Protein AF-0000000078575158 (afdb_homodimer)

Sequence (560 aa):
MASDACEPPKKLAKLEERRIIPILGEATTSETLPLTEFYVVHLQDKKKISPFMKKIPLVSEKFDHLKRVDKAGRILVQLADVAISSELMESLKEFQVEEKDLQVVKVAACKPATRRQFNWAKQYWPTCFHPDKELESLLDDSFFTEEQKQNVYRWCERAVEVGSIVVQDNKELTSGSRMDRLLGHPVMTMVQNLAQCQRRDCDYLATGCDVYMRDEPCAMCAMALVHCRAARVFFTRNSRNGVLAQGKWQLHLEPAINHHYRVFHVDIASQEGEIATCGTMASDACEPPKKLAKLEERRIIPILGEATTSETLPLTEFYVVHLQDKKKISPFMKKIPLVSEKFDHLKRVDKAGRILVQLADVAISSELMESLKEFQVEEKDLQVVKVAACKPATRRQFNWAKQYWPTCFHPDKELESLLDDSFFTEEQKQNVYRWCERAVEVGSIVVQDNKELTSGSRMDRLLGHPVMTMVQNLAQCQRRDCDYLATGCDVYMRDEPCAMCAMALVHCRAARVFFTRNSRNGVLAQGKWQLHLEPAINHHYRVFHVDIASQEGEIATCGT

Structure (mmCIF, N/CA/C/O backbone):
data_AF-0000000078575158-model_v1
#
loop_
_entity.id
_entity.type
_entity.pdbx_description
1 polymer 'CMP/dCMP-type deaminase domain-containing protein'
#
loop_
_atom_site.group_PDB
_atom_site.id
_atom_site.type_symbol
_atom_site.label_atom_id
_atom_site.label_alt_id
_atom_site.label_comp_id
_atom_site.label_asym_id
_atom_site.label_entity_id
_atom_site.label_seq_id
_atom_site.pdbx_PDB_ins_code
_atom_site.Cartn_x
_atom_site.Cartn_y
_atom_site.Cartn_z
_atom_site.occupancy
_atom_site.B_iso_or_equiv
_atom_site.auth_seq_id
_atom_site.auth_comp_id
_atom_site.auth_asym_id
_atom_site.auth_atom_id
_atom_site.pdbx_PDB_model_num
ATOM 1 N N . MET A 1 1 ? -12.93 -39.25 58.844 1 25.97 1 MET A N 1
ATOM 2 C CA . MET A 1 1 ? -13.391 -39.594 57.531 1 25.97 1 MET A CA 1
ATOM 3 C C . MET A 1 1 ? -13.43 -38.375 56.625 1 25.97 1 MET A C 1
ATOM 5 O O . MET A 1 1 ? -14.375 -37.562 56.656 1 25.97 1 MET A O 1
ATOM 9 N N . ALA A 1 2 ? -12.219 -37.688 56.375 1 37.88 2 ALA A N 1
ATOM 10 C CA . ALA A 1 2 ? -11.945 -36.438 55.656 1 37.88 2 ALA A CA 1
ATOM 11 C C . ALA A 1 2 ? -12.406 -36.531 54.219 1 37.88 2 ALA A C 1
ATOM 13 O O . ALA A 1 2 ? -12.039 -37.438 53.469 1 37.88 2 ALA A O 1
ATOM 14 N N . SER A 1 3 ? -13.68 -36.062 53.969 1 33.41 3 SER A N 1
ATOM 15 C CA . SER A 1 3 ? -14.352 -36 52.656 1 33.41 3 SER A CA 1
ATOM 16 C C . SER A 1 3 ? -13.422 -35.406 51.625 1 33.41 3 SER A C 1
ATOM 18 O O . SER A 1 3 ? -12.695 -34.438 51.875 1 33.41 3 SER A O 1
ATOM 20 N N . ASP A 1 4 ? -12.93 -36.25 50.719 1 37.78 4 ASP A N 1
ATOM 21 C CA . ASP A 1 4 ? -12.117 -36.062 49.5 1 37.78 4 ASP A CA 1
ATOM 22 C C . ASP A 1 4 ? -12.656 -34.938 48.625 1 37.78 4 ASP A C 1
ATOM 24 O O . ASP A 1 4 ? -13.75 -35.062 48.062 1 37.78 4 ASP A O 1
ATOM 28 N N . ALA A 1 5 ? -12.523 -33.656 49.125 1 39.22 5 ALA A N 1
ATOM 29 C CA . ALA A 1 5 ? -12.852 -32.469 48.344 1 39.22 5 ALA A CA 1
ATOM 30 C C . ALA A 1 5 ? -12.453 -32.625 46.906 1 39.22 5 ALA A C 1
ATOM 32 O O . ALA A 1 5 ? -11.289 -32.906 46.594 1 39.22 5 ALA A O 1
ATOM 33 N N . CYS A 1 6 ? -13.414 -33.25 46.094 1 34.16 6 CYS A N 1
ATOM 34 C CA . CYS A 1 6 ? -13.398 -33.406 44.625 1 34.16 6 CYS A CA 1
ATOM 35 C C . CYS A 1 6 ? -12.766 -32.188 43.969 1 34.16 6 CYS A C 1
ATOM 37 O O . CYS A 1 6 ? -13.078 -31.062 44.312 1 34.16 6 CYS A O 1
ATOM 39 N N . GLU A 1 7 ? -11.453 -32.312 43.531 1 42.06 7 GLU A N 1
ATOM 40 C CA . GLU A 1 7 ? -10.68 -31.391 42.719 1 42.06 7 GLU A CA 1
ATOM 41 C C . GLU A 1 7 ? -11.547 -30.766 41.625 1 42.06 7 GLU A C 1
ATOM 43 O O . GLU A 1 7 ? -12.312 -31.469 40.969 1 42.06 7 GLU A O 1
ATOM 48 N N . PRO A 1 8 ? -11.945 -29.438 41.844 1 43.12 8 PRO A N 1
ATOM 49 C CA . PRO A 1 8 ? -12.766 -28.844 40.781 1 43.12 8 PRO A CA 1
ATOM 50 C C . PRO A 1 8 ? -12.305 -29.234 39.375 1 43.12 8 PRO A C 1
ATOM 52 O O . PRO A 1 8 ? -11.117 -29.5 39.188 1 43.12 8 PRO A O 1
ATOM 55 N N . PRO A 1 9 ? -13.203 -29.984 38.625 1 35.09 9 PRO A N 1
ATOM 56 C CA . PRO A 1 9 ? -12.797 -30.344 37.25 1 35.09 9 PRO A CA 1
ATOM 57 C C . PRO A 1 9 ? -11.992 -29.25 36.562 1 35.09 9 PRO A C 1
ATOM 59 O O . PRO A 1 9 ? -12.172 -28.062 36.875 1 35.09 9 PRO A O 1
ATOM 62 N N . LYS A 1 10 ? -10.805 -29.625 36.219 1 36.16 10 LYS A N 1
ATOM 63 C CA . LYS A 1 10 ? -9.977 -28.812 35.312 1 36.16 10 LYS A CA 1
ATOM 64 C C . LYS A 1 10 ? -10.828 -28.016 34.344 1 36.16 10 LYS A C 1
ATOM 66 O O . LYS A 1 10 ? -11.766 -28.562 33.75 1 36.16 10 LYS A O 1
ATOM 71 N N . LYS A 1 11 ? -10.859 -26.734 34.469 1 34.88 11 LYS A N 1
ATOM 72 C CA . LYS A 1 11 ? -11.445 -25.875 33.438 1 34.88 11 LYS A CA 1
ATOM 73 C C . LYS A 1 11 ? -11.352 -26.516 32.062 1 34.88 11 LYS A C 1
ATOM 75 O O . LYS A 1 11 ? -10.281 -26.984 31.672 1 34.88 11 LYS A O 1
ATOM 80 N N . LEU A 1 12 ? -12.32 -27.328 31.625 1 32.53 12 LEU A N 1
ATOM 81 C CA . LEU A 1 12 ? -12.336 -27.766 30.234 1 32.53 12 LEU A CA 1
ATOM 82 C C . LEU A 1 12 ? -11.594 -26.766 29.344 1 32.53 12 LEU A C 1
ATOM 84 O O . LEU A 1 12 ? -11.836 -25.562 29.422 1 32.53 12 LEU A O 1
ATOM 88 N N . ALA A 1 13 ? -10.445 -27.062 28.891 1 36.91 13 ALA A N 1
ATOM 89 C CA . ALA A 1 13 ? -9.734 -26.297 27.859 1 36.91 13 ALA A CA 1
ATOM 90 C C . ALA A 1 13 ? -10.711 -25.578 26.938 1 36.91 13 ALA A C 1
ATOM 92 O O . ALA A 1 13 ? -11.711 -26.141 26.516 1 36.91 13 ALA A O 1
ATOM 93 N N . LYS A 1 14 ? -10.93 -24.328 27.109 1 39.72 14 LYS A N 1
ATOM 94 C CA . LYS A 1 14 ? -11.617 -23.516 26.109 1 39.72 14 LYS A CA 1
ATOM 95 C C . LYS A 1 14 ? -11.516 -24.156 24.719 1 39.72 14 LYS A C 1
ATOM 97 O O . LYS A 1 14 ? -10.422 -24.359 24.203 1 39.72 14 LYS A O 1
ATOM 102 N N . LEU A 1 15 ? -12.125 -25.25 24.312 1 43.59 15 LEU A N 1
ATOM 103 C CA . LEU A 1 15 ? -12.266 -25.797 22.969 1 43.59 15 LEU A CA 1
ATOM 104 C C . LEU A 1 15 ? -12.055 -24.703 21.922 1 43.59 15 LEU A C 1
ATOM 106 O O . LEU A 1 15 ? -12.891 -23.812 21.766 1 43.59 15 LEU A O 1
ATOM 110 N N . GLU A 1 16 ? -10.953 -24.141 21.641 1 53.06 16 GLU A N 1
ATOM 111 C CA . GLU A 1 16 ? -10.523 -23.031 20.797 1 53.06 16 GLU A CA 1
ATOM 112 C C . GLU A 1 16 ? -11.133 -23.141 19.406 1 53.06 16 GLU A C 1
ATOM 114 O O . GLU A 1 16 ? -10.992 -24.172 18.734 1 53.06 16 GLU A O 1
ATOM 119 N N . GLU A 1 17 ? -12.367 -22.609 19.062 1 69.94 17 GLU A N 1
ATOM 120 C CA . GLU A 1 17 ? -13.273 -22.609 17.922 1 69.94 17 GLU A CA 1
ATOM 121 C C . GLU A 1 17 ? -12.539 -22.203 16.641 1 69.94 17 GLU A C 1
ATOM 123 O O . GLU A 1 17 ? -11.852 -21.188 16.625 1 69.94 17 GLU A O 1
ATOM 128 N N . ARG A 1 18 ? -12.305 -23.25 15.68 1 87.81 18 ARG A N 1
ATOM 129 C CA . ARG A 1 18 ? -11.82 -23.031 14.32 1 87.81 18 ARG A CA 1
ATOM 130 C C . ARG A 1 18 ? -12.688 -22.016 13.578 1 87.81 18 ARG A C 1
ATOM 132 O O . ARG A 1 18 ? -13.914 -22.016 13.734 1 87.81 18 ARG A O 1
ATOM 139 N N . ARG A 1 19 ? -12.008 -21.094 13.023 1 92.31 19 ARG A N 1
ATOM 140 C CA . ARG A 1 19 ? -12.742 -20.062 12.297 1 92.31 19 ARG A CA 1
ATOM 141 C C . ARG A 1 19 ? -12.125 -19.812 10.922 1 92.31 19 ARG A C 1
ATOM 143 O O . ARG A 1 19 ? -10.914 -19.953 10.742 1 92.31 19 ARG A O 1
ATOM 150 N N . ILE A 1 20 ? -12.992 -19.578 9.961 1 96.81 20 ILE A N 1
ATOM 151 C CA . ILE A 1 20 ? -12.602 -19.141 8.625 1 96.81 20 ILE A CA 1
ATOM 152 C C . ILE A 1 20 ? -12.922 -17.656 8.469 1 96.81 20 ILE A C 1
ATOM 154 O O . ILE A 1 20 ? -14.086 -17.266 8.445 1 96.81 20 ILE A O 1
ATOM 158 N N . ILE A 1 21 ? -11.93 -16.844 8.312 1 96.19 21 ILE A N 1
ATOM 159 C CA . ILE A 1 21 ? -12.102 -15.391 8.328 1 96.19 21 ILE A CA 1
ATOM 160 C C . ILE A 1 21 ? -11.812 -14.828 6.934 1 96.19 21 ILE A C 1
ATOM 162 O O . ILE A 1 21 ? -10.672 -14.844 6.473 1 96.19 21 ILE A O 1
ATOM 166 N N . PRO A 1 22 ? -12.812 -14.305 6.27 1 97.25 22 PRO A N 1
ATOM 167 C CA . PRO A 1 22 ? -12.547 -13.656 4.98 1 97.25 22 PRO A CA 1
ATOM 168 C C . PRO A 1 22 ? -11.742 -12.375 5.117 1 97.25 22 PRO A C 1
ATOM 170 O O . PRO A 1 22 ? -11.945 -11.609 6.062 1 97.25 22 PRO A O 1
ATOM 173 N N . ILE A 1 23 ? -10.781 -12.164 4.25 1 97.5 23 ILE A N 1
ATOM 174 C CA . ILE A 1 23 ? -10.016 -10.922 4.203 1 97.5 23 ILE A CA 1
ATOM 175 C C . ILE A 1 23 ? -10.648 -9.961 3.203 1 97.5 23 ILE A C 1
ATOM 177 O O . ILE A 1 23 ? -10.578 -10.18 1.991 1 97.5 23 ILE A O 1
ATOM 181 N N . LEU A 1 24 ? -11.258 -8.953 3.717 1 95.38 24 LEU A N 1
ATOM 182 C CA . LEU A 1 24 ? -11.992 -7.992 2.898 1 95.38 24 LEU A CA 1
ATOM 183 C C . LEU A 1 24 ? -11.391 -6.598 3.029 1 95.38 24 LEU A C 1
ATOM 185 O O . LEU A 1 24 ? -10.664 -6.316 3.984 1 95.38 24 LEU A O 1
ATOM 189 N N . GLY A 1 25 ? -11.625 -5.832 2.082 1 93.44 25 GLY A N 1
ATOM 190 C CA . GLY A 1 25 ? -11.125 -4.465 2.115 1 93.44 25 GLY A CA 1
ATOM 191 C C . GLY A 1 25 ? -11.82 -3.607 3.156 1 93.44 25 GLY A C 1
ATOM 192 O O . GLY A 1 25 ? -12.938 -3.914 3.58 1 93.44 25 GLY A O 1
ATOM 193 N N . GLU A 1 26 ? -11.172 -2.586 3.467 1 90.88 26 GLU A N 1
ATOM 194 C CA . GLU A 1 26 ? -11.703 -1.657 4.461 1 90.88 26 GLU A CA 1
ATOM 195 C C . GLU A 1 26 ? -13.031 -1.062 4.004 1 90.88 26 GLU A C 1
ATOM 197 O O . GLU A 1 26 ? -13.93 -0.835 4.816 1 90.88 26 GLU A O 1
ATOM 202 N N . ALA A 1 27 ? -13.148 -0.809 2.779 1 89.94 27 ALA A N 1
ATOM 203 C CA . ALA A 1 27 ? -14.367 -0.225 2.221 1 89.94 27 ALA A CA 1
ATOM 204 C C . ALA A 1 27 ? -15.578 -1.11 2.498 1 89.94 27 ALA A C 1
ATOM 206 O O . ALA A 1 27 ? -16.703 -0.616 2.625 1 89.94 27 ALA A O 1
ATOM 207 N N . THR A 1 28 ? -15.273 -2.346 2.625 1 91.25 28 THR A N 1
ATOM 208 C CA . THR A 1 28 ? -16.344 -3.305 2.836 1 91.25 28 THR A CA 1
ATOM 209 C C . THR A 1 28 ? -16.547 -3.58 4.324 1 91.25 28 THR A C 1
ATOM 211 O O . THR A 1 28 ? -17.672 -3.777 4.781 1 91.25 28 THR A O 1
ATOM 214 N N . THR A 1 29 ? -15.484 -3.488 5.035 1 92.19 29 THR A N 1
ATOM 215 C CA . THR A 1 29 ? -15.555 -3.885 6.438 1 92.19 29 THR A CA 1
ATOM 216 C C . THR A 1 29 ? -15.961 -2.703 7.316 1 92.19 29 THR A C 1
ATOM 218 O O . THR A 1 29 ? -16.406 -2.889 8.445 1 92.19 29 THR A O 1
ATOM 221 N N . SER A 1 30 ? -15.797 -1.57 6.832 1 93.25 30 SER A N 1
ATOM 222 C CA . SER A 1 30 ? -16.172 -0.392 7.609 1 93.25 30 SER A CA 1
ATOM 223 C C . SER A 1 30 ? -17.672 -0.316 7.816 1 93.25 30 SER A C 1
ATOM 225 O O . SER A 1 30 ? -18.453 -0.682 6.93 1 93.25 30 SER A O 1
ATOM 227 N N . GLU A 1 31 ? -18.031 0.19 8.945 1 93.44 31 GLU A N 1
ATOM 228 C CA . GLU A 1 31 ? -19.453 0.357 9.234 1 93.44 31 GLU A CA 1
ATOM 229 C C . GLU A 1 31 ? -19.938 1.756 8.852 1 93.44 31 GLU A C 1
ATOM 231 O O . GLU A 1 31 ? -21.141 1.998 8.75 1 93.44 31 GLU A O 1
ATOM 236 N N . THR A 1 32 ? -19.016 2.615 8.672 1 95.56 32 THR A N 1
ATOM 237 C CA . THR A 1 32 ? -19.344 4 8.352 1 95.56 32 THR A CA 1
ATOM 238 C C . THR A 1 32 ? -18.844 4.367 6.961 1 95.56 32 THR A C 1
ATOM 240 O O . THR A 1 32 ? -17.984 3.674 6.398 1 95.56 32 THR A O 1
ATOM 243 N N . LEU A 1 33 ? -19.406 5.332 6.418 1 95.69 33 LEU A N 1
ATOM 244 C CA . LEU A 1 33 ? -19.031 5.867 5.113 1 95.69 33 LEU A CA 1
ATOM 245 C C . LEU A 1 33 ? -18.609 7.328 5.227 1 95.69 33 LEU A C 1
ATOM 247 O O . LEU A 1 33 ? -19.031 8.031 6.145 1 95.69 33 LEU A O 1
ATOM 251 N N . PRO A 1 34 ? -17.766 7.762 4.332 1 95.12 34 PRO A N 1
ATOM 252 C CA . PRO A 1 34 ? -17.469 9.195 4.309 1 95.12 34 PRO A CA 1
ATOM 253 C C . PRO A 1 34 ? -18.719 10.047 4.043 1 95.12 34 PRO A C 1
ATOM 255 O O . PRO A 1 34 ? -19.594 9.641 3.275 1 95.12 34 PRO A O 1
ATOM 258 N N . LEU A 1 35 ? -18.688 11.117 4.703 1 96.5 35 LEU A N 1
ATOM 259 C CA . LEU A 1 35 ? -19.812 12.016 4.535 1 96.5 35 LEU A CA 1
ATOM 260 C C . LEU A 1 35 ? -19.453 13.18 3.615 1 96.5 35 LEU A C 1
ATOM 262 O O . LEU A 1 35 ? -18.281 13.539 3.498 1 96.5 35 LEU A O 1
ATOM 266 N N . THR A 1 36 ? -20.438 13.609 2.934 1 94.94 36 THR A N 1
ATOM 267 C CA . THR A 1 36 ? -20.312 14.836 2.148 1 94.94 36 THR A CA 1
ATOM 268 C C . THR A 1 36 ? -21.531 15.742 2.373 1 94.94 36 THR A C 1
ATOM 270 O O . THR A 1 36 ? -22.547 15.297 2.896 1 94.94 36 THR A O 1
ATOM 273 N N . GLU A 1 37 ? -21.344 16.969 2.014 1 96.19 37 GLU A N 1
ATOM 274 C CA . GLU A 1 37 ? -22.422 17.922 2.252 1 96.19 37 GLU A CA 1
ATOM 275 C C . GLU A 1 37 ? -23.188 18.234 0.964 1 96.19 37 GLU A C 1
ATOM 277 O O . GLU A 1 37 ? -22.578 18.406 -0.095 1 96.19 37 GLU A O 1
ATOM 282 N N . PHE A 1 38 ? -24.531 18.297 1.086 1 94.44 38 PHE A N 1
ATOM 283 C CA . PHE A 1 38 ? -25.406 18.609 -0.037 1 94.44 38 PHE A CA 1
ATOM 284 C C . PHE A 1 38 ? -26.359 19.75 0.318 1 94.44 38 PHE A C 1
ATOM 286 O O . PHE A 1 38 ? -26.766 19.875 1.471 1 94.44 38 PHE A O 1
ATOM 293 N N . TYR A 1 39 ? -26.656 20.547 -0.679 1 93.38 39 TYR A N 1
ATOM 294 C CA . TYR A 1 39 ? -27.781 21.469 -0.558 1 93.38 39 TYR A CA 1
ATOM 295 C C . TYR A 1 39 ? -29.109 20.734 -0.7 1 93.38 39 TYR A C 1
ATOM 297 O O . TYR A 1 39 ? -29.25 19.875 -1.559 1 93.38 39 TYR A O 1
ATOM 305 N N . VAL A 1 40 ? -29.984 21.141 0.196 1 93.75 40 VAL A N 1
ATOM 306 C CA . VAL A 1 40 ? -31.312 20.547 0.138 1 93.75 40 VAL A CA 1
ATOM 307 C C . VAL A 1 40 ? -32.375 21.641 0.161 1 93.75 40 VAL A C 1
ATOM 309 O O . VAL A 1 40 ? -32.125 22.75 0.667 1 93.75 40 VAL A O 1
ATOM 312 N N . VAL A 1 41 ? -33.469 21.281 -0.449 1 92.5 41 VAL A N 1
ATOM 313 C CA . VAL A 1 41 ? -34.625 22.203 -0.441 1 92.5 41 VAL A CA 1
ATOM 314 C C . VAL A 1 41 ? -35.844 21.5 0.143 1 92.5 41 VAL A C 1
ATOM 316 O O . VAL A 1 41 ? -36.031 20.297 -0.045 1 92.5 41 VAL A O 1
ATOM 319 N N . HIS A 1 42 ? -36.469 22.281 0.899 1 92.12 42 HIS A N 1
ATOM 320 C CA . HIS A 1 42 ? -37.75 21.812 1.413 1 92.12 42 HIS A CA 1
ATOM 321 C C . HIS A 1 42 ? -38.906 22.391 0.597 1 92.12 42 HIS A C 1
ATOM 323 O O . HIS A 1 42 ? -39.031 23.609 0.477 1 92.12 42 HIS A O 1
ATOM 329 N N . LEU A 1 43 ? -39.625 21.453 0.038 1 87 43 LEU A N 1
ATOM 330 C CA . LEU A 1 43 ? -40.812 21.891 -0.695 1 87 43 LEU A CA 1
ATOM 331 C C . LEU A 1 43 ? -42.062 21.734 0.156 1 87 43 LEU A C 1
ATOM 333 O O . LEU A 1 43 ? -42.406 20.609 0.545 1 87 43 LEU A O 1
ATOM 337 N N . GLN A 1 44 ? -42.719 22.812 0.472 1 81.5 44 GLN A N 1
ATOM 338 C CA . GLN A 1 44 ? -43.906 22.797 1.305 1 81.5 44 GLN A CA 1
ATOM 339 C C . GLN A 1 44 ? -45.031 22.016 0.635 1 81.5 44 GLN A C 1
ATOM 341 O O . GLN A 1 44 ? -45.781 21.312 1.305 1 81.5 44 GLN A O 1
ATOM 346 N N . ASP A 1 45 ? -45.156 22.203 -0.641 1 85 45 ASP A N 1
ATOM 347 C CA . ASP A 1 45 ? -46.188 21.5 -1.403 1 85 45 ASP A CA 1
ATOM 348 C C . ASP A 1 45 ? -45.656 20.156 -1.927 1 85 45 ASP A C 1
ATOM 350 O O . ASP A 1 45 ? -44.844 20.125 -2.869 1 85 45 ASP A O 1
ATOM 354 N N . LYS A 1 46 ? -46.125 19.062 -1.42 1 85.19 46 LYS A N 1
ATOM 355 C CA . LYS A 1 46 ? -45.656 17.719 -1.771 1 85.19 46 LYS A CA 1
ATOM 356 C C . LYS A 1 46 ? -45.969 17.406 -3.236 1 85.19 46 LYS A C 1
ATOM 358 O O . LYS A 1 46 ? -45.25 16.594 -3.852 1 85.19 46 LYS A O 1
ATOM 363 N N . LYS A 1 47 ? -46.906 18.109 -3.781 1 87.88 47 LYS A N 1
ATOM 364 C CA . LYS A 1 47 ? -47.281 17.859 -5.172 1 87.88 47 LYS A CA 1
ATOM 365 C C . LYS A 1 47 ? -46.219 18.375 -6.125 1 87.88 47 LYS A C 1
ATOM 367 O O . LYS A 1 47 ? -46.156 17.984 -7.293 1 87.88 47 LYS A O 1
ATOM 372 N N . LYS A 1 48 ? -45.438 19.219 -5.598 1 88.31 48 LYS A N 1
ATOM 373 C CA . LYS A 1 48 ? -44.406 19.844 -6.453 1 88.31 48 LYS A CA 1
ATOM 374 C C . LYS A 1 48 ? -43.125 19.016 -6.473 1 88.31 48 LYS A C 1
ATOM 376 O O . LYS A 1 48 ? -42.219 19.312 -7.23 1 88.31 48 LYS A O 1
ATOM 381 N N . ILE A 1 49 ? -43.125 18.031 -5.637 1 87.75 49 ILE A N 1
ATOM 382 C CA . ILE A 1 49 ? -41.906 17.25 -5.48 1 87.75 49 ILE A CA 1
ATOM 383 C C . ILE A 1 49 ? -41.594 16.516 -6.785 1 87.75 49 ILE A C 1
ATOM 385 O O . ILE A 1 49 ? -40.438 16.578 -7.273 1 87.75 49 ILE A O 1
ATOM 389 N N . SER A 1 50 ? -42.531 15.828 -7.32 1 87.88 50 SER A N 1
ATOM 390 C CA . SER A 1 50 ? -42.312 15.062 -8.547 1 87.88 50 SER A CA 1
ATOM 391 C C . SER A 1 50 ? -41.844 15.969 -9.688 1 87.88 50 SER A C 1
ATOM 393 O O . SER A 1 50 ? -40.844 15.688 -10.336 1 87.88 50 SER A O 1
ATOM 395 N N . PRO A 1 51 ? -42.625 17.062 -9.992 1 88.62 51 PRO A N 1
ATOM 396 C CA . PRO A 1 51 ? -42.156 17.984 -11.039 1 88.62 51 PRO A CA 1
ATOM 397 C C . PRO A 1 51 ? -40.75 18.531 -10.758 1 88.62 51 PRO A C 1
ATOM 399 O O . PRO A 1 51 ? -40 18.781 -11.688 1 88.62 51 PRO A O 1
ATOM 402 N N . PHE A 1 52 ? -40.469 18.766 -9.516 1 88.56 52 PHE A N 1
ATOM 403 C CA . PHE A 1 52 ? -39.156 19.281 -9.109 1 88.56 52 PHE A CA 1
ATOM 404 C C . PHE A 1 52 ? -38.062 18.297 -9.469 1 88.56 52 PHE A C 1
ATOM 406 O O . PHE A 1 52 ? -37.062 18.688 -10.086 1 88.56 52 PHE A O 1
ATOM 413 N N . MET A 1 53 ? -38.219 17.062 -9.141 1 86.06 53 MET A N 1
ATOM 414 C CA . MET A 1 53 ? -37.188 16.031 -9.383 1 86.06 53 MET A CA 1
ATOM 415 C C . MET A 1 53 ? -36.969 15.82 -10.875 1 86.06 53 MET A C 1
ATOM 417 O O . MET A 1 53 ? -35.875 15.484 -11.297 1 86.06 53 MET A O 1
ATOM 421 N N . LYS A 1 54 ? -37.938 16.078 -11.648 1 85.31 54 LYS A N 1
ATOM 422 C CA . LYS A 1 54 ? -37.844 15.93 -13.094 1 85.31 54 LYS A CA 1
ATOM 423 C C . LYS A 1 54 ? -37.062 17.094 -13.711 1 85.31 54 LYS A C 1
ATOM 425 O O . LYS A 1 54 ? -36.281 16.906 -14.648 1 85.31 54 LYS A O 1
ATOM 430 N N . LYS A 1 55 ? -37.312 18.172 -13.148 1 84.81 55 LYS A N 1
ATOM 431 C CA . LYS A 1 55 ? -36.719 19.391 -13.727 1 84.81 55 LYS A CA 1
ATOM 432 C C . LYS A 1 55 ? -35.312 19.609 -13.25 1 84.81 55 LYS A C 1
ATOM 434 O O . LYS A 1 55 ? -34.469 20.109 -13.992 1 84.81 55 LYS A O 1
ATOM 439 N N . ILE A 1 56 ? -35.094 19.234 -11.977 1 80.38 56 ILE A N 1
ATOM 440 C CA . ILE A 1 56 ? -33.781 19.453 -11.383 1 80.38 56 ILE A CA 1
ATOM 441 C C . ILE A 1 56 ? -33.094 18.125 -11.102 1 80.38 56 ILE A C 1
ATOM 443 O O . ILE A 1 56 ? -33.281 17.547 -10.023 1 80.38 56 ILE A O 1
ATOM 447 N N . PRO A 1 57 ? -32.5 17.594 -12.117 1 69.19 57 PRO A N 1
ATOM 448 C CA . PRO A 1 57 ? -31.875 16.281 -11.922 1 69.19 57 PRO A CA 1
ATOM 449 C C . PRO A 1 57 ? -30.719 16.328 -10.922 1 69.19 57 PRO A C 1
ATOM 451 O O . PRO A 1 57 ? -30.062 17.359 -10.766 1 69.19 57 PRO A O 1
ATOM 454 N N . LEU A 1 58 ? -30.812 15.336 -10.055 1 62.84 58 LEU A N 1
ATOM 455 C CA . LEU A 1 58 ? -29.641 15.219 -9.18 1 62.84 58 LEU A CA 1
ATOM 456 C C . LEU A 1 58 ? -28.359 15.195 -9.992 1 62.84 58 LEU A C 1
ATOM 458 O O . LEU A 1 58 ? -28.344 14.734 -11.133 1 62.84 58 LEU A O 1
ATOM 462 N N . VAL A 1 59 ? -27.234 15.859 -9.461 1 62.12 59 VAL A N 1
ATOM 463 C CA . VAL A 1 59 ? -26 16.281 -10.102 1 62.12 59 VAL A CA 1
ATOM 464 C C . VAL A 1 59 ? -25.328 15.086 -10.773 1 62.12 59 VAL A C 1
ATOM 466 O O . VAL A 1 59 ? -24.875 15.18 -11.922 1 62.12 59 VAL A O 1
ATOM 469 N N . SER A 1 60 ? -24.984 13.977 -10.234 1 70.12 60 SER A N 1
ATOM 470 C CA . SER A 1 60 ? -24.125 12.961 -10.844 1 70.12 60 SER A CA 1
ATOM 471 C C . SER A 1 60 ? -24.641 11.555 -10.562 1 70.12 60 SER A C 1
ATOM 473 O O . SER A 1 60 ? -25.312 11.328 -9.555 1 70.12 60 SER A O 1
ATOM 475 N N . GLU A 1 61 ? -24.609 10.758 -11.562 1 79.25 61 GLU A N 1
ATOM 476 C CA . GLU A 1 61 ? -24.953 9.344 -11.43 1 79.25 61 GLU A CA 1
ATOM 477 C C . GLU A 1 61 ? -24.281 8.719 -10.219 1 79.25 61 GLU A C 1
ATOM 479 O O . GLU A 1 61 ? -24.797 7.746 -9.656 1 79.25 61 GLU A O 1
ATOM 484 N N . LYS A 1 62 ? -23.266 9.383 -9.766 1 84.56 62 LYS A N 1
ATOM 485 C CA . LYS A 1 62 ? -22.5 8.891 -8.625 1 84.56 62 LYS A CA 1
ATOM 486 C C . LYS A 1 62 ? -23.328 8.977 -7.34 1 84.56 62 LYS A C 1
ATOM 488 O O . LYS A 1 62 ? -23.062 8.258 -6.375 1 84.56 62 LYS A O 1
ATOM 493 N N . PHE A 1 63 ? -24.453 9.766 -7.43 1 88.44 63 PHE A N 1
ATOM 494 C CA . PHE A 1 63 ? -25.219 9.984 -6.211 1 88.44 63 PHE A CA 1
ATOM 495 C C . PHE A 1 63 ? -26.656 9.484 -6.387 1 88.44 63 PHE A C 1
ATOM 497 O O . PHE A 1 63 ? -27.562 9.953 -5.707 1 88.44 63 PHE A O 1
ATOM 504 N N . ASP A 1 64 ? -26.812 8.586 -7.262 1 87.5 64 ASP A N 1
ATOM 505 C CA . ASP A 1 64 ? -28.141 8.055 -7.566 1 87.5 64 ASP A CA 1
ATOM 506 C C . ASP A 1 64 ? -28.766 7.41 -6.332 1 87.5 64 ASP A C 1
ATOM 508 O O . ASP A 1 64 ? -30 7.422 -6.172 1 87.5 64 ASP A O 1
ATOM 512 N N . HIS A 1 65 ? -27.938 6.914 -5.523 1 89.44 65 HIS A N 1
ATOM 513 C CA . HIS A 1 65 ? -28.422 6.246 -4.324 1 89.44 65 HIS A CA 1
ATOM 514 C C . HIS A 1 65 ? -29.078 7.234 -3.369 1 89.44 65 HIS A C 1
ATOM 516 O O . HIS A 1 65 ? -29.797 6.832 -2.447 1 89.44 65 HIS A O 1
ATOM 522 N N . LEU A 1 66 ? -28.984 8.461 -3.592 1 90.81 66 LEU A N 1
ATOM 523 C CA . LEU A 1 66 ? -29.484 9.492 -2.695 1 90.81 66 LEU A CA 1
ATOM 524 C C . LEU A 1 66 ? -30.719 10.188 -3.289 1 90.81 66 LEU A C 1
ATOM 526 O O . LEU A 1 66 ? -31.266 11.109 -2.689 1 90.81 66 LEU A O 1
ATOM 530 N N . LYS A 1 67 ? -31.016 9.82 -4.469 1 86.69 67 LYS A N 1
ATOM 531 C CA . LYS A 1 67 ? -32.156 10.453 -5.148 1 86.69 67 LYS A CA 1
ATOM 532 C C . LYS A 1 67 ? -33.469 10.109 -4.465 1 86.69 67 LYS A C 1
ATOM 534 O O . LYS A 1 67 ? -34.312 9.414 -5.039 1 86.69 67 LYS A O 1
ATOM 539 N N . ARG A 1 68 ? -33.625 10.547 -3.316 1 85.56 68 ARG A N 1
ATOM 540 C CA . ARG A 1 68 ? -34.812 10.281 -2.496 1 85.56 68 ARG A CA 1
ATOM 541 C C . ARG A 1 68 ? -35.25 11.539 -1.764 1 85.56 68 ARG A C 1
ATOM 543 O O . ARG A 1 68 ? -34.594 12.57 -1.807 1 85.56 68 ARG A O 1
ATOM 550 N N . VAL A 1 69 ? -36.469 11.531 -1.29 1 88.25 69 VAL A N 1
ATOM 551 C CA . VAL A 1 69 ? -37.062 12.586 -0.476 1 88.25 69 VAL A CA 1
ATOM 552 C C . VAL A 1 69 ? -37.094 12.156 0.987 1 88.25 69 VAL A C 1
ATOM 554 O O . VAL A 1 69 ? -37.469 11.023 1.294 1 88.25 69 VAL A O 1
ATOM 557 N N . ASP A 1 70 ? -36.625 12.969 1.789 1 88.88 70 ASP A N 1
ATOM 558 C CA . ASP A 1 70 ? -36.594 12.555 3.189 1 88.88 70 ASP A CA 1
ATOM 559 C C . ASP A 1 70 ? -37.969 12.711 3.838 1 88.88 70 ASP A C 1
ATOM 561 O O . ASP A 1 70 ? -38.938 13.102 3.176 1 88.88 70 ASP A O 1
ATOM 565 N N . LYS A 1 71 ? -38.094 12.312 5.125 1 84.56 71 LYS A N 1
ATOM 566 C CA . LYS A 1 71 ? -39.344 12.273 5.844 1 84.56 71 LYS A CA 1
ATOM 567 C C . LYS A 1 71 ? -39.969 13.664 5.938 1 84.56 71 LYS A C 1
ATOM 569 O O . LYS A 1 71 ? -41.219 13.797 5.984 1 84.56 71 LYS A O 1
ATOM 574 N N . ALA A 1 72 ? -39.188 14.727 5.84 1 85.12 72 ALA A N 1
ATOM 575 C CA . ALA A 1 72 ? -39.656 16.094 5.957 1 85.12 72 ALA A CA 1
ATOM 576 C C . ALA A 1 72 ? -40.031 16.672 4.586 1 85.12 72 ALA A C 1
ATOM 578 O O . ALA A 1 72 ? -40.5 17.812 4.484 1 85.12 72 ALA A O 1
ATOM 579 N N . GLY A 1 73 ? -39.812 15.906 3.527 1 86.31 73 GLY A N 1
ATOM 580 C CA . GLY A 1 73 ? -40.062 16.375 2.18 1 86.31 73 GLY A CA 1
ATOM 581 C C . GLY A 1 73 ? -38.906 17.156 1.572 1 86.31 73 GLY A C 1
ATOM 582 O O . GLY A 1 73 ? -39.125 17.984 0.682 1 86.31 73 GLY A O 1
ATOM 583 N N . ARG A 1 74 ? -37.781 16.875 2.102 1 91.56 74 ARG A N 1
ATOM 584 C CA . ARG A 1 74 ? -36.625 17.578 1.577 1 91.56 74 ARG A CA 1
ATOM 585 C C . ARG A 1 74 ? -36 16.797 0.409 1 91.56 74 ARG A C 1
ATOM 587 O O . ARG A 1 74 ? -36.062 15.57 0.374 1 91.56 74 ARG A O 1
ATOM 594 N N . ILE A 1 75 ? -35.438 17.609 -0.512 1 91.69 75 ILE A N 1
ATOM 595 C CA . ILE A 1 75 ? -34.875 17.031 -1.714 1 91.69 75 ILE A CA 1
ATOM 596 C C . ILE A 1 75 ? -33.438 17.531 -1.897 1 91.69 75 ILE A C 1
ATOM 598 O O . ILE A 1 75 ? -33.156 18.734 -1.722 1 91.69 75 ILE A O 1
ATOM 602 N N . LEU A 1 76 ? -32.594 16.578 -2.271 1 91.62 76 LEU A N 1
ATOM 603 C CA . LEU A 1 76 ? -31.234 16.969 -2.533 1 91.62 76 LEU A CA 1
ATOM 604 C C . LEU A 1 76 ? -31.109 17.734 -3.852 1 91.62 76 LEU A C 1
ATOM 606 O O . LEU A 1 76 ? -31.766 17.375 -4.836 1 91.62 76 LEU A O 1
ATOM 610 N N . VAL A 1 77 ? -30.297 18.688 -3.834 1 89.81 77 VAL A N 1
ATOM 611 C CA . VAL A 1 77 ? -30.141 19.5 -5.035 1 89.81 77 VAL A CA 1
ATOM 612 C C . VAL A 1 77 ? -28.766 19.281 -5.641 1 89.81 77 VAL A C 1
ATOM 614 O O . VAL A 1 77 ? -28.641 18.797 -6.766 1 89.81 77 VAL A O 1
ATOM 617 N N . GLN A 1 78 ? -27.703 19.656 -4.895 1 89.19 78 GLN A N 1
ATOM 618 C CA . GLN A 1 78 ? -26.328 19.5 -5.371 1 89.19 78 GLN A CA 1
ATOM 619 C C . GLN A 1 78 ? -25.344 19.5 -4.215 1 89.19 78 GLN A C 1
ATOM 621 O O . GLN A 1 78 ? -25.703 19.812 -3.076 1 89.19 78 GLN A O 1
ATOM 626 N N . LEU A 1 79 ? -24.062 19.156 -4.586 1 91.75 79 LEU A N 1
ATOM 627 C CA . LEU A 1 79 ? -22.984 19.188 -3.609 1 91.75 79 LEU A CA 1
ATOM 628 C C . LEU A 1 79 ? -22.766 20.609 -3.092 1 91.75 79 LEU A C 1
ATOM 630 O O . LEU A 1 79 ? -22.797 21.562 -3.863 1 91.75 79 LEU A O 1
ATOM 634 N N . ALA A 1 80 ? -22.516 20.75 -1.829 1 93 80 ALA A N 1
ATOM 635 C CA . ALA A 1 80 ? -22.453 22.047 -1.173 1 93 80 ALA A CA 1
ATOM 636 C C . ALA A 1 80 ? -21.109 22.734 -1.451 1 93 80 ALA A C 1
ATOM 638 O O . ALA A 1 80 ? -20.953 23.938 -1.229 1 93 80 ALA A O 1
ATOM 639 N N . ASP A 1 81 ? -20.125 21.953 -1.827 1 89.56 81 ASP A N 1
ATOM 640 C CA . ASP A 1 81 ? -18.812 22.531 -2.066 1 89.56 81 ASP A CA 1
ATOM 641 C C . ASP A 1 81 ? -18.75 23.219 -3.424 1 89.56 81 ASP A C 1
ATOM 643 O O . ASP A 1 81 ? -17.75 23.844 -3.771 1 89.56 81 ASP A O 1
ATOM 647 N N . VAL A 1 82 ? -19.766 23.188 -4.211 1 85.62 82 VAL A N 1
ATOM 648 C CA . VAL A 1 82 ? -19.859 23.828 -5.52 1 85.62 82 VAL A CA 1
ATOM 649 C C . VAL A 1 82 ? -20.891 24.953 -5.473 1 85.62 82 VAL A C 1
ATOM 651 O O . VAL A 1 82 ? -21.969 24.781 -4.898 1 85.62 82 VAL A O 1
ATOM 654 N N . ALA A 1 83 ? -20.531 26.047 -6.023 1 87.12 83 ALA A N 1
ATOM 655 C CA . ALA A 1 83 ? -21.469 27.156 -6.09 1 87.12 83 ALA A CA 1
ATOM 656 C C . ALA A 1 83 ? -22.672 26.812 -6.965 1 87.12 83 ALA A C 1
ATOM 658 O O . ALA A 1 83 ? -22.531 26.141 -7.984 1 87.12 83 ALA A O 1
ATOM 659 N N . ILE A 1 84 ? -23.844 27.297 -6.598 1 87.12 84 ILE A N 1
ATOM 660 C CA . ILE A 1 84 ? -25.062 27.078 -7.363 1 87.12 84 ILE A CA 1
ATOM 661 C C . ILE A 1 84 ? -25.031 27.906 -8.641 1 87.12 84 ILE A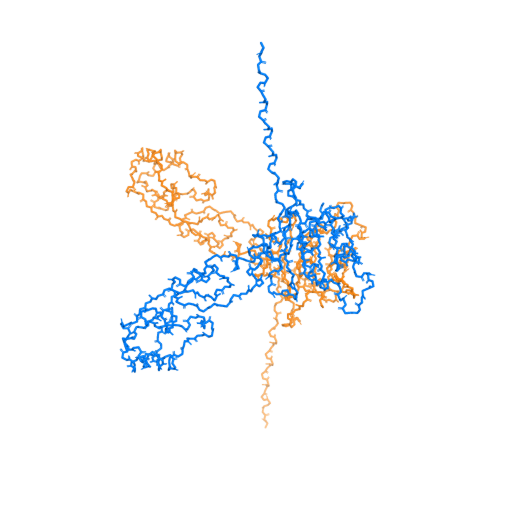 C 1
ATOM 663 O O . ILE A 1 84 ? -24.859 29.125 -8.594 1 87.12 84 ILE A O 1
ATOM 667 N N . SER A 1 85 ? -25.172 27.188 -9.695 1 87.69 85 SER A N 1
ATOM 668 C CA . SER A 1 85 ? -25.156 27.875 -10.984 1 87.69 85 SER A CA 1
ATOM 669 C C . SER A 1 85 ? -26.375 28.766 -11.148 1 87.69 85 SER A C 1
ATOM 671 O O . SER A 1 85 ? -27.406 28.547 -10.492 1 87.69 85 SER A O 1
ATOM 673 N N . SER A 1 86 ? -26.203 29.766 -12.023 1 90.5 86 SER A N 1
ATOM 674 C CA . SER A 1 86 ? -27.312 30.656 -12.328 1 90.5 86 SER A CA 1
ATOM 675 C C . SER A 1 86 ? -28.469 29.891 -12.953 1 90.5 86 SER A C 1
ATOM 677 O O . SER A 1 86 ? -29.641 30.188 -12.688 1 90.5 86 SER A O 1
ATOM 679 N N . GLU A 1 87 ? -28.109 28.969 -13.734 1 89.69 87 GLU A N 1
ATOM 680 C CA . GLU A 1 87 ? -29.125 28.156 -14.391 1 89.69 87 GLU A CA 1
ATOM 681 C C . GLU A 1 87 ? -29.922 27.344 -13.375 1 89.69 87 GLU A C 1
ATOM 683 O O . GLU A 1 87 ? -31.156 27.266 -13.469 1 89.69 87 GLU A O 1
ATOM 688 N N . LEU A 1 88 ? -29.219 26.797 -12.438 1 89.62 88 LEU A N 1
ATOM 689 C CA . LEU A 1 88 ? -29.891 26.016 -11.414 1 89.62 88 LEU A CA 1
ATOM 690 C C . LEU A 1 88 ? -30.75 26.891 -10.516 1 89.62 88 LEU A C 1
ATOM 692 O O . LEU A 1 88 ? -31.875 26.547 -10.164 1 89.62 88 LEU A O 1
ATOM 696 N N . MET A 1 89 ? -30.281 28.031 -10.258 1 90.88 89 MET A N 1
ATOM 697 C CA . MET A 1 89 ? -31.016 28.953 -9.398 1 90.88 89 MET A CA 1
ATOM 698 C C . MET A 1 89 ? -32.312 29.406 -10.078 1 90.88 89 MET A C 1
ATOM 700 O O . MET A 1 89 ? -33.344 29.578 -9.414 1 90.88 89 MET A O 1
ATOM 704 N N . GLU A 1 90 ? -32.156 29.609 -11.344 1 92.19 90 GLU A N 1
ATOM 705 C CA . GLU A 1 90 ? -33.375 29.984 -12.086 1 92.19 90 GLU A CA 1
ATOM 706 C C . GLU A 1 90 ? -34.406 28.891 -12.047 1 92.19 90 GLU A C 1
ATOM 708 O O . GLU A 1 90 ? -35.594 29.156 -11.898 1 92.19 90 GLU A O 1
ATOM 713 N N . SER A 1 91 ? -33.938 27.703 -12.148 1 91.75 91 SER A N 1
ATOM 714 C CA . SER A 1 91 ? -34.844 26.562 -12.07 1 91.75 91 SER A CA 1
ATOM 715 C C . SER A 1 91 ? -35.469 26.453 -10.688 1 91.75 91 SER A C 1
ATOM 717 O O . SER A 1 91 ? -36.656 26.141 -10.555 1 91.75 91 SER A O 1
ATOM 719 N N . LEU A 1 92 ? -34.75 26.75 -9.672 1 91.38 92 LEU A N 1
ATOM 720 C CA . LEU A 1 92 ? -35.219 26.688 -8.297 1 91.38 92 LEU A CA 1
ATOM 721 C C . LEU A 1 92 ? -36.281 27.766 -8.039 1 91.38 92 LEU A C 1
ATOM 723 O O . LEU A 1 92 ? -37.25 27.516 -7.332 1 91.38 92 LEU A O 1
ATOM 727 N N . LYS A 1 93 ? -36.031 28.906 -8.672 1 91.25 93 LYS A N 1
ATOM 728 C CA . LYS A 1 93 ? -36.969 30.016 -8.508 1 91.25 93 LYS A CA 1
ATOM 729 C C . LYS A 1 93 ? -38.375 29.656 -9.055 1 91.25 93 LYS A C 1
ATOM 731 O O . LYS A 1 93 ? -39.375 30.141 -8.555 1 91.25 93 LYS A O 1
ATOM 736 N N . GLU A 1 94 ? -38.312 28.828 -10.062 1 91.25 94 GLU A N 1
ATOM 737 C CA . GLU A 1 94 ? -39.594 28.359 -10.617 1 91.25 94 GLU A CA 1
ATOM 738 C C . GLU A 1 94 ? -40.406 27.609 -9.578 1 91.25 94 GLU A C 1
ATOM 740 O O . GLU A 1 94 ? -41.625 27.547 -9.672 1 91.25 94 GLU A O 1
ATOM 745 N N . PHE A 1 95 ? -39.75 27.094 -8.664 1 91.31 95 PHE A N 1
ATOM 746 C CA . PHE A 1 95 ? -40.438 26.375 -7.594 1 91.31 95 PHE A CA 1
ATOM 747 C C . PHE A 1 95 ? -40.469 27.203 -6.316 1 91.31 95 PHE A C 1
ATOM 749 O O . PHE A 1 95 ? -40.656 26.656 -5.227 1 91.31 95 PHE A O 1
ATOM 756 N N . GLN A 1 96 ? -40.188 28.469 -6.41 1 89.69 96 GLN A N 1
ATOM 757 C CA . GLN A 1 96 ? -40.281 29.453 -5.332 1 89.69 96 GLN A CA 1
ATOM 758 C C . GLN A 1 96 ? -39.219 29.188 -4.273 1 89.69 96 GLN A C 1
ATOM 760 O O . GLN A 1 96 ? -39.469 29.312 -3.074 1 89.69 96 GLN A O 1
ATOM 765 N N . VAL A 1 97 ? -38.156 28.656 -4.711 1 90.75 97 VAL A N 1
ATOM 766 C CA . VAL A 1 97 ? -37.031 28.422 -3.812 1 90.75 97 VAL A CA 1
ATOM 767 C C . VAL A 1 97 ? -35.969 29.484 -4.02 1 90.75 97 VAL A C 1
ATOM 769 O O . VAL A 1 97 ? -35.531 29.719 -5.148 1 90.75 97 VAL A O 1
ATOM 772 N N . GLU A 1 98 ? -35.594 30.109 -2.949 1 90.25 98 GLU A N 1
ATOM 773 C CA . GLU A 1 98 ? -34.531 31.094 -2.982 1 90.25 98 GLU A CA 1
ATOM 774 C C . GLU A 1 98 ? -33.25 30.562 -2.346 1 90.25 98 GLU A C 1
ATOM 776 O O . GLU A 1 98 ? -33.25 29.484 -1.743 1 90.25 98 GLU A O 1
ATOM 781 N N . GLU A 1 99 ? -32.188 31.188 -2.541 1 88.75 99 GLU A N 1
ATOM 782 C CA . GLU A 1 99 ? -30.906 30.734 -2.021 1 88.75 99 GLU A CA 1
ATOM 783 C C . GLU A 1 99 ? -30.938 30.609 -0.501 1 88.75 99 GLU A C 1
ATOM 785 O O . GLU A 1 99 ? -30.312 29.703 0.063 1 88.75 99 GLU A O 1
ATOM 790 N N . LYS A 1 100 ? -31.688 31.469 0.137 1 90.31 100 LYS A N 1
ATOM 791 C CA . LYS A 1 100 ? -31.797 31.469 1.594 1 90.31 100 LYS A CA 1
ATOM 792 C C . LYS A 1 100 ? -32.562 30.25 2.092 1 90.31 100 LYS A C 1
ATOM 794 O O . LYS A 1 100 ? -32.469 29.906 3.273 1 90.31 100 LYS A O 1
ATOM 799 N N . ASP A 1 101 ? -33.375 29.656 1.191 1 91.25 101 ASP A N 1
ATOM 800 C CA . ASP A 1 101 ? -34.156 28.5 1.564 1 91.25 101 ASP A CA 1
ATOM 801 C C . ASP A 1 101 ? -33.344 27.219 1.53 1 91.25 101 ASP A C 1
ATOM 803 O O . ASP A 1 101 ? -33.781 26.156 1.987 1 91.25 101 ASP A O 1
ATOM 807 N N . LEU A 1 102 ? -32.156 27.328 0.981 1 92.75 102 LEU A N 1
ATOM 808 C CA . LEU A 1 102 ? -31.297 26.156 0.859 1 92.75 102 LEU A CA 1
ATOM 809 C C . LEU A 1 102 ? -30.672 25.797 2.203 1 92.75 102 LEU A C 1
ATOM 811 O O . LEU A 1 102 ? -30.234 26.672 2.943 1 92.75 102 LEU A O 1
ATOM 815 N N . GLN A 1 103 ? -30.75 24.578 2.561 1 94.06 103 GLN A N 1
ATOM 816 C CA . GLN A 1 103 ? -30.125 24.031 3.758 1 94.06 103 GLN A CA 1
ATOM 817 C C . GLN A 1 103 ? -29.016 23.047 3.396 1 94.06 103 GLN A C 1
ATOM 819 O O . GLN A 1 103 ? -28.953 22.562 2.264 1 94.06 103 GLN A O 1
ATOM 824 N N . VAL A 1 104 ? -28.078 22.906 4.316 1 95.31 104 VAL A N 1
ATOM 825 C CA . VAL A 1 104 ? -27 21.953 4.082 1 95.31 104 VAL A CA 1
ATOM 826 C C . VAL A 1 104 ? -27.172 20.734 4.98 1 95.31 104 VAL A C 1
ATOM 828 O O . VAL A 1 104 ? -27.438 20.875 6.18 1 95.31 104 VAL A O 1
ATOM 831 N N . VAL A 1 105 ? -27.062 19.625 4.359 1 94.81 105 VAL A N 1
ATOM 832 C CA . VAL A 1 105 ? -27.156 18.391 5.133 1 94.81 105 VAL A CA 1
ATOM 833 C C . VAL A 1 105 ? -25.984 17.484 4.805 1 94.81 105 VAL A C 1
ATOM 835 O O . VAL A 1 105 ? -25.344 17.625 3.756 1 94.81 105 VAL A O 1
ATOM 838 N N . LYS A 1 106 ? -25.672 16.594 5.73 1 96.56 106 LYS A N 1
ATOM 839 C CA . LYS A 1 106 ? -24.641 15.57 5.512 1 96.56 106 LYS A CA 1
ATOM 840 C C . LYS A 1 106 ? -25.266 14.281 4.98 1 96.56 106 LYS A C 1
ATOM 842 O O . LYS A 1 106 ? -26.297 13.836 5.469 1 96.56 106 LYS A O 1
ATOM 847 N N . VAL A 1 107 ? -24.641 13.766 3.953 1 95.44 107 VAL A N 1
ATOM 848 C CA . VAL A 1 107 ? -25.109 12.508 3.369 1 95.44 107 VAL A CA 1
ATOM 849 C C . VAL A 1 107 ? -23.906 11.594 3.1 1 95.44 107 VAL A C 1
ATOM 851 O O . VAL A 1 107 ? -22.766 12.047 3.086 1 95.44 107 VAL A O 1
ATOM 854 N N . ALA A 1 108 ? -24.188 10.344 2.916 1 94.88 108 ALA A N 1
ATOM 855 C CA . ALA A 1 108 ? -23.125 9.398 2.572 1 94.88 108 ALA A CA 1
ATOM 856 C C . ALA A 1 108 ? -22.578 9.688 1.179 1 94.88 108 ALA A C 1
ATOM 858 O O . ALA A 1 108 ? -23.328 9.789 0.212 1 94.88 108 ALA A O 1
ATOM 859 N N . ALA A 1 109 ? -21.312 9.75 1.059 1 94.12 109 ALA A N 1
ATOM 860 C CA . ALA A 1 109 ? -20.656 10.125 -0.191 1 94.12 109 ALA A CA 1
ATOM 861 C C . ALA A 1 109 ? -20.656 8.961 -1.177 1 94.12 109 ALA A C 1
ATOM 863 O O . ALA A 1 109 ? -20.438 9.148 -2.375 1 94.12 109 ALA A O 1
ATOM 864 N N . CYS A 1 110 ? -20.797 7.77 -0.648 1 93.81 110 CYS A N 1
ATOM 865 C CA . CYS A 1 110 ? -20.797 6.59 -1.506 1 93.81 110 CYS A CA 1
ATOM 866 C C . CYS A 1 110 ? -21.969 5.676 -1.175 1 93.81 110 CYS A C 1
ATOM 868 O O . CYS A 1 110 ? -22.5 5.711 -0.061 1 93.81 110 CYS A O 1
ATOM 870 N N . LYS A 1 111 ? -22.344 4.922 -2.207 1 93.69 111 LYS A N 1
ATOM 871 C CA . LYS A 1 111 ? -23.406 3.936 -2.018 1 93.69 111 LYS A CA 1
ATOM 872 C C . LYS A 1 111 ? -22.984 2.865 -1.012 1 93.69 111 LYS A C 1
ATOM 874 O O . LYS A 1 111 ? -21.875 2.324 -1.097 1 93.69 111 LYS A O 1
ATOM 879 N N . PRO A 1 112 ? -23.812 2.58 -0.099 1 95.19 112 PRO A N 1
ATOM 880 C CA . PRO A 1 112 ? -23.484 1.522 0.865 1 95.19 112 PRO A CA 1
ATOM 881 C C . PRO A 1 112 ? -23.312 0.157 0.206 1 95.19 112 PRO A C 1
ATOM 883 O O . PRO A 1 112 ? -24.109 -0.224 -0.658 1 95.19 112 PRO A O 1
ATOM 886 N N . ALA A 1 113 ? -22.297 -0.545 0.663 1 94.44 113 ALA A N 1
ATOM 887 C CA . ALA A 1 113 ? -22.016 -1.867 0.108 1 94.44 113 ALA A CA 1
ATOM 888 C C . ALA A 1 113 ? -22.594 -2.969 0.992 1 94.44 113 ALA A C 1
ATOM 890 O O . ALA A 1 113 ? -22.859 -4.074 0.52 1 94.44 113 ALA A O 1
ATOM 891 N N . THR A 1 114 ? -22.844 -2.615 2.203 1 96.06 114 THR A N 1
ATOM 892 C CA . THR A 1 114 ? -23.297 -3.613 3.162 1 96.06 114 THR A CA 1
ATOM 893 C C . THR A 1 114 ? -24.5 -3.094 3.943 1 96.06 114 THR A C 1
ATOM 895 O O . THR A 1 114 ? -24.781 -1.892 3.943 1 96.06 114 THR A O 1
ATOM 898 N N . ARG A 1 115 ? -25.203 -4.023 4.562 1 96.06 115 ARG A N 1
ATOM 899 C CA . ARG A 1 115 ? -26.359 -3.664 5.375 1 96.06 115 ARG A CA 1
ATOM 900 C C . ARG A 1 115 ? -25.969 -2.756 6.531 1 96.06 115 ARG A C 1
ATOM 902 O O . ARG A 1 115 ? -26.688 -1.815 6.867 1 96.06 115 ARG A O 1
ATOM 909 N N . ARG A 1 116 ? -24.891 -3.041 7.113 1 95.75 116 ARG A N 1
ATOM 910 C CA . ARG A 1 116 ? -24.406 -2.213 8.211 1 95.75 116 ARG A CA 1
ATOM 911 C C . ARG A 1 116 ? -24.172 -0.778 7.75 1 95.75 116 ARG A C 1
ATOM 913 O O . ARG A 1 116 ? -24.562 0.17 8.43 1 95.75 116 ARG A O 1
ATOM 920 N N . GLN A 1 117 ? -23.578 -0.639 6.621 1 96.5 117 GLN A N 1
ATOM 921 C CA . GLN A 1 117 ? -23.344 0.681 6.043 1 96.5 117 GLN A CA 1
ATOM 922 C C . GLN A 1 117 ? -24.656 1.382 5.719 1 96.5 117 GLN A C 1
ATOM 924 O O . GLN A 1 117 ? -24.797 2.59 5.93 1 96.5 117 GLN A O 1
ATOM 929 N N . PHE A 1 118 ? -25.578 0.583 5.234 1 97.12 118 PHE A N 1
ATOM 930 C CA . PHE A 1 118 ? -26.891 1.122 4.906 1 97.12 118 PHE A CA 1
ATOM 931 C C . PHE A 1 118 ? -27.578 1.66 6.156 1 97.12 118 PHE A C 1
ATOM 933 O O . PHE A 1 118 ? -28.094 2.781 6.152 1 97.12 118 PHE A O 1
ATOM 940 N N . ASN A 1 119 ? -27.516 0.837 7.172 1 97 119 ASN A N 1
ATOM 941 C CA . ASN A 1 119 ? -28.125 1.24 8.43 1 97 119 ASN A CA 1
ATOM 942 C C . ASN A 1 119 ? -27.5 2.518 8.977 1 97 119 ASN A C 1
ATOM 944 O O . ASN A 1 119 ? -28.188 3.355 9.562 1 97 119 ASN A O 1
ATOM 948 N N . TRP A 1 120 ? -26.297 2.676 8.766 1 97.06 120 TRP A N 1
ATOM 949 C CA . TRP A 1 120 ? -25.578 3.877 9.18 1 97.06 120 TRP A CA 1
ATOM 950 C C . TRP A 1 120 ? -25.953 5.066 8.297 1 97.06 120 TRP A C 1
ATOM 952 O O . TRP A 1 120 ? -26.297 6.137 8.805 1 97.06 120 TRP A O 1
ATOM 962 N N . ALA A 1 121 ? -25.938 4.879 7.062 1 96.44 121 ALA A N 1
ATOM 963 C CA . ALA A 1 121 ? -26.141 5.945 6.09 1 96.44 121 ALA A CA 1
ATOM 964 C C . ALA A 1 121 ? -27.562 6.5 6.168 1 96.44 121 ALA A C 1
ATOM 966 O O . ALA A 1 121 ? -27.781 7.707 6.027 1 96.44 121 ALA A O 1
ATOM 967 N N . LYS A 1 122 ? -28.5 5.648 6.418 1 95.5 122 LYS A N 1
ATOM 968 C CA . LYS A 1 122 ? -29.906 6.043 6.391 1 95.5 122 LYS A CA 1
ATOM 969 C C . LYS A 1 122 ? -30.219 7.008 7.531 1 95.5 122 LYS A C 1
ATOM 971 O O . LYS A 1 122 ? -31.25 7.672 7.52 1 95.5 122 LYS A O 1
ATOM 976 N N . GLN A 1 123 ? -29.391 7.016 8.484 1 95.38 123 GLN A N 1
ATOM 977 C CA . GLN A 1 123 ? -29.562 7.949 9.586 1 95.38 123 GLN A CA 1
ATOM 978 C C . GLN A 1 123 ? -29.328 9.391 9.141 1 95.38 123 GLN A C 1
ATOM 980 O O . GLN A 1 123 ? -29.844 10.328 9.758 1 95.38 123 GLN A O 1
ATOM 985 N N . TYR A 1 124 ? -28.625 9.555 8.109 1 95.62 124 TYR A N 1
ATOM 986 C CA . TYR A 1 124 ? -28.297 10.891 7.613 1 9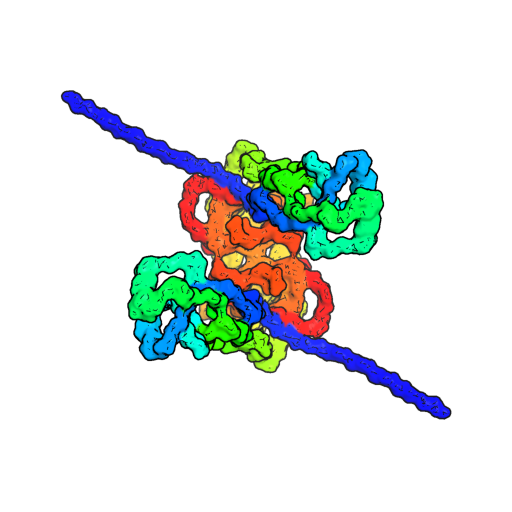5.62 124 TYR A CA 1
ATOM 987 C C . TYR A 1 124 ? -29.25 11.305 6.5 1 95.62 124 TYR A C 1
ATOM 989 O O . TYR A 1 124 ? -29.688 12.453 6.453 1 95.62 124 TYR A O 1
ATOM 997 N N . TRP A 1 125 ? -29.547 10.375 5.621 1 95.06 125 TRP A N 1
ATOM 998 C CA . TRP A 1 125 ? -30.438 10.609 4.484 1 95.06 125 TRP A CA 1
ATOM 999 C C . TRP A 1 125 ? -31 9.289 3.953 1 95.06 125 TRP A C 1
ATOM 1001 O O . TRP A 1 125 ? -30.297 8.281 3.914 1 95.06 125 TRP A O 1
ATOM 1011 N N . PRO A 1 126 ? -32.25 9.375 3.568 1 93.81 126 PRO A N 1
ATOM 1012 C CA . PRO A 1 126 ? -32.75 8.164 2.93 1 93.81 126 PRO A CA 1
ATOM 1013 C C . PRO A 1 126 ? -31.875 7.688 1.77 1 93.81 126 PRO A C 1
ATOM 1015 O O . PRO A 1 126 ? -31.578 8.469 0.865 1 93.81 126 PRO A O 1
ATOM 1018 N N . THR A 1 127 ? -31.453 6.438 1.797 1 93.25 127 THR A N 1
ATOM 1019 C CA . THR A 1 127 ? -30.469 5.91 0.854 1 93.25 127 THR A CA 1
ATOM 1020 C C . THR A 1 127 ? -30.953 4.59 0.258 1 93.25 127 THR A C 1
ATOM 1022 O O . THR A 1 127 ? -31.438 3.717 0.979 1 93.25 127 THR A O 1
ATOM 1025 N N . CYS A 1 128 ? -30.859 4.516 -1.038 1 91.5 128 CYS A N 1
ATOM 1026 C CA . CYS A 1 128 ? -31.172 3.256 -1.697 1 91.5 128 CYS A CA 1
ATOM 1027 C C . CYS A 1 128 ? -30.094 2.219 -1.446 1 91.5 128 CYS A C 1
ATOM 1029 O O . CYS A 1 128 ? -28.906 2.535 -1.5 1 91.5 128 CYS A O 1
ATOM 1031 N N . PHE A 1 129 ? -30.578 0.969 -1.237 1 93.81 129 PHE A N 1
ATOM 1032 C CA . PHE A 1 129 ? -29.625 -0.092 -0.925 1 93.81 129 PHE A CA 1
ATOM 1033 C C . PHE A 1 129 ? -30.125 -1.435 -1.448 1 93.81 129 PHE A C 1
ATOM 1035 O O . PHE A 1 129 ? -31.281 -1.807 -1.222 1 93.81 129 PHE A O 1
ATOM 1042 N N . HIS A 1 130 ? -29.234 -2.02 -2.242 1 93.62 130 HIS A N 1
ATOM 1043 C CA . HIS A 1 130 ? -29.453 -3.395 -2.678 1 93.62 130 HIS A CA 1
ATOM 1044 C C . HIS A 1 130 ? -28.375 -4.324 -2.115 1 93.62 130 HIS A C 1
ATOM 1046 O O . HIS A 1 130 ? -27.219 -4.258 -2.525 1 93.62 130 HIS A O 1
ATOM 1052 N N . PRO A 1 131 ? -28.781 -5.168 -1.282 1 92.38 131 PRO A N 1
ATOM 1053 C CA . PRO A 1 131 ? -27.781 -6.02 -0.62 1 92.38 131 PRO A CA 1
ATOM 1054 C C . PRO A 1 131 ? -27.094 -6.984 -1.584 1 92.38 131 PRO A C 1
ATOM 1056 O O . PRO A 1 131 ? -27.734 -7.52 -2.49 1 92.38 131 PRO A O 1
ATOM 1059 N N . ASP A 1 132 ? -25.828 -7.059 -1.49 1 94.44 132 ASP A N 1
ATOM 1060 C CA . ASP A 1 132 ? -25.062 -8.125 -2.121 1 94.44 132 ASP A CA 1
ATOM 1061 C C . ASP A 1 132 ? -25.031 -9.375 -1.249 1 94.44 132 ASP A C 1
ATOM 1063 O O . ASP A 1 132 ? -24.281 -9.453 -0.279 1 94.44 132 ASP A O 1
ATOM 1067 N N . LYS A 1 133 ? -25.766 -10.328 -1.622 1 94.81 133 LYS A N 1
ATOM 1068 C CA . LYS A 1 133 ? -25.969 -11.508 -0.789 1 94.81 133 LYS A CA 1
ATOM 1069 C C . LYS A 1 133 ? -24.656 -12.211 -0.499 1 94.81 133 LYS A C 1
ATOM 1071 O O . LYS A 1 133 ? -24.422 -12.688 0.617 1 94.81 133 LYS A O 1
ATOM 1076 N N . GLU A 1 134 ? -23.891 -12.344 -1.457 1 95 134 GLU A N 1
ATOM 1077 C CA . GLU A 1 134 ? -22.594 -13 -1.269 1 95 134 GLU A CA 1
ATOM 1078 C C . GLU A 1 134 ? -21.719 -12.227 -0.287 1 95 134 GLU A C 1
ATOM 1080 O O . GLU A 1 134 ? -21.125 -12.82 0.62 1 95 134 GLU A O 1
ATOM 1085 N N . LEU A 1 135 ? -21.672 -10.984 -0.506 1 94.62 135 LEU A N 1
ATOM 1086 C CA . LEU A 1 135 ? -20.875 -10.141 0.38 1 94.62 135 LEU A CA 1
ATOM 1087 C C . LEU A 1 135 ? -21.375 -10.234 1.815 1 94.62 135 LEU A C 1
ATOM 1089 O O . LEU A 1 135 ? -20.594 -10.352 2.752 1 94.62 135 LEU A O 1
ATOM 1093 N N . GLU A 1 136 ? -22.656 -10.203 1.973 1 95.44 136 GLU A N 1
ATOM 1094 C CA . GLU A 1 136 ? -23.25 -10.312 3.301 1 95.44 136 GLU A CA 1
ATOM 1095 C C . GLU A 1 136 ? -22.906 -11.648 3.951 1 95.44 136 GLU A C 1
ATOM 1097 O O . GLU A 1 136 ? -22.625 -11.711 5.152 1 95.44 136 GLU A O 1
ATOM 1102 N N . SER A 1 137 ? -22.922 -12.648 3.162 1 95.81 137 SER A N 1
ATOM 1103 C CA . SER A 1 137 ? -22.625 -13.969 3.705 1 95.81 137 SER A CA 1
ATOM 1104 C C . SER A 1 137 ? -21.156 -14.062 4.137 1 95.81 137 SER A C 1
ATOM 1106 O O . SER A 1 137 ? -20.828 -14.773 5.09 1 95.81 137 SER A O 1
ATOM 1108 N N . LEU A 1 138 ? -20.281 -13.422 3.441 1 95.25 138 LEU A N 1
ATOM 1109 C CA . LEU A 1 138 ? -18.875 -13.383 3.828 1 95.25 138 LEU A CA 1
ATOM 1110 C C . LEU A 1 138 ? -18.703 -12.688 5.176 1 95.25 138 LEU A C 1
ATOM 1112 O O . LEU A 1 138 ? -17.859 -13.094 5.984 1 95.25 138 LEU A O 1
ATOM 1116 N N . LEU A 1 139 ? -19.516 -11.703 5.402 1 92.81 139 LEU A N 1
ATOM 1117 C CA . LEU A 1 139 ? -19.406 -10.891 6.605 1 92.81 139 LEU A CA 1
ATOM 1118 C C . LEU A 1 139 ? -20.031 -11.594 7.805 1 92.81 139 LEU A C 1
ATOM 1120 O O . LEU A 1 139 ? -19.578 -11.414 8.938 1 92.81 139 LEU A O 1
ATOM 1124 N N . ASP A 1 140 ? -21.031 -12.398 7.648 1 91.38 140 ASP A N 1
ATOM 1125 C CA . ASP A 1 140 ? -21.734 -12.992 8.781 1 91.38 140 ASP A CA 1
ATOM 1126 C C . ASP A 1 140 ? -21.344 -14.461 8.969 1 91.38 140 ASP A C 1
ATOM 1128 O O . ASP A 1 140 ? -22.031 -15.211 9.664 1 91.38 140 ASP A O 1
ATOM 1132 N N . ASP A 1 141 ? -20.344 -14.977 8.352 1 89.56 141 ASP A N 1
ATOM 1133 C CA . ASP A 1 141 ? -19.75 -16.312 8.516 1 89.56 141 ASP A CA 1
ATOM 1134 C C . ASP A 1 141 ? -20.703 -17.391 8 1 89.56 141 ASP A C 1
ATOM 1136 O O . ASP A 1 141 ? -20.734 -18.5 8.539 1 89.56 141 ASP A O 1
ATOM 1140 N N . SER A 1 142 ? -21.562 -17.031 7.102 1 93 142 SER A N 1
ATOM 1141 C CA . SER A 1 142 ? -22.484 -18 6.527 1 93 142 SER A CA 1
ATOM 1142 C C . SER A 1 142 ? -22.094 -18.344 5.094 1 93 142 SER A C 1
ATOM 1144 O O . SER A 1 142 ? -22.844 -19.031 4.391 1 93 142 SER A O 1
ATOM 1146 N N . PHE A 1 143 ? -21.016 -17.922 4.68 1 95.25 143 PHE A N 1
ATOM 1147 C CA . PHE A 1 143 ? -20.547 -18.141 3.314 1 95.25 143 PHE A CA 1
ATOM 1148 C C . PHE A 1 143 ? -20.281 -19.609 3.062 1 95.25 143 PHE A C 1
ATOM 1150 O O . PHE A 1 143 ? -20.578 -20.125 1.979 1 95.25 143 PHE A O 1
ATOM 1157 N N . PHE A 1 144 ? -19.75 -20.312 4.082 1 96.94 144 PHE A N 1
ATOM 1158 C CA . PHE A 1 144 ? -19.469 -21.734 3.98 1 96.94 144 PHE A CA 1
ATOM 1159 C C . PHE A 1 144 ? -20.5 -22.547 4.754 1 96.94 144 PHE A C 1
ATOM 1161 O O . PHE A 1 144 ? -20.859 -22.188 5.871 1 96.94 144 PHE A O 1
ATOM 1168 N N . THR A 1 145 ? -20.938 -23.625 4.16 1 95.94 145 THR A N 1
ATOM 1169 C CA . THR A 1 145 ? -21.719 -24.594 4.91 1 95.94 145 THR A CA 1
ATOM 1170 C C . THR A 1 145 ? -20.828 -25.344 5.914 1 95.94 145 THR A C 1
ATOM 1172 O O . THR A 1 145 ? -19.609 -25.266 5.836 1 95.94 145 THR A O 1
ATOM 1175 N N . GLU A 1 146 ? -21.5 -26.016 6.82 1 95.25 146 GLU A N 1
ATOM 1176 C CA . GLU A 1 146 ? -20.734 -26.766 7.812 1 95.25 146 GLU A CA 1
ATOM 1177 C C . GLU A 1 146 ? -19.859 -27.812 7.148 1 95.25 146 GLU A C 1
ATOM 1179 O O . GLU A 1 146 ? -18.719 -28.031 7.547 1 95.25 146 GLU A O 1
ATOM 1184 N N . GLU A 1 147 ? -20.391 -28.406 6.164 1 95.62 147 GLU A N 1
ATOM 1185 C CA . GLU A 1 147 ? -19.625 -29.406 5.422 1 95.62 147 GLU A CA 1
ATOM 1186 C C . GLU A 1 147 ? -18.422 -28.766 4.727 1 95.62 147 GLU A C 1
ATOM 1188 O O . GLU A 1 147 ? -17.328 -29.312 4.754 1 95.62 147 GLU A O 1
ATOM 1193 N N . GLN A 1 148 ? -18.656 -27.641 4.156 1 96.06 148 GLN A N 1
ATOM 1194 C CA . GLN A 1 148 ? -17.578 -26.922 3.48 1 96.06 148 GLN A CA 1
ATOM 1195 C C . GLN A 1 148 ? -16.5 -26.5 4.469 1 96.06 148 GLN A C 1
ATOM 1197 O O . GLN A 1 148 ? -15.305 -26.562 4.16 1 96.06 148 GLN A O 1
ATOM 1202 N N . LYS A 1 149 ? -16.891 -26.094 5.609 1 96.5 149 LYS A N 1
ATOM 1203 C CA . LYS A 1 149 ? -15.938 -25.688 6.645 1 96.5 149 LYS A CA 1
ATOM 1204 C C . LYS A 1 149 ? -15.039 -26.859 7.039 1 96.5 149 LYS A C 1
ATOM 1206 O O . LYS A 1 149 ? -13.82 -26.688 7.156 1 96.5 149 LYS A O 1
ATOM 1211 N N . GLN A 1 150 ? -15.664 -27.969 7.215 1 96 150 GLN A N 1
ATOM 1212 C CA . GLN A 1 150 ? -14.891 -29.141 7.582 1 96 150 GLN A CA 1
ATOM 1213 C C . GLN A 1 150 ? -13.867 -29.484 6.5 1 96 150 GLN A C 1
ATOM 1215 O O . GLN A 1 150 ? -12.734 -29.844 6.805 1 96 150 GLN A O 1
ATOM 1220 N N . ASN A 1 151 ? -14.312 -29.344 5.277 1 97 151 ASN A N 1
ATOM 1221 C CA . ASN A 1 151 ? -13.391 -29.594 4.168 1 97 151 ASN A CA 1
ATOM 1222 C C . ASN A 1 151 ? -12.234 -28.594 4.172 1 97 151 ASN A C 1
ATOM 1224 O O . ASN A 1 151 ? -11.078 -28.984 3.963 1 97 151 ASN A O 1
ATOM 1228 N N . VAL A 1 152 ? -12.547 -27.344 4.414 1 97.88 152 VAL A N 1
ATOM 1229 C CA . VAL A 1 152 ? -11.523 -26.312 4.469 1 97.88 152 VAL A CA 1
ATOM 1230 C C . VAL A 1 152 ? -10.516 -26.641 5.566 1 97.88 152 VAL A C 1
ATOM 1232 O O . VAL A 1 152 ? -9.297 -26.562 5.348 1 97.88 152 VAL A O 1
ATOM 1235 N N . TYR A 1 153 ? -11.023 -27.078 6.703 1 97 153 TYR A N 1
ATOM 1236 C CA . TYR A 1 153 ? -10.133 -27.406 7.816 1 97 153 TYR A CA 1
ATOM 1237 C C . TYR A 1 153 ? -9.234 -28.578 7.473 1 97 153 TYR A C 1
ATOM 1239 O O . TYR A 1 153 ? -8.031 -28.562 7.758 1 97 153 TYR A O 1
ATOM 1247 N N . ARG A 1 154 ? -9.797 -29.516 6.844 1 97 154 ARG A N 1
ATOM 1248 C CA . ARG A 1 154 ? -9.031 -30.688 6.465 1 97 154 ARG A CA 1
ATOM 1249 C C . ARG A 1 154 ? -7.922 -30.328 5.484 1 97 154 ARG A C 1
ATOM 1251 O O . ARG A 1 154 ? -6.777 -30.766 5.648 1 97 154 ARG A O 1
ATOM 1258 N N . TRP A 1 155 ? -8.258 -29.609 4.469 1 98.12 155 TRP A N 1
ATOM 1259 C CA . TRP A 1 155 ? -7.277 -29.234 3.459 1 98.12 155 TRP A CA 1
ATOM 1260 C C . TRP A 1 155 ? -6.215 -28.312 4.051 1 98.12 155 TRP A C 1
ATOM 1262 O O . TRP A 1 155 ? -5.047 -28.359 3.65 1 98.12 155 TRP A O 1
ATOM 1272 N N . CYS A 1 156 ? -6.625 -27.484 5.012 1 97.56 156 CYS A N 1
ATOM 1273 C CA . CYS A 1 156 ? -5.652 -26.625 5.68 1 97.56 156 CYS A CA 1
ATOM 1274 C C . CYS A 1 156 ? -4.66 -27.453 6.492 1 97.56 156 CYS A C 1
ATOM 1276 O O . CYS A 1 156 ? -3.467 -27.156 6.512 1 97.56 156 CYS A O 1
ATOM 1278 N N . GLU A 1 157 ? -5.16 -28.453 7.117 1 96.56 157 GLU A N 1
ATOM 1279 C CA . GLU A 1 157 ? -4.27 -29.328 7.859 1 96.56 157 GLU A CA 1
ATOM 1280 C C . GLU A 1 157 ? -3.266 -30.016 6.93 1 96.56 157 GLU A C 1
ATOM 1282 O O . GLU A 1 157 ? -2.082 -30.125 7.258 1 96.56 157 GLU A O 1
ATOM 1287 N N . ARG A 1 158 ? -3.744 -30.438 5.801 1 97.44 158 ARG A N 1
ATOM 1288 C CA . ARG A 1 158 ? -2.867 -31.031 4.789 1 97.44 158 ARG A CA 1
ATOM 1289 C C . ARG A 1 158 ? -1.827 -30.016 4.32 1 97.44 158 ARG A C 1
ATOM 1291 O O . ARG A 1 158 ? -0.648 -30.344 4.18 1 97.44 158 ARG A O 1
ATOM 1298 N N . ALA A 1 159 ? -2.213 -28.812 4.129 1 97.25 159 ALA A N 1
ATOM 1299 C CA . ALA A 1 159 ? -1.318 -27.75 3.674 1 97.25 159 ALA A CA 1
ATOM 1300 C C . ALA A 1 159 ? -0.253 -27.438 4.723 1 97.25 159 ALA A C 1
ATOM 1302 O O . ALA A 1 159 ? 0.888 -27.125 4.383 1 97.25 159 ALA A O 1
ATOM 1303 N N . VAL A 1 160 ? -0.656 -27.469 5.969 1 95.38 160 VAL A N 1
ATOM 1304 C CA . VAL A 1 160 ? 0.291 -27.234 7.051 1 95.38 160 VAL A CA 1
ATOM 1305 C C . VAL A 1 160 ? 1.42 -28.266 6.988 1 95.38 160 VAL A C 1
ATOM 1307 O O . VAL A 1 160 ? 2.582 -27.922 7.234 1 95.38 160 VAL A O 1
ATOM 1310 N N . GLU A 1 161 ? 1.135 -29.438 6.574 1 95.81 161 GLU A N 1
ATOM 1311 C CA . GLU A 1 161 ? 2.115 -30.516 6.5 1 95.81 161 GLU A CA 1
ATOM 1312 C C . GLU A 1 161 ? 3.033 -30.344 5.293 1 95.81 161 GLU A C 1
ATOM 1314 O O . GLU A 1 161 ? 4.242 -30.562 5.391 1 95.81 161 GLU A O 1
ATOM 1319 N N . VAL A 1 162 ? 2.512 -29.906 4.195 1 96.88 162 VAL A N 1
ATOM 1320 C CA . VAL A 1 162 ? 3.262 -29.984 2.947 1 96.88 162 VAL A CA 1
ATOM 1321 C C . VAL A 1 162 ? 3.756 -28.594 2.553 1 96.88 162 VAL A C 1
ATOM 1323 O O . VAL A 1 162 ? 4.75 -28.453 1.833 1 96.88 162 VAL A O 1
ATOM 1326 N N . GLY A 1 163 ? 3.041 -27.531 2.889 1 96.69 163 GLY A N 1
ATOM 1327 C CA . GLY A 1 163 ? 3.377 -26.156 2.531 1 96.69 163 GLY A CA 1
ATOM 1328 C C . GLY A 1 163 ? 2.264 -25.453 1.782 1 96.69 163 GLY A C 1
ATOM 1329 O O . GLY A 1 163 ? 1.738 -24.438 2.252 1 96.69 163 GLY A O 1
ATOM 1330 N N . SER A 1 164 ? 1.916 -26 0.635 1 98 164 SER A N 1
ATOM 1331 C CA . SER A 1 164 ? 0.832 -25.453 -0.174 1 98 164 SER A CA 1
ATOM 1332 C C . SER A 1 164 ? 0.216 -26.516 -1.069 1 98 164 SER A C 1
ATOM 1334 O O . SER A 1 164 ? 0.923 -27.391 -1.582 1 98 164 SER A O 1
ATOM 1336 N N . ILE A 1 165 ? -1.14 -26.422 -1.295 1 98.19 165 ILE A N 1
ATOM 1337 C CA . ILE A 1 165 ? -1.809 -27.422 -2.123 1 98.19 165 ILE A CA 1
ATOM 1338 C C . ILE A 1 165 ? -2.877 -26.75 -2.98 1 98.19 165 ILE A C 1
ATOM 1340 O O . ILE A 1 165 ? -3.451 -25.734 -2.582 1 98.19 165 ILE A O 1
ATOM 1344 N N . VAL A 1 166 ? -3.072 -27.297 -4.156 1 97.38 166 VAL A N 1
ATOM 1345 C CA . VAL A 1 166 ? -4.184 -26.922 -5.023 1 97.38 166 VAL A CA 1
ATOM 1346 C C . VAL A 1 166 ? -5.258 -28.016 -4.992 1 97.38 166 VAL A C 1
ATOM 1348 O O . VAL A 1 166 ? -4.953 -29.203 -5.156 1 97.38 166 VAL A O 1
ATOM 1351 N N . VAL A 1 167 ? -6.484 -27.578 -4.738 1 97 167 VAL A N 1
ATOM 1352 C CA . VAL A 1 167 ? -7.586 -28.516 -4.629 1 97 167 VAL A CA 1
ATOM 1353 C C . VAL A 1 167 ? -8.68 -28.156 -5.629 1 97 167 VAL A C 1
ATOM 1355 O O . VAL A 1 167 ? -9.055 -26.984 -5.754 1 97 167 VAL A O 1
ATOM 1358 N N . GLN A 1 168 ? -9.133 -29.094 -6.355 1 93 168 GLN A N 1
ATOM 1359 C CA . GLN A 1 168 ? -10.273 -28.969 -7.254 1 93 168 GLN A CA 1
ATOM 1360 C C . GLN A 1 168 ? -11.266 -30.109 -7.051 1 93 168 GLN A C 1
ATOM 1362 O O . GLN A 1 168 ? -10.883 -31.281 -7.027 1 93 168 GLN A O 1
ATOM 1367 N N . ASP A 1 169 ? -12.523 -29.781 -6.859 1 90.62 169 ASP A N 1
ATOM 1368 C CA . ASP A 1 169 ? -13.57 -30.781 -6.68 1 90.62 169 ASP A CA 1
ATOM 1369 C C . ASP A 1 169 ? -13.203 -31.766 -5.57 1 90.62 169 ASP A C 1
ATOM 1371 O O . ASP A 1 169 ? -13.289 -33 -5.754 1 90.62 169 ASP A O 1
ATOM 1375 N N . ASN A 1 170 ? -12.656 -31.234 -4.555 1 93.62 170 ASN A N 1
ATOM 1376 C CA . ASN A 1 170 ? -12.32 -31.969 -3.34 1 93.62 170 ASN A CA 1
ATOM 1377 C C . ASN A 1 170 ? -11.219 -33 -3.594 1 93.62 170 ASN A C 1
ATOM 1379 O O . ASN A 1 170 ? -11.156 -34.031 -2.918 1 93.62 170 ASN A O 1
ATOM 1383 N N . LYS A 1 171 ? -10.422 -32.719 -4.594 1 94.19 171 LYS A N 1
ATOM 1384 C CA . LYS A 1 171 ? -9.25 -33.531 -4.891 1 94.19 171 LYS A CA 1
ATOM 1385 C C . LYS A 1 171 ? -7.984 -32.688 -4.961 1 94.19 171 LYS A C 1
ATOM 1387 O O . LYS A 1 171 ? -7.996 -31.594 -5.543 1 94.19 171 LYS A O 1
ATOM 1392 N N . GLU A 1 172 ? -6.965 -33.219 -4.375 1 95.44 172 GLU A N 1
ATOM 1393 C CA . GLU A 1 172 ? -5.672 -32.531 -4.465 1 95.44 172 GLU A CA 1
ATOM 1394 C C . GLU A 1 172 ? -5.062 -32.688 -5.855 1 95.44 172 GLU A C 1
ATOM 1396 O O . GLU A 1 172 ? -4.816 -33.812 -6.309 1 95.44 172 GLU A O 1
ATOM 1401 N N . LEU A 1 173 ? -4.848 -31.672 -6.516 1 93.81 173 LEU A N 1
ATOM 1402 C CA . LEU A 1 173 ? -4.258 -31.703 -7.848 1 93.81 173 LEU A CA 1
ATOM 1403 C C . LEU A 1 173 ? -2.734 -31.75 -7.766 1 93.81 173 LEU A C 1
ATOM 1405 O O . LEU A 1 173 ? -2.096 -32.531 -8.477 1 93.81 173 LEU A O 1
ATOM 1409 N N . THR A 1 174 ? -2.189 -30.906 -6.988 1 95.19 174 THR A N 1
ATOM 1410 C CA . THR A 1 174 ? -0.746 -30.828 -6.805 1 95.19 174 THR A CA 1
ATOM 1411 C C . THR A 1 174 ? -0.406 -30.125 -5.496 1 95.19 174 THR A C 1
ATOM 1413 O O . THR A 1 174 ? -1.288 -29.562 -4.836 1 95.19 174 THR A O 1
ATOM 1416 N N . SER A 1 175 ? 0.824 -30.219 -5.113 1 97 175 SER A N 1
ATOM 1417 C CA . SER A 1 175 ? 1.329 -29.594 -3.9 1 97 175 SER A CA 1
ATOM 1418 C C . SER A 1 175 ? 2.721 -29 -4.121 1 97 175 SER A C 1
ATOM 1420 O O . SER A 1 175 ? 3.342 -29.234 -5.156 1 97 175 SER A O 1
ATOM 1422 N N . GLY A 1 176 ? 3.109 -28.156 -3.23 1 97.25 176 GLY A N 1
ATOM 1423 C CA . GLY A 1 176 ? 4.449 -27.578 -3.223 1 97.25 176 GLY A CA 1
ATOM 1424 C C . GLY A 1 176 ? 5.016 -27.422 -1.825 1 97.25 176 GLY A C 1
ATOM 1425 O O . GLY A 1 176 ? 4.305 -27 -0.906 1 97.25 176 GLY A O 1
ATOM 1426 N N . SER A 1 177 ? 6.293 -27.781 -1.679 1 96.69 177 SER A N 1
ATOM 1427 C CA . SER A 1 177 ? 7.039 -27.578 -0.443 1 96.69 177 SER A CA 1
ATOM 1428 C C . SER A 1 177 ? 8.25 -26.672 -0.673 1 96.69 177 SER A C 1
ATOM 1430 O O . SER A 1 177 ? 8.602 -26.375 -1.816 1 96.69 177 SER A O 1
ATOM 1432 N N . ARG A 1 178 ? 8.711 -26.219 0.413 1 95.69 178 ARG A N 1
ATOM 1433 C CA . ARG A 1 178 ? 9.922 -25.406 0.316 1 95.69 178 ARG A CA 1
ATOM 1434 C C . ARG A 1 178 ? 11.062 -26.203 -0.303 1 95.69 178 ARG A C 1
ATOM 1436 O O . ARG A 1 178 ? 11.266 -27.375 0.035 1 95.69 178 ARG A O 1
ATOM 1443 N N . MET A 1 179 ? 11.75 -25.578 -1.211 1 93.75 179 MET A N 1
ATOM 1444 C CA . MET A 1 179 ? 12.945 -26.172 -1.812 1 93.75 179 MET A CA 1
ATOM 1445 C C . MET A 1 179 ? 14.195 -25.422 -1.392 1 93.75 179 MET A C 1
ATOM 1447 O O . MET A 1 179 ? 14.141 -24.219 -1.11 1 93.75 179 MET A O 1
ATOM 1451 N N . ASP A 1 180 ? 15.242 -26.141 -1.361 1 89.44 180 ASP A N 1
ATOM 1452 C CA . ASP A 1 180 ? 16.531 -25.516 -1.01 1 89.44 180 ASP A CA 1
ATOM 1453 C C . ASP A 1 180 ? 17.156 -24.828 -2.217 1 89.44 180 ASP A C 1
ATOM 1455 O O . ASP A 1 180 ? 18.203 -25.234 -2.699 1 89.44 180 ASP A O 1
ATOM 1459 N N . ARG A 1 181 ? 16.516 -23.938 -2.693 1 87.38 181 ARG A N 1
ATOM 1460 C CA . ARG A 1 181 ? 17 -23.109 -3.793 1 87.38 181 ARG A CA 1
ATOM 1461 C C . ARG A 1 181 ? 16.422 -21.703 -3.709 1 87.38 181 ARG A C 1
ATOM 1463 O O . ARG A 1 181 ? 15.43 -21.469 -3.012 1 87.38 181 ARG A O 1
ATOM 1470 N N . LEU A 1 182 ? 17.031 -20.859 -4.402 1 89.31 182 LEU A N 1
ATOM 1471 C CA . LEU A 1 182 ? 16.562 -19.484 -4.461 1 89.31 182 LEU A CA 1
ATOM 1472 C C . LEU A 1 182 ? 15.133 -19.422 -4.992 1 89.31 182 LEU A C 1
ATOM 1474 O O . LEU A 1 182 ? 14.805 -20.094 -5.969 1 89.31 182 LEU A O 1
ATOM 1478 N N . LEU A 1 183 ? 14.281 -18.75 -4.301 1 92.62 183 LEU A N 1
ATOM 1479 C CA . LEU A 1 183 ? 12.883 -18.516 -4.637 1 92.62 183 LEU A CA 1
ATOM 1480 C C . LEU A 1 183 ? 12.062 -19.797 -4.477 1 92.62 183 LEU A C 1
ATOM 1482 O O . LEU A 1 183 ? 10.961 -19.906 -5.016 1 92.62 183 LEU A O 1
ATOM 1486 N N . GLY A 1 184 ? 12.648 -20.781 -3.766 1 94.56 184 GLY A N 1
ATOM 1487 C CA . GLY A 1 184 ? 11.984 -22.062 -3.6 1 94.56 184 GLY A CA 1
ATOM 1488 C C . GLY A 1 184 ? 10.891 -22.031 -2.549 1 94.56 184 GLY A C 1
ATOM 1489 O O . GLY A 1 184 ? 10.867 -22.875 -1.65 1 94.56 184 GLY A O 1
ATOM 1490 N N . HIS A 1 185 ? 10.008 -21.156 -2.691 1 96.62 185 HIS A N 1
ATOM 1491 C CA . HIS A 1 185 ? 8.867 -21.078 -1.785 1 96.62 185 HIS A CA 1
ATOM 1492 C C . HIS A 1 185 ? 7.816 -22.125 -2.127 1 96.62 185 HIS A C 1
ATOM 1494 O O . HIS A 1 185 ? 7.66 -22.5 -3.293 1 96.62 185 HIS A O 1
ATOM 1500 N N . PRO A 1 186 ? 7.086 -22.562 -1.164 1 97.44 186 PRO A N 1
ATOM 1501 C CA . PRO A 1 186 ? 6.09 -23.609 -1.407 1 97.44 186 PRO A CA 1
ATOM 1502 C C . PRO A 1 186 ? 5.102 -23.234 -2.508 1 97.44 186 PRO A C 1
ATOM 1504 O O . PRO A 1 186 ? 4.777 -24.078 -3.361 1 97.44 186 PRO A O 1
ATOM 1507 N N . VAL A 1 187 ? 4.637 -22.016 -2.541 1 97.69 187 VAL A N 1
ATOM 1508 C CA . VAL A 1 187 ? 3.658 -21.578 -3.529 1 97.69 187 VAL A CA 1
ATOM 1509 C C . VAL A 1 187 ? 4.281 -21.609 -4.922 1 97.69 187 VAL A C 1
ATOM 1511 O O . VAL A 1 187 ? 3.641 -22.031 -5.887 1 97.69 187 VAL A O 1
ATOM 1514 N N . MET A 1 188 ? 5.504 -21.156 -5.008 1 96.75 188 MET A N 1
ATOM 1515 C CA . MET A 1 188 ? 6.188 -21.156 -6.301 1 96.75 188 MET A CA 1
ATOM 1516 C C . MET A 1 188 ? 6.344 -22.578 -6.832 1 96.75 188 MET A C 1
ATOM 1518 O O . MET A 1 188 ? 6.078 -22.844 -8.008 1 96.75 188 MET A O 1
ATOM 1522 N N . THR A 1 189 ? 6.754 -23.453 -5.945 1 96 189 THR A N 1
ATOM 1523 C CA . THR A 1 189 ? 6.906 -24.859 -6.309 1 96 189 THR A CA 1
ATOM 1524 C C . THR A 1 189 ? 5.566 -25.469 -6.723 1 96 189 THR A C 1
ATOM 1526 O O . THR A 1 189 ? 5.488 -26.188 -7.715 1 96 189 THR A O 1
ATOM 1529 N N . MET A 1 190 ? 4.547 -25.156 -5.996 1 96.62 190 MET A N 1
ATOM 1530 C CA . MET A 1 190 ? 3.205 -25.641 -6.285 1 96.62 190 MET A CA 1
ATOM 1531 C C . MET A 1 190 ? 2.744 -25.203 -7.668 1 96.62 190 MET A C 1
ATOM 1533 O O . MET A 1 190 ? 2.221 -26 -8.445 1 96.62 190 MET A O 1
ATOM 1537 N N . VAL A 1 191 ? 2.967 -23.953 -7.984 1 95.25 191 VAL A N 1
ATOM 1538 C CA . VAL A 1 191 ? 2.535 -23.391 -9.258 1 95.25 191 VAL A CA 1
ATOM 1539 C C . VAL A 1 191 ? 3.305 -24.047 -10.406 1 95.25 191 VAL A C 1
ATOM 1541 O O . VAL A 1 191 ? 2.732 -24.344 -11.453 1 95.25 191 VAL A O 1
ATOM 1544 N N . GLN A 1 192 ? 4.586 -24.25 -10.172 1 91.81 192 GLN A N 1
ATOM 1545 C CA . GLN A 1 192 ? 5.387 -24.938 -11.18 1 91.81 192 GLN A CA 1
ATOM 1546 C C . GLN A 1 192 ? 4.867 -26.344 -11.43 1 91.81 192 GLN A C 1
ATOM 1548 O O . GLN A 1 192 ? 4.77 -26.781 -12.578 1 91.81 192 GLN A O 1
ATOM 1553 N N . ASN A 1 193 ? 4.562 -27.031 -10.375 1 93.38 193 ASN A N 1
ATOM 1554 C CA . ASN A 1 193 ? 4.016 -28.375 -10.484 1 93.38 193 ASN A CA 1
ATOM 1555 C C . ASN A 1 193 ? 2.662 -28.375 -11.188 1 93.38 193 ASN A C 1
ATOM 1557 O O . ASN A 1 193 ? 2.365 -29.281 -11.961 1 93.38 193 ASN A O 1
ATOM 1561 N N . LEU A 1 194 ? 1.873 -27.375 -10.883 1 92.06 194 LEU A N 1
ATOM 1562 C CA . LEU A 1 194 ? 0.555 -27.234 -11.492 1 92.06 194 LEU A CA 1
ATOM 1563 C C . LEU A 1 194 ? 0.667 -27.109 -13.008 1 92.06 194 LEU A C 1
ATOM 1565 O O . LEU A 1 194 ? -0.145 -27.672 -13.742 1 92.06 194 LEU A O 1
ATOM 1569 N N . ALA A 1 195 ? 1.659 -26.328 -13.461 1 86.56 195 ALA A N 1
ATOM 1570 C CA . ALA A 1 195 ? 1.865 -26.109 -14.891 1 86.56 195 ALA A CA 1
ATOM 1571 C C . ALA A 1 195 ? 2.166 -27.422 -15.609 1 86.56 195 ALA A C 1
ATOM 1573 O O . ALA A 1 195 ? 1.944 -27.547 -16.812 1 86.56 195 ALA A O 1
ATOM 1574 N N . GLN A 1 196 ? 2.615 -28.406 -14.875 1 85.06 196 GLN A N 1
ATOM 1575 C CA . GLN A 1 196 ? 2.984 -29.688 -15.461 1 85.06 196 GLN A CA 1
ATOM 1576 C C . GLN A 1 196 ? 1.806 -30.656 -15.453 1 85.06 196 GLN A C 1
ATOM 1578 O O . GLN A 1 196 ? 1.87 -31.734 -16.062 1 85.06 196 GLN A O 1
ATOM 1583 N N . CYS A 1 197 ? 0.856 -30.266 -14.75 1 81.44 197 CYS A N 1
ATOM 1584 C CA . CYS A 1 197 ? -0.316 -31.125 -14.648 1 81.44 197 CYS A CA 1
ATOM 1585 C C . CYS A 1 197 ? -1.132 -31.078 -15.938 1 81.44 197 CYS A C 1
ATOM 1587 O O . CYS A 1 197 ? -1.22 -30.047 -16.594 1 81.44 197 CYS A O 1
ATOM 1589 N N . GLN A 1 198 ? -1.508 -32.281 -16.484 1 66.94 198 GLN A N 1
ATOM 1590 C CA . GLN A 1 198 ? -2.365 -32.375 -17.656 1 66.94 198 GLN A CA 1
ATOM 1591 C C . GLN A 1 198 ? -3.789 -31.938 -17.344 1 66.94 198 GLN A C 1
ATOM 1593 O O . GLN A 1 198 ? -4.469 -32.562 -16.516 1 66.94 198 GLN A O 1
ATOM 1598 N N . ARG A 1 199 ? -3.98 -30.734 -17.422 1 64 199 ARG A N 1
ATOM 1599 C CA . ARG A 1 199 ? -5.34 -30.297 -17.141 1 64 199 ARG A CA 1
ATOM 1600 C C . ARG A 1 199 ? -6.16 -30.188 -18.422 1 64 199 ARG A C 1
ATOM 1602 O O . ARG A 1 199 ? -5.605 -30.141 -19.516 1 64 199 ARG A O 1
ATOM 1609 N N . ARG A 1 200 ? -7.438 -30.469 -18.203 1 57.62 200 ARG A N 1
ATOM 1610 C CA . ARG A 1 200 ? -8.328 -30.344 -19.344 1 57.62 200 ARG A CA 1
ATOM 1611 C C . ARG A 1 200 ? -8.297 -28.922 -19.9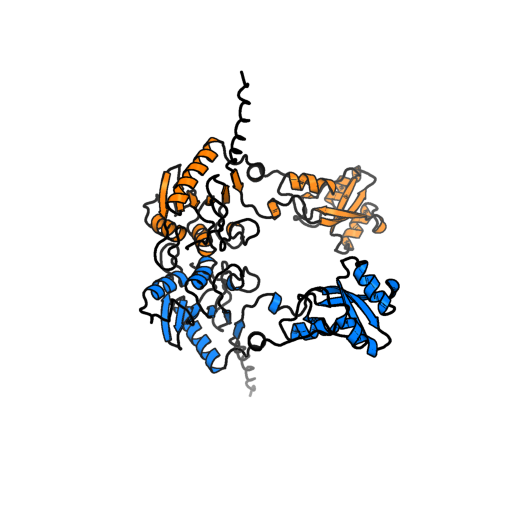06 1 57.62 200 ARG A C 1
ATOM 1613 O O . ARG A 1 200 ? -7.965 -27.969 -19.188 1 57.62 200 ARG A O 1
ATOM 1620 N N . ASP A 1 201 ? -8.352 -28.719 -21.266 1 52.03 201 ASP A N 1
ATOM 1621 C CA . ASP A 1 201 ? -8.25 -27.484 -22.031 1 52.03 201 ASP A CA 1
ATOM 1622 C C . ASP A 1 201 ? -8.938 -26.328 -21.297 1 52.03 201 ASP A C 1
ATOM 1624 O O . ASP A 1 201 ? -8.43 -25.203 -21.281 1 52.03 201 ASP A O 1
ATOM 1628 N N . CYS A 1 202 ? -10.195 -26.609 -20.734 1 50.34 202 CYS A N 1
ATOM 1629 C CA . CYS A 1 202 ? -11 -25.531 -20.172 1 50.34 202 CYS A CA 1
ATOM 1630 C C . CYS A 1 202 ? -10.461 -25.109 -18.797 1 50.34 202 CYS A C 1
ATOM 1632 O O . CYS A 1 202 ? -10.859 -24.078 -18.266 1 50.34 202 CYS A O 1
ATOM 1634 N N . ASP A 1 203 ? -9.516 -25.938 -18.297 1 61 203 ASP A N 1
ATOM 1635 C CA . ASP A 1 203 ? -9.039 -25.703 -16.938 1 61 203 ASP A CA 1
ATOM 1636 C C . ASP A 1 203 ? -7.672 -25.031 -16.953 1 61 203 ASP A C 1
ATOM 1638 O O . ASP A 1 203 ? -6.648 -25.688 -16.734 1 61 203 ASP A O 1
ATOM 1642 N N . TYR A 1 204 ? -7.715 -23.844 -17.328 1 69 204 TYR A N 1
ATOM 1643 C CA . TYR A 1 204 ? -6.504 -23.047 -17.422 1 69 204 TYR A CA 1
ATOM 1644 C C . TYR A 1 204 ? -5.918 -22.766 -16.047 1 69 204 TYR A C 1
ATOM 1646 O O . TYR A 1 204 ? -6.602 -22.234 -15.172 1 69 204 TYR A O 1
ATOM 1654 N N . LEU A 1 205 ? -4.809 -23.406 -15.812 1 82.88 205 LEU A N 1
ATOM 1655 C CA . LEU A 1 205 ? -4.012 -23.203 -14.609 1 82.88 205 LEU A CA 1
ATOM 1656 C C . LEU A 1 205 ? -4.836 -23.5 -13.359 1 82.88 205 LEU A C 1
ATOM 1658 O O . LEU A 1 205 ? -5.316 -24.625 -13.18 1 82.88 205 LEU A O 1
ATOM 1662 N N . ALA A 1 206 ? -5.09 -22.625 -12.477 1 87.62 206 ALA A N 1
ATOM 1663 C CA . ALA A 1 206 ? -5.816 -22.859 -11.234 1 87.62 206 ALA A CA 1
ATOM 1664 C C . ALA A 1 206 ? -7.184 -22.188 -11.266 1 87.62 206 ALA A C 1
ATOM 1666 O O . ALA A 1 206 ? -7.73 -21.812 -10.219 1 87.62 206 ALA A O 1
ATOM 1667 N N . THR A 1 207 ? -7.703 -21.984 -12.461 1 88.25 207 THR A N 1
ATOM 1668 C CA . THR A 1 207 ? -9.023 -21.391 -12.562 1 88.25 207 THR A CA 1
ATOM 1669 C C . THR A 1 207 ? -10.078 -22.266 -11.891 1 88.25 207 THR A C 1
ATOM 1671 O O . THR A 1 207 ? -10.125 -23.469 -12.133 1 88.25 207 THR A O 1
ATOM 1674 N N . GLY A 1 208 ? -10.773 -21.672 -10.93 1 89.44 208 GLY A N 1
ATOM 1675 C CA . GLY A 1 208 ? -11.82 -22.391 -10.227 1 89.44 208 GLY A CA 1
ATOM 1676 C C . GLY A 1 208 ? -11.281 -23.266 -9.102 1 89.44 208 GLY A C 1
ATOM 1677 O O . GLY A 1 208 ? -12.047 -23.969 -8.445 1 89.44 208 GLY A O 1
ATOM 1678 N N . CYS A 1 209 ? -9.977 -23.219 -8.867 1 94.56 209 CYS A N 1
ATOM 1679 C CA . CYS A 1 209 ? -9.367 -24.062 -7.844 1 94.56 209 CYS A CA 1
ATOM 1680 C C . CYS A 1 209 ? -9.188 -23.297 -6.543 1 94.56 209 CYS A C 1
ATOM 1682 O O . CYS A 1 209 ? -9.086 -22.062 -6.551 1 94.56 209 CYS A O 1
ATOM 1684 N N . ASP A 1 210 ? -9.164 -24.094 -5.477 1 98.12 210 ASP A N 1
ATOM 1685 C CA . ASP A 1 210 ? -8.797 -23.562 -4.164 1 98.12 210 ASP A CA 1
ATOM 1686 C C . ASP A 1 210 ? -7.324 -23.844 -3.859 1 98.12 210 ASP A C 1
ATOM 1688 O O . ASP A 1 210 ? -6.816 -24.922 -4.16 1 98.12 210 ASP A O 1
ATOM 1692 N N . VAL A 1 211 ? -6.723 -22.859 -3.279 1 98.69 211 VAL A N 1
ATOM 1693 C CA . VAL A 1 211 ? -5.34 -23.031 -2.846 1 98.69 211 VAL A CA 1
ATOM 1694 C C . VAL A 1 211 ? -5.258 -22.922 -1.324 1 98.69 211 VAL A C 1
ATOM 1696 O O . VAL A 1 211 ? -5.809 -22 -0.73 1 98.69 211 VAL A O 1
ATOM 1699 N N . TYR A 1 212 ? -4.66 -23.875 -0.737 1 98.75 212 TYR A N 1
ATOM 1700 C CA . TYR A 1 212 ? -4.445 -23.875 0.706 1 98.75 212 TYR A CA 1
ATOM 1701 C C . TYR A 1 212 ? -2.965 -23.766 1.037 1 98.75 212 TYR A C 1
ATOM 1703 O O . TYR A 1 212 ? -2.133 -24.453 0.446 1 98.75 212 TYR A O 1
ATOM 1711 N N . MET A 1 213 ? -2.654 -22.906 1.966 1 97.88 213 MET A N 1
ATOM 1712 C CA . MET A 1 213 ? -1.257 -22.656 2.309 1 97.88 213 MET A CA 1
ATOM 1713 C C . MET A 1 213 ? -1.057 -22.672 3.82 1 97.88 213 MET A C 1
ATOM 1715 O O . MET A 1 213 ? -1.923 -22.219 4.57 1 97.88 213 MET A O 1
ATOM 1719 N N . ARG A 1 214 ? 0.11 -23.109 4.199 1 96.31 214 ARG A N 1
ATOM 1720 C CA . ARG A 1 214 ? 0.49 -23.047 5.605 1 96.31 214 ARG A CA 1
ATOM 1721 C C . ARG A 1 214 ? 0.702 -21.609 6.055 1 96.31 214 ARG A C 1
ATOM 1723 O O . ARG A 1 214 ? 0.129 -21.172 7.059 1 96.31 214 ARG A O 1
ATOM 1730 N N . ASP A 1 215 ? 1.519 -20.875 5.273 1 95.88 215 ASP A N 1
ATOM 1731 C CA . ASP A 1 215 ? 1.935 -19.531 5.641 1 95.88 215 ASP A CA 1
ATOM 1732 C C . ASP A 1 215 ? 1.28 -18.484 4.738 1 95.88 215 ASP A C 1
ATOM 1734 O O . ASP A 1 215 ? 1.064 -18.734 3.551 1 95.88 215 ASP A O 1
ATOM 1738 N N . GLU A 1 216 ? 0.996 -17.297 5.262 1 97.38 216 GLU A N 1
ATOM 1739 C CA . GLU A 1 216 ? 0.598 -16.156 4.449 1 97.38 216 GLU A CA 1
ATOM 1740 C C . GLU A 1 216 ? 1.626 -15.867 3.357 1 97.38 216 GLU A C 1
ATOM 1742 O O . GLU A 1 216 ? 2.824 -15.781 3.633 1 97.38 216 GLU A O 1
ATOM 1747 N N . PRO A 1 217 ? 1.22 -15.766 2.148 1 97.62 217 PRO A N 1
ATOM 1748 C CA . PRO A 1 217 ? 2.182 -15.602 1.057 1 97.62 217 PRO A CA 1
ATOM 1749 C C . PRO A 1 217 ? 2.818 -14.211 1.038 1 97.62 217 PRO A C 1
ATOM 1751 O O . PRO A 1 217 ? 2.16 -13.227 1.37 1 97.62 217 PRO A O 1
ATOM 1754 N N . CYS A 1 218 ? 4.062 -14.133 0.647 1 97.06 218 CYS A N 1
ATOM 1755 C CA . CYS A 1 218 ? 4.73 -12.867 0.366 1 97.06 218 CYS A CA 1
ATOM 1756 C C . CYS A 1 218 ? 4.227 -12.266 -0.939 1 97.06 218 CYS A C 1
ATOM 1758 O O . CYS A 1 218 ? 3.377 -12.844 -1.612 1 97.06 218 CYS A O 1
ATOM 1760 N N . ALA A 1 219 ? 4.73 -11.156 -1.28 1 97.5 219 ALA A N 1
ATOM 1761 C CA . ALA A 1 219 ? 4.297 -10.492 -2.502 1 97.5 219 ALA A CA 1
ATOM 1762 C C . ALA A 1 219 ? 4.559 -11.359 -3.729 1 97.5 219 ALA A C 1
ATOM 1764 O O . ALA A 1 219 ? 3.742 -11.406 -4.648 1 97.5 219 ALA A O 1
ATOM 1765 N N . MET A 1 220 ? 5.664 -12.039 -3.768 1 97.62 220 MET A N 1
ATOM 1766 C CA . MET A 1 220 ? 6.027 -12.906 -4.879 1 97.62 220 MET A CA 1
ATOM 1767 C C . MET A 1 220 ? 5.012 -14.031 -5.051 1 97.62 220 MET A C 1
ATOM 1769 O O . MET A 1 220 ? 4.48 -14.234 -6.145 1 97.62 220 MET A O 1
ATOM 1773 N N . CYS A 1 221 ? 4.762 -14.688 -3.977 1 98.12 221 CYS A N 1
ATOM 1774 C CA . CYS A 1 221 ? 3.836 -15.812 -4.004 1 98.12 221 CYS A CA 1
ATOM 1775 C C . CYS A 1 221 ? 2.412 -15.344 -4.277 1 98.12 221 CYS A C 1
ATOM 1777 O O . CYS A 1 221 ? 1.669 -15.992 -5.016 1 98.12 221 CYS A O 1
ATOM 1779 N N . ALA A 1 222 ? 2.078 -14.25 -3.672 1 98.12 222 ALA A N 1
ATOM 1780 C CA . ALA A 1 222 ? 0.735 -13.711 -3.863 1 98.12 222 ALA A CA 1
ATOM 1781 C C . ALA A 1 222 ? 0.486 -13.359 -5.328 1 98.12 222 ALA A C 1
ATOM 1783 O O . ALA A 1 222 ? -0.604 -13.602 -5.855 1 98.12 222 ALA A O 1
ATOM 1784 N N . MET A 1 223 ? 1.454 -12.773 -5.945 1 97.5 223 MET A N 1
ATOM 1785 C CA . MET A 1 223 ? 1.32 -12.43 -7.359 1 97.5 223 MET A CA 1
ATOM 1786 C C . MET A 1 223 ? 1.321 -13.68 -8.227 1 97.5 223 MET A C 1
ATOM 1788 O O . MET A 1 223 ? 0.627 -13.742 -9.242 1 97.5 223 MET A O 1
ATOM 1792 N N . ALA A 1 224 ? 2.096 -14.656 -7.832 1 96.88 224 ALA A N 1
ATOM 1793 C CA . ALA A 1 224 ? 2.08 -15.93 -8.547 1 96.88 224 ALA A CA 1
ATOM 1794 C C . ALA A 1 224 ? 0.674 -16.516 -8.586 1 96.88 224 ALA A C 1
ATOM 1796 O O . ALA A 1 224 ? 0.271 -17.109 -9.594 1 96.88 224 ALA A O 1
ATOM 1797 N N . LEU A 1 225 ? -0.025 -16.375 -7.539 1 97.12 225 LEU A N 1
ATOM 1798 C CA . LEU A 1 225 ? -1.394 -16.859 -7.449 1 97.12 225 LEU A CA 1
ATOM 1799 C C . LEU A 1 225 ? -2.307 -16.125 -8.414 1 97.12 225 LEU A C 1
ATOM 1801 O O . LEU A 1 225 ? -3.281 -16.688 -8.914 1 97.12 225 LEU A O 1
ATOM 1805 N N . VAL A 1 226 ? -2.066 -14.812 -8.656 1 96 226 VAL A N 1
ATOM 1806 C CA . VAL A 1 226 ? -2.793 -14.055 -9.664 1 96 226 VAL A CA 1
ATOM 1807 C C . VAL A 1 226 ? -2.539 -14.648 -11.047 1 96 226 VAL A C 1
ATOM 1809 O O . VAL A 1 226 ? -3.48 -14.914 -11.805 1 96 226 VAL A O 1
ATOM 1812 N N . HIS A 1 227 ? -1.264 -14.938 -11.281 1 93.25 227 HIS A N 1
ATOM 1813 C CA . HIS A 1 227 ? -0.868 -15.406 -12.602 1 93.25 227 HIS A CA 1
ATOM 1814 C C . HIS A 1 227 ? -1.43 -16.797 -12.883 1 93.25 227 HIS A C 1
ATOM 1816 O O . HIS A 1 227 ? -1.752 -17.125 -14.031 1 93.25 227 HIS A O 1
ATOM 1822 N N . CYS A 1 228 ? -1.561 -17.625 -11.883 1 93.25 228 CYS A N 1
ATOM 1823 C CA . CYS A 1 228 ? -2.111 -18.953 -12.117 1 93.25 228 CYS A CA 1
ATOM 1824 C C . CYS A 1 228 ? -3.629 -18.953 -11.977 1 93.25 228 CYS A C 1
ATOM 1826 O O . CYS A 1 228 ? -4.27 -20 -12.078 1 93.25 228 CYS A O 1
ATOM 1828 N N . ARG A 1 229 ? -4.215 -17.797 -11.641 1 94.06 229 ARG A N 1
ATOM 1829 C CA . ARG A 1 229 ? -5.652 -17.547 -11.641 1 94.06 229 ARG A CA 1
ATOM 1830 C C . ARG A 1 229 ? -6.359 -18.375 -10.586 1 94.06 229 ARG A C 1
ATOM 1832 O O . ARG A 1 229 ? -7.391 -18.984 -10.852 1 94.06 229 ARG A O 1
ATOM 1839 N N . ALA A 1 230 ? -5.781 -18.438 -9.391 1 96.25 230 ALA A N 1
ATOM 1840 C CA . ALA A 1 230 ? -6.434 -19.094 -8.25 1 96.25 230 ALA A CA 1
ATOM 1841 C C . ALA A 1 230 ? -7.793 -18.469 -7.969 1 96.25 230 ALA A C 1
ATOM 1843 O O . ALA A 1 230 ? -7.965 -17.25 -8.102 1 96.25 230 ALA A O 1
ATOM 1844 N N . ALA A 1 231 ? -8.758 -19.281 -7.574 1 96.81 231 ALA A N 1
ATOM 1845 C CA . ALA A 1 231 ? -10.094 -18.766 -7.262 1 96.81 231 ALA A CA 1
ATOM 1846 C C . ALA A 1 231 ? -10.18 -18.328 -5.801 1 96.81 231 ALA A C 1
ATOM 1848 O O . ALA A 1 231 ? -10.516 -17.188 -5.504 1 96.81 231 ALA A O 1
ATOM 1849 N N . ARG A 1 232 ? -9.914 -19.266 -4.895 1 98.25 232 ARG A N 1
ATOM 1850 C CA . ARG A 1 232 ? -9.898 -18.984 -3.463 1 98.25 232 ARG A CA 1
ATOM 1851 C C . ARG A 1 232 ? -8.57 -19.391 -2.838 1 98.25 232 ARG A C 1
ATOM 1853 O O . ARG A 1 232 ? -7.992 -20.422 -3.205 1 98.25 232 ARG A O 1
ATOM 1860 N N . VAL A 1 233 ? -8.148 -18.562 -1.905 1 98.75 233 VAL A N 1
ATOM 1861 C CA . VAL A 1 233 ? -6.875 -18.781 -1.23 1 98.75 233 VAL A CA 1
ATOM 1862 C C . VAL A 1 233 ? -7.09 -18.828 0.281 1 98.75 233 VAL A C 1
ATOM 1864 O O . VAL A 1 233 ? -7.734 -17.938 0.846 1 98.75 233 VAL A O 1
ATOM 1867 N N . PHE A 1 234 ? -6.59 -19.906 0.89 1 98.69 234 PHE A N 1
ATOM 1868 C CA . PHE A 1 234 ? -6.676 -20.094 2.332 1 98.69 234 PHE A CA 1
ATOM 1869 C C . PHE A 1 234 ? -5.285 -20.188 2.947 1 98.69 234 PHE A C 1
ATOM 1871 O O . PHE A 1 234 ? -4.41 -20.875 2.418 1 98.69 234 PHE A O 1
ATOM 1878 N N . PHE A 1 235 ? -5.016 -19.516 4.004 1 97.62 235 PHE A N 1
ATOM 1879 C CA . PHE A 1 235 ? -3.762 -19.688 4.73 1 97.62 235 PHE A CA 1
ATOM 1880 C C . PHE A 1 235 ? -4.016 -19.781 6.23 1 97.62 235 PHE A C 1
ATOM 1882 O O . PHE A 1 235 ? -5.023 -19.281 6.73 1 97.62 235 PHE A O 1
ATOM 1889 N N . THR A 1 236 ? -3.115 -20.375 6.938 1 95.75 236 THR A N 1
ATOM 1890 C CA . THR A 1 236 ? -3.346 -20.688 8.344 1 95.75 236 THR A CA 1
ATOM 1891 C C . THR A 1 236 ? -2.484 -19.797 9.234 1 95.75 236 THR A C 1
ATOM 1893 O O . THR A 1 236 ? -2.934 -19.344 10.289 1 95.75 236 THR A O 1
ATOM 1896 N N . ARG A 1 237 ? -1.266 -19.469 8.797 1 94.25 237 ARG A N 1
ATOM 1897 C CA . ARG A 1 237 ? -0.337 -18.719 9.641 1 94.25 237 ARG A CA 1
ATOM 1898 C C . ARG A 1 237 ? 0.03 -17.391 9 1 94.25 237 ARG A C 1
ATOM 1900 O O . ARG A 1 237 ? 0.384 -17.328 7.82 1 94.25 237 ARG A O 1
ATOM 1907 N N . ASN A 1 238 ? 0.002 -16.375 9.812 1 94 238 ASN A N 1
ATOM 1908 C CA . ASN A 1 238 ? 0.497 -15.078 9.344 1 94 238 ASN A CA 1
ATOM 1909 C C . ASN A 1 238 ? 2.016 -15.086 9.195 1 94 238 ASN A C 1
ATOM 1911 O O . ASN A 1 238 ? 2.717 -15.742 9.969 1 94 238 ASN A O 1
ATOM 1915 N N . SER A 1 239 ? 2.439 -14.406 8.219 1 93.69 239 SER A N 1
ATOM 1916 C CA . SER A 1 239 ? 3.877 -14.273 8.008 1 93.69 239 SER A CA 1
ATOM 1917 C C . SER A 1 239 ? 4.32 -12.82 8.133 1 93.69 239 SER A C 1
ATOM 1919 O O . SER A 1 239 ? 3.553 -11.898 7.844 1 93.69 239 SER A O 1
ATOM 1921 N N . ARG A 1 240 ? 5.555 -12.602 8.477 1 90.75 240 ARG A N 1
ATOM 1922 C CA . ARG A 1 240 ? 6.121 -11.266 8.609 1 90.75 240 ARG A CA 1
ATOM 1923 C C . ARG A 1 240 ? 6.125 -10.547 7.262 1 90.75 240 ARG A C 1
ATOM 1925 O O . ARG A 1 240 ? 5.863 -9.344 7.195 1 90.75 240 ARG A O 1
ATOM 1932 N N . ASN A 1 241 ? 6.375 -11.297 6.25 1 91.62 241 ASN A N 1
ATOM 1933 C CA . ASN A 1 241 ? 6.477 -10.695 4.922 1 91.62 241 ASN A CA 1
ATOM 1934 C C . ASN A 1 241 ? 5.211 -10.938 4.102 1 91.62 241 ASN A C 1
ATOM 1936 O O . ASN A 1 241 ? 5.227 -10.797 2.879 1 91.62 241 ASN A O 1
ATOM 1940 N N . GLY A 1 242 ? 4.148 -11.289 4.762 1 95.44 242 GLY A N 1
ATOM 1941 C CA . GLY A 1 242 ? 2.887 -11.531 4.074 1 95.44 242 GLY A CA 1
ATOM 1942 C C . GLY A 1 242 ? 2.227 -10.258 3.576 1 95.44 242 GLY A C 1
ATOM 1943 O O . GLY A 1 242 ? 2.49 -9.172 4.094 1 95.44 242 GLY A O 1
ATOM 1944 N N . VAL A 1 243 ? 1.302 -10.445 2.557 1 96.81 243 VAL A N 1
ATOM 1945 C CA . VAL A 1 243 ? 0.743 -9.219 1.993 1 96.81 243 VAL A CA 1
ATOM 1946 C C . VAL A 1 243 ? -0.775 -9.352 1.886 1 96.81 243 VAL A C 1
ATOM 1948 O O . VAL A 1 243 ? -1.435 -8.492 1.286 1 96.81 243 VAL A O 1
ATOM 1951 N N . LEU A 1 244 ? -1.354 -10.359 2.445 1 97.06 244 LEU A N 1
ATOM 1952 C CA . LEU A 1 244 ? -2.775 -10.578 2.193 1 97.06 244 LEU A CA 1
ATOM 1953 C C . LEU A 1 244 ? -3.605 -10.219 3.418 1 97.06 244 LEU A C 1
ATOM 1955 O O . LEU A 1 244 ? -4.777 -9.852 3.293 1 97.06 244 LEU A O 1
ATOM 1959 N N . ALA A 1 245 ? -3.035 -10.32 4.566 1 94.81 245 ALA A N 1
ATOM 1960 C CA . ALA A 1 245 ? -3.779 -10.148 5.812 1 94.81 245 ALA A CA 1
ATOM 1961 C C . ALA A 1 245 ? -4.309 -8.727 5.941 1 94.81 245 ALA A C 1
ATOM 1963 O O . ALA A 1 245 ? -3.832 -7.812 5.258 1 94.81 245 ALA A O 1
ATOM 1964 N N . GLN A 1 246 ? -5.234 -8.57 6.816 1 91.56 246 GLN A N 1
ATOM 1965 C CA . GLN A 1 246 ? -5.801 -7.258 7.105 1 91.56 246 GLN A CA 1
ATOM 1966 C C . GLN A 1 246 ? -4.727 -6.297 7.602 1 91.56 246 GLN A C 1
ATOM 1968 O O . GLN A 1 246 ? -3.887 -6.664 8.422 1 91.56 246 GLN A O 1
ATOM 1973 N N . GLY A 1 247 ? -4.836 -5.102 7.059 1 89.81 247 GLY A N 1
ATOM 1974 C CA . GLY A 1 247 ? -3.871 -4.098 7.48 1 89.81 247 GLY A CA 1
ATOM 1975 C C . GLY A 1 247 ? -2.592 -4.121 6.664 1 89.81 247 GLY A C 1
ATOM 1976 O O . GLY A 1 247 ? -1.731 -3.254 6.824 1 89.81 247 GLY A O 1
ATOM 1977 N N . LYS A 1 248 ? -2.447 -5.09 5.879 1 93.38 248 LYS A N 1
ATOM 1978 C CA . LYS A 1 248 ? -1.296 -5.18 4.984 1 93.38 248 LYS A CA 1
ATOM 1979 C C . LYS A 1 248 ? -1.65 -4.695 3.58 1 93.38 248 LYS A C 1
ATOM 1981 O O . LYS A 1 248 ? -2.627 -3.967 3.398 1 93.38 248 LYS A O 1
ATOM 1986 N N . TRP A 1 249 ? -0.811 -5 2.621 1 92.94 249 TRP A N 1
ATOM 1987 C CA . TRP A 1 249 ? -1.012 -4.465 1.276 1 92.94 249 TRP A CA 1
ATOM 1988 C C . TRP A 1 249 ? -2.305 -5 0.668 1 92.94 249 TRP A C 1
ATOM 1990 O O . TRP A 1 249 ? -3.018 -4.27 -0.025 1 92.94 249 TRP A O 1
ATOM 2000 N N . GLN A 1 250 ? -2.594 -6.23 0.896 1 96.25 250 GLN A N 1
ATOM 2001 C CA . GLN A 1 250 ? -3.766 -6.914 0.357 1 96.25 250 GLN A CA 1
ATOM 2002 C C . GLN A 1 250 ? -3.787 -6.848 -1.167 1 96.25 250 GLN A C 1
ATOM 2004 O O . GLN A 1 250 ? -4.746 -6.352 -1.76 1 96.25 250 GLN A O 1
ATOM 2009 N N . LEU A 1 251 ? -2.832 -7.438 -1.721 1 96.62 251 LEU A N 1
ATOM 2010 C CA . LEU A 1 251 ? -2.582 -7.445 -3.158 1 96.62 251 LEU A CA 1
ATOM 2011 C C . LEU A 1 251 ? -3.814 -7.914 -3.922 1 96.62 251 LEU A C 1
ATOM 2013 O O . LEU A 1 251 ? -4.117 -7.398 -5 1 96.62 251 LEU A O 1
ATOM 2017 N N . HIS A 1 252 ? -4.582 -8.82 -3.352 1 96.75 252 HIS A N 1
ATOM 2018 C CA . HIS A 1 252 ? -5.715 -9.445 -4.023 1 96.75 252 HIS A CA 1
ATOM 2019 C C . HIS A 1 252 ? -6.852 -8.453 -4.238 1 96.75 252 HIS A C 1
ATOM 2021 O O . HIS A 1 252 ? -7.781 -8.727 -5 1 96.75 252 HIS A O 1
ATOM 2027 N N . LEU A 1 253 ? -6.75 -7.305 -3.633 1 95.5 253 LEU A N 1
ATOM 2028 C CA . LEU A 1 253 ? -7.789 -6.289 -3.76 1 95.5 253 LEU A CA 1
ATOM 2029 C C . LEU A 1 253 ? -7.355 -5.188 -4.723 1 95.5 253 LEU A C 1
ATOM 2031 O O . LEU A 1 253 ? -8.133 -4.273 -5.016 1 95.5 253 LEU A O 1
ATOM 2035 N N . GLU A 1 254 ? -6.113 -5.266 -5.234 1 93.38 254 GLU A N 1
ATOM 2036 C CA . GLU A 1 254 ? -5.594 -4.246 -6.141 1 93.38 254 GLU A CA 1
ATOM 2037 C C . GLU A 1 254 ? -6.348 -4.246 -7.469 1 93.38 254 GLU A C 1
ATOM 2039 O O . GLU A 1 254 ? -6.398 -5.27 -8.156 1 93.38 254 GLU A O 1
ATOM 2044 N N . PRO A 1 255 ? -6.84 -3.104 -7.863 1 90.25 255 PRO A N 1
ATOM 2045 C CA . PRO A 1 255 ? -7.625 -3.059 -9.102 1 90.25 255 PRO A CA 1
ATOM 2046 C C . PRO A 1 255 ? -6.773 -3.264 -10.352 1 90.25 255 PRO A C 1
ATOM 2048 O O . PRO A 1 255 ? -7.277 -3.721 -11.375 1 90.25 255 PRO A O 1
ATOM 2051 N N . ALA A 1 256 ? -5.523 -3.008 -10.289 1 87.62 256 ALA A N 1
ATOM 2052 C CA . ALA A 1 256 ? -4.652 -2.992 -11.461 1 87.62 256 ALA A CA 1
ATOM 2053 C C . ALA A 1 256 ? -4.273 -4.41 -11.883 1 87.62 256 ALA A C 1
ATOM 2055 O O . ALA A 1 256 ? -3.738 -4.617 -12.977 1 87.62 256 ALA A O 1
ATOM 2056 N N . ILE A 1 257 ? -4.57 -5.375 -10.953 1 91.44 257 ILE A N 1
ATOM 2057 C CA . ILE A 1 257 ? -4.203 -6.738 -11.32 1 91.44 257 ILE A CA 1
ATOM 2058 C C . ILE A 1 257 ? -5.293 -7.344 -12.211 1 91.44 257 ILE A C 1
ATOM 2060 O O . ILE A 1 257 ? -6.438 -6.887 -12.195 1 91.44 257 ILE A O 1
ATOM 2064 N N . ASN A 1 258 ? -4.906 -8.336 -12.992 1 88.44 258 ASN A N 1
ATOM 2065 C CA . ASN A 1 258 ? -5.781 -8.844 -14.047 1 88.44 258 ASN A CA 1
ATOM 2066 C C . ASN A 1 258 ? -6.68 -9.969 -13.523 1 88.44 258 ASN A C 1
ATOM 2068 O O . ASN A 1 258 ? -7.629 -10.367 -14.203 1 88.44 258 ASN A O 1
ATOM 2072 N N . HIS A 1 259 ? -6.414 -10.477 -12.469 1 93.44 259 HIS A N 1
ATOM 2073 C CA . HIS A 1 259 ? -7.188 -11.547 -11.852 1 93.44 259 HIS A CA 1
ATOM 2074 C C . HIS A 1 259 ? -7.285 -11.352 -10.344 1 93.44 259 HIS A C 1
ATOM 2076 O O . HIS A 1 259 ? -6.297 -11.016 -9.688 1 93.44 259 HIS A O 1
ATOM 2082 N N . HIS A 1 260 ? -8.484 -11.586 -9.828 1 95.75 260 HIS A N 1
ATOM 2083 C CA . HIS A 1 260 ? -8.703 -11.453 -8.391 1 95.75 260 HIS A CA 1
ATOM 2084 C C . HIS A 1 260 ? -9.148 -12.773 -7.773 1 95.75 260 HIS A C 1
ATOM 2086 O O . HIS A 1 260 ? -9.914 -13.523 -8.391 1 95.75 260 HIS A O 1
ATOM 2092 N N . TYR A 1 261 ? -8.617 -13.047 -6.656 1 97.5 261 TYR A N 1
ATOM 2093 C CA . TYR A 1 261 ? -9.023 -14.227 -5.895 1 97.5 261 TYR A CA 1
ATOM 2094 C C . TYR A 1 261 ? -9.508 -13.836 -4.504 1 97.5 261 TYR A C 1
ATOM 2096 O O . TYR A 1 261 ? -9.156 -12.766 -3.994 1 97.5 261 TYR A O 1
ATOM 2104 N N . ARG A 1 262 ? -10.359 -14.695 -3.854 1 97.5 262 ARG A N 1
ATOM 2105 C CA . ARG A 1 262 ? -10.805 -14.484 -2.48 1 97.5 262 ARG A CA 1
ATOM 2106 C C . ARG A 1 262 ? -9.805 -15.047 -1.483 1 97.5 262 ARG A C 1
ATOM 2108 O O . ARG A 1 262 ? -9.227 -16.109 -1.708 1 97.5 262 ARG A O 1
ATOM 2115 N N . VAL A 1 263 ? -9.641 -14.344 -0.419 1 98.69 263 VAL A N 1
ATOM 2116 C CA . VAL A 1 263 ? -8.648 -14.758 0.563 1 98.69 263 VAL A CA 1
ATOM 2117 C C . VAL A 1 263 ? -9.328 -15.039 1.901 1 98.69 263 VAL A C 1
ATOM 2119 O O . VAL A 1 263 ? -10.188 -14.273 2.34 1 98.69 263 VAL A O 1
ATOM 2122 N N . PHE A 1 264 ? -8.898 -16.125 2.557 1 98.44 264 PHE A N 1
ATOM 2123 C CA . PHE A 1 264 ? -9.414 -16.5 3.869 1 98.44 264 PHE A CA 1
ATOM 2124 C C . PHE A 1 264 ? -8.273 -16.859 4.816 1 98.44 264 PHE A C 1
ATOM 2126 O O . PHE A 1 264 ? -7.383 -17.625 4.453 1 98.44 264 PHE A O 1
ATOM 2133 N N . HIS A 1 265 ? -8.297 -16.312 5.977 1 97.19 265 HIS A N 1
ATOM 2134 C CA . HIS A 1 265 ? -7.438 -16.781 7.066 1 97.19 265 HIS A CA 1
ATOM 2135 C C . HIS A 1 265 ? -8.133 -17.859 7.895 1 97.19 265 HIS A C 1
ATOM 2137 O O . HIS A 1 265 ? -9.25 -17.656 8.367 1 97.19 265 HIS A O 1
ATOM 2143 N N . VAL A 1 266 ? -7.477 -18.938 8.031 1 97.06 266 VAL A N 1
ATOM 2144 C CA . VAL A 1 266 ? -8.086 -20.062 8.734 1 97.06 266 VAL A CA 1
ATOM 2145 C C . VAL A 1 266 ? -7.359 -20.297 10.062 1 97.06 266 VAL A C 1
ATOM 2147 O O . VAL A 1 266 ? -6.172 -20.625 10.07 1 97.06 266 VAL A O 1
ATOM 2150 N N . ASP A 1 267 ? -8.008 -20.094 11.156 1 91.06 267 ASP A N 1
ATOM 2151 C CA . ASP A 1 267 ? -7.477 -20.359 12.492 1 91.06 267 ASP A CA 1
ATOM 2152 C C . ASP A 1 267 ? -7.723 -21.797 12.898 1 91.06 267 ASP A C 1
ATOM 2154 O O . ASP A 1 267 ? -8.852 -22.188 13.219 1 91.06 267 ASP A O 1
ATOM 2158 N N . ILE A 1 268 ? -6.555 -22.5 12.805 1 84.19 268 ILE A N 1
ATOM 2159 C CA . ILE A 1 268 ? -6.676 -23.891 13.227 1 84.19 268 ILE A CA 1
ATOM 2160 C C . ILE A 1 268 ? -6.027 -24.078 14.602 1 84.19 268 ILE A C 1
ATOM 2162 O O . ILE A 1 268 ? -5.078 -23.375 14.945 1 84.19 268 ILE A O 1
ATOM 2166 N N . ALA A 1 269 ? -6.715 -24.438 15.797 1 64.44 269 ALA A N 1
ATOM 2167 C CA . ALA A 1 269 ? -6.391 -24.547 17.219 1 64.44 269 ALA A CA 1
ATOM 2168 C C . ALA A 1 269 ? -4.91 -24.859 17.422 1 64.44 269 ALA A C 1
ATOM 2170 O O . ALA A 1 269 ? -4.316 -24.469 18.422 1 64.44 269 ALA A O 1
ATOM 2171 N N . SER A 1 270 ? -4.211 -25.531 16.641 1 57.56 270 SER A N 1
ATOM 2172 C CA . SER A 1 270 ? -2.902 -26.078 17.016 1 57.56 270 SER A CA 1
ATOM 2173 C C . SER A 1 270 ? -1.794 -25.062 16.734 1 57.56 270 SER A C 1
ATOM 2175 O O . SER A 1 270 ? -0.644 -25.266 17.125 1 57.56 270 SER A O 1
ATOM 2177 N N . GLN A 1 271 ? -2.027 -24 16.031 1 57.22 271 GLN A N 1
ATOM 2178 C CA . GLN A 1 271 ? -0.821 -23.344 15.562 1 57.22 271 GLN A CA 1
ATOM 2179 C C . GLN A 1 271 ? -0.478 -22.141 16.438 1 57.22 271 GLN A C 1
ATOM 2181 O O . GLN A 1 271 ? -1.311 -21.25 16.641 1 57.22 271 GLN A O 1
ATOM 2186 N N . GLU A 1 272 ? 0.313 -22.422 17.375 1 51.72 272 GLU A N 1
ATOM 2187 C CA . GLU A 1 272 ? 0.892 -21.422 18.266 1 51.72 272 GLU A CA 1
ATOM 2188 C C . GLU A 1 272 ? 1.383 -20.203 17.484 1 51.72 272 GLU A C 1
ATOM 2190 O O . GLU A 1 272 ? 1.636 -20.297 16.281 1 51.72 272 GLU A O 1
ATOM 2195 N N . GLY A 1 273 ? 1.522 -18.969 18.156 1 54.22 273 GLY A N 1
ATOM 2196 C CA . GLY A 1 273 ? 1.771 -17.531 18.109 1 54.22 273 GLY A CA 1
ATOM 2197 C C . GLY A 1 273 ? 2.945 -17.172 17.219 1 54.22 273 GLY A C 1
ATOM 2198 O O . GLY A 1 273 ? 3.395 -16.016 17.219 1 54.22 273 GLY A O 1
ATOM 2199 N N . GLU A 1 274 ? 3.625 -18.203 16.562 1 59.34 274 GLU A N 1
ATOM 2200 C CA . GLU A 1 274 ? 4.875 -17.656 16.047 1 59.34 274 GLU A CA 1
ATOM 2201 C C . GLU A 1 274 ? 4.676 -17.078 14.648 1 59.34 274 GLU A C 1
ATOM 2203 O O . GLU A 1 274 ? 4.012 -17.688 13.805 1 59.34 274 GLU A O 1
ATOM 2208 N N . ILE A 1 275 ? 4.887 -15.828 14.414 1 66.81 275 ILE A N 1
ATOM 2209 C CA . ILE A 1 275 ? 4.891 -15.148 13.125 1 66.81 275 ILE A CA 1
ATOM 2210 C C . ILE A 1 275 ? 5.957 -15.758 12.227 1 66.81 275 ILE A C 1
ATOM 2212 O O . ILE A 1 275 ? 7.133 -15.812 12.586 1 66.81 275 ILE A O 1
ATOM 2216 N N . ALA A 1 276 ? 5.48 -16.453 11.109 1 78.19 276 ALA A N 1
ATOM 2217 C CA . ALA A 1 276 ? 6.344 -17.141 10.148 1 78.19 276 ALA A CA 1
ATOM 2218 C C . ALA A 1 276 ? 6.852 -16.172 9.086 1 78.19 276 ALA A C 1
ATOM 2220 O O . ALA A 1 276 ? 6.531 -14.992 9.109 1 78.19 276 ALA A O 1
ATOM 2221 N N . THR A 1 277 ? 7.965 -16.531 8.453 1 78.81 277 THR A N 1
ATOM 2222 C CA . THR A 1 277 ? 8.383 -15.852 7.234 1 78.81 277 THR A CA 1
ATOM 2223 C C . THR A 1 277 ? 8.156 -16.75 6.016 1 78.81 277 THR A C 1
ATOM 2225 O O . THR A 1 277 ? 8.57 -17.906 6.004 1 78.81 277 THR A O 1
ATOM 2228 N N . CYS A 1 278 ? 7.398 -16.203 5.113 1 78 278 CYS A N 1
ATOM 2229 C CA . CYS A 1 278 ? 7.172 -16.969 3.898 1 78 278 CYS A CA 1
ATOM 2230 C C . CYS A 1 278 ? 8.492 -17.297 3.209 1 78 278 CYS A C 1
ATOM 2232 O O . CYS A 1 278 ? 9.258 -16.391 2.863 1 78 278 CYS A O 1
ATOM 2234 N N . GLY A 1 279 ? 8.734 -18.531 2.844 1 60.22 279 GLY A N 1
ATOM 2235 C CA . GLY A 1 279 ? 9.922 -18.969 2.135 1 60.22 279 GLY A CA 1
ATOM 2236 C C . GLY A 1 279 ? 11.07 -19.344 3.061 1 60.22 279 GLY A C 1
ATOM 2237 O O . GLY A 1 279 ? 12.094 -19.859 2.613 1 60.22 279 GLY A O 1
ATOM 2238 N N . THR A 1 280 ? 11.078 -18.875 4.336 1 56.19 280 THR A N 1
ATOM 2239 C CA . THR A 1 280 ? 12.055 -19.438 5.258 1 56.19 280 THR A CA 1
ATOM 2240 C C . THR A 1 280 ? 11.484 -20.641 6 1 56.19 280 THR A C 1
ATOM 2242 O O . THR A 1 280 ? 10.273 -20.734 6.195 1 56.19 280 THR A O 1
ATOM 2245 N N . MET B 1 1 ? 14.727 37.469 -60.656 1 26.67 1 MET B N 1
ATOM 2246 C CA . MET B 1 1 ? 15.641 36.688 -59.812 1 26.67 1 MET B CA 1
ATOM 2247 C C . MET B 1 1 ? 15.031 36.469 -58.438 1 26.67 1 MET B C 1
ATOM 2249 O O . MET B 1 1 ? 15.031 37.375 -57.594 1 26.67 1 MET B O 1
ATOM 2253 N N . ALA B 1 2 ? 13.914 35.625 -58.312 1 38.66 2 ALA B N 1
ATOM 2254 C CA . ALA B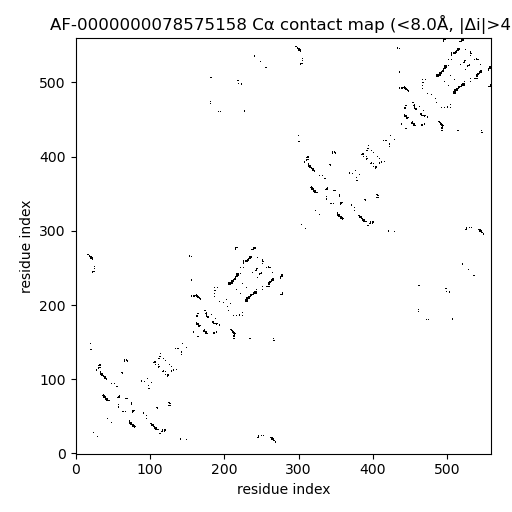 1 2 ? 13.047 35.281 -57.188 1 38.66 2 ALA B CA 1
ATOM 2255 C C . ALA B 1 2 ? 13.828 34.594 -56.062 1 38.66 2 ALA B C 1
ATOM 2257 O O . ALA B 1 2 ? 14.477 33.594 -56.281 1 38.66 2 ALA B O 1
ATOM 2258 N N . SER B 1 3 ? 14.383 35.438 -55.094 1 34.12 3 SER B N 1
ATOM 2259 C CA . SER B 1 3 ? 15.164 35.031 -53.938 1 34.12 3 SER B CA 1
ATOM 2260 C C . SER B 1 3 ? 14.492 33.906 -53.188 1 34.12 3 SER B C 1
ATOM 2262 O O . SER B 1 3 ? 13.281 33.906 -52.969 1 34.12 3 SER B O 1
ATOM 2264 N N . ASP B 1 4 ? 15.023 32.688 -53.312 1 37.94 4 ASP B N 1
ATOM 2265 C CA . ASP B 1 4 ? 14.742 31.391 -52.688 1 37.94 4 ASP B CA 1
ATOM 2266 C C . ASP B 1 4 ? 14.609 31.547 -51.156 1 37.94 4 ASP B C 1
ATOM 2268 O O . ASP B 1 4 ? 15.57 31.906 -50.5 1 37.94 4 ASP B O 1
ATOM 2272 N N . ALA B 1 5 ? 13.461 32.031 -50.656 1 38.34 5 ALA B N 1
ATOM 2273 C CA . ALA B 1 5 ? 13.086 32.125 -49.25 1 38.34 5 ALA B CA 1
ATOM 2274 C C . ALA B 1 5 ? 13.492 30.844 -48.5 1 38.34 5 ALA B C 1
ATOM 2276 O O . ALA B 1 5 ? 13.086 29.75 -48.875 1 38.34 5 ALA B O 1
ATOM 2277 N N . CYS B 1 6 ? 14.789 30.812 -47.969 1 34.47 6 CYS B N 1
ATOM 2278 C CA . CYS B 1 6 ? 15.406 29.828 -47.094 1 34.47 6 CYS B CA 1
ATOM 2279 C C . CYS B 1 6 ? 14.398 29.281 -46.094 1 34.47 6 CYS B C 1
ATOM 2281 O O . CYS B 1 6 ? 13.695 30.047 -45.406 1 34.47 6 CYS B O 1
ATOM 2283 N N . GLU B 1 7 ? 13.766 28.078 -46.375 1 42.16 7 GLU B N 1
ATOM 2284 C CA . GLU B 1 7 ? 12.906 27.297 -45.469 1 42.16 7 GLU B CA 1
ATOM 2285 C C . GLU B 1 7 ? 13.453 27.297 -44.031 1 42.16 7 GLU B C 1
ATOM 2287 O O . GLU B 1 7 ? 14.656 27.141 -43.844 1 42.16 7 GLU B O 1
ATOM 2292 N N . PRO B 1 8 ? 12.781 28.062 -43.094 1 42.91 8 PRO B N 1
ATOM 2293 C CA . PRO B 1 8 ? 13.297 28.062 -41.719 1 42.91 8 PRO B CA 1
ATOM 2294 C C . PRO B 1 8 ? 13.75 26.672 -41.281 1 42.91 8 PRO B C 1
ATOM 2296 O O . PRO B 1 8 ? 13.227 25.656 -41.75 1 42.91 8 PRO B O 1
ATOM 2299 N N . PRO B 1 9 ? 15.102 26.516 -40.938 1 35.62 9 PRO B N 1
ATOM 2300 C CA . PRO B 1 9 ? 15.578 25.234 -40.438 1 35.62 9 PRO B CA 1
ATOM 2301 C C . PRO B 1 9 ? 14.562 24.531 -39.531 1 35.62 9 PRO B C 1
ATOM 2303 O O . PRO B 1 9 ? 13.758 25.203 -38.875 1 35.62 9 PRO B O 1
ATOM 2306 N N . LYS B 1 10 ? 14.133 23.375 -39.969 1 36.25 10 LYS B N 1
ATOM 2307 C CA . LYS B 1 10 ? 13.352 22.484 -39.125 1 36.25 10 LYS B CA 1
ATOM 2308 C C . LYS B 1 10 ? 13.766 22.609 -37.656 1 36.25 10 LYS B C 1
ATOM 2310 O O . LYS B 1 10 ? 14.961 22.609 -37.344 1 36.25 10 LYS B O 1
ATOM 2315 N N . LYS B 1 11 ? 12.898 23.125 -36.844 1 34.62 11 LYS B N 1
ATOM 2316 C CA . LYS B 1 11 ? 13.07 23.078 -35.406 1 34.62 11 LYS B CA 1
ATOM 2317 C C . LYS B 1 11 ? 13.891 21.859 -34.969 1 34.62 11 LYS B C 1
ATOM 2319 O O . LYS B 1 11 ? 13.602 20.75 -35.375 1 34.62 11 LYS B O 1
ATOM 2324 N N . LEU B 1 12 ? 15.203 21.922 -34.812 1 32.84 12 LEU B N 1
ATOM 2325 C CA . LEU B 1 12 ? 15.992 20.859 -34.188 1 32.84 12 LEU B CA 1
ATOM 2326 C C . LEU B 1 12 ? 15.141 20.062 -33.219 1 32.84 12 LEU B C 1
ATOM 2328 O O . LEU B 1 12 ? 14.453 20.625 -32.375 1 32.84 12 LEU B O 1
ATOM 2332 N N . ALA B 1 13 ? 14.75 18.875 -33.5 1 36.88 13 ALA B N 1
ATOM 2333 C CA . ALA B 1 13 ? 14.109 17.938 -32.562 1 36.88 13 ALA B CA 1
ATOM 2334 C C . ALA B 1 13 ? 14.57 18.172 -31.141 1 36.88 13 ALA B C 1
ATOM 2336 O O . ALA B 1 13 ? 15.758 18.359 -30.891 1 36.88 13 ALA B O 1
ATOM 2337 N N . LYS B 1 14 ? 13.828 18.781 -30.328 1 39.03 14 LYS B N 1
ATOM 2338 C CA . LYS B 1 14 ? 14.062 18.828 -28.891 1 39.03 14 LYS B CA 1
ATOM 2339 C C . LYS B 1 14 ? 14.891 17.641 -28.422 1 39.03 14 LYS B C 1
ATOM 2341 O O . LYS B 1 14 ? 14.484 16.484 -28.609 1 39.03 14 LYS B O 1
ATOM 2346 N N . LEU B 1 15 ? 16.188 17.453 -28.609 1 43.91 15 LEU B N 1
ATOM 2347 C CA . LEU B 1 15 ? 17.094 16.469 -28.016 1 43.91 15 LEU B CA 1
ATOM 2348 C C . LEU B 1 15 ? 16.531 15.945 -26.688 1 43.91 15 LEU B C 1
ATOM 2350 O O . LEU B 1 15 ? 16.516 16.672 -25.688 1 43.91 15 LEU B O 1
ATOM 2354 N N . GLU B 1 16 ? 15.5 15.203 -26.562 1 52.81 16 GLU B N 1
ATOM 2355 C CA . GLU B 1 16 ? 14.758 14.656 -25.422 1 52.81 16 GLU B CA 1
ATOM 2356 C C . GLU B 1 16 ? 15.695 14.094 -24.359 1 52.81 16 GLU B C 1
ATOM 2358 O O . GLU B 1 16 ? 16.547 13.25 -24.672 1 52.81 16 GLU B O 1
ATOM 2363 N N . GLU B 1 17 ? 16.219 14.867 -23.328 1 69.62 17 GLU B N 1
ATOM 2364 C CA . GLU B 1 17 ? 17.203 14.695 -22.25 1 69.62 17 GLU B CA 1
ATOM 2365 C C . GLU B 1 17 ? 16.906 13.453 -21.422 1 69.62 17 GLU B C 1
ATOM 2367 O O . GLU B 1 17 ? 15.766 13.25 -20.984 1 69.62 17 GLU B O 1
ATOM 2372 N N . ARG B 1 18 ? 17.797 12.336 -21.594 1 87.69 18 ARG B N 1
ATOM 2373 C CA . ARG B 1 18 ? 17.828 11.141 -20.75 1 87.69 18 ARG B CA 1
ATOM 2374 C C . ARG B 1 18 ? 17.953 11.516 -19.281 1 87.69 18 ARG B C 1
ATOM 2376 O O . ARG B 1 18 ? 18.688 12.445 -18.938 1 87.69 18 ARG B O 1
ATOM 2383 N N . ARG B 1 19 ? 17.094 10.938 -18.562 1 92.12 19 ARG B N 1
ATOM 2384 C CA . ARG B 1 19 ? 17.109 11.234 -17.125 1 92.12 19 ARG B CA 1
ATOM 2385 C C . ARG B 1 19 ? 17.047 9.945 -16.297 1 92.12 19 ARG B C 1
ATOM 2387 O O . ARG B 1 19 ? 16.438 8.969 -16.719 1 92.12 19 ARG B O 1
ATOM 2394 N N . ILE B 1 20 ? 17.797 9.953 -15.211 1 96.75 20 ILE B N 1
ATOM 2395 C CA . ILE B 1 20 ? 17.719 8.914 -14.195 1 96.75 20 ILE B CA 1
ATOM 2396 C C . ILE B 1 20 ? 16.969 9.438 -12.969 1 96.75 20 ILE B C 1
ATOM 2398 O O . ILE B 1 20 ? 17.453 10.336 -12.273 1 96.75 20 ILE B O 1
ATOM 2402 N N . ILE B 1 21 ? 15.828 8.906 -12.672 1 96.12 21 ILE B N 1
ATOM 2403 C CA . ILE B 1 21 ? 14.953 9.438 -11.641 1 96.12 21 ILE B CA 1
ATOM 2404 C C . ILE B 1 21 ? 14.883 8.461 -10.469 1 96.12 21 ILE B C 1
ATOM 2406 O O . ILE B 1 21 ? 14.328 7.367 -10.594 1 96.12 21 ILE B O 1
ATOM 2410 N N . PRO B 1 22 ? 15.414 8.836 -9.336 1 97.25 22 PRO B N 1
ATOM 2411 C CA . PRO B 1 22 ? 15.273 7.965 -8.164 1 97.25 22 PRO B CA 1
ATOM 2412 C C . PRO B 1 22 ? 13.836 7.871 -7.672 1 97.25 22 PRO B C 1
ATOM 2414 O O . PRO B 1 22 ? 13.109 8.867 -7.684 1 97.25 22 PRO B O 1
ATOM 2417 N N . ILE B 1 23 ? 13.391 6.691 -7.309 1 97.5 23 ILE B N 1
ATOM 2418 C CA . ILE B 1 23 ? 12.07 6.492 -6.711 1 97.5 23 ILE B CA 1
ATOM 2419 C C . ILE B 1 23 ? 12.188 6.523 -5.191 1 97.5 23 ILE B C 1
ATOM 2421 O O . ILE B 1 23 ? 12.719 5.59 -4.582 1 97.5 23 ILE B O 1
ATOM 2425 N N . LEU B 1 24 ? 11.703 7.566 -4.621 1 95.31 24 LEU B N 1
ATOM 2426 C CA . LEU B 1 24 ? 11.812 7.785 -3.182 1 95.31 24 LEU B CA 1
ATOM 2427 C C . LEU B 1 24 ? 10.438 7.859 -2.535 1 95.31 24 LEU B C 1
ATOM 2429 O O . LEU B 1 24 ? 9.438 8.078 -3.221 1 95.31 24 LEU B O 1
ATOM 2433 N N . GLY B 1 25 ? 10.406 7.598 -1.316 1 93.31 25 GLY B N 1
ATOM 2434 C CA . GLY B 1 25 ? 9.148 7.676 -0.589 1 93.31 25 GLY B CA 1
ATOM 2435 C C . GLY B 1 25 ? 8.633 9.094 -0.434 1 93.31 25 GLY B C 1
ATOM 2436 O O . GLY B 1 25 ? 9.398 10.055 -0.531 1 93.31 25 GLY B O 1
ATOM 2437 N N . GLU B 1 26 ? 7.422 9.148 -0.172 1 90.81 26 GLU B N 1
ATOM 2438 C CA . GLU B 1 26 ? 6.773 10.445 0.014 1 90.81 26 GLU B CA 1
ATOM 2439 C C . GLU B 1 26 ? 7.391 11.203 1.185 1 90.81 26 GLU B C 1
ATOM 2441 O O . GLU B 1 26 ? 7.52 12.43 1.137 1 90.81 26 GLU B O 1
ATOM 2446 N N . ALA B 1 27 ? 7.738 10.523 2.176 1 89.75 27 ALA B N 1
ATOM 2447 C CA . ALA B 1 27 ? 8.328 11.133 3.363 1 89.75 27 ALA B CA 1
ATOM 2448 C C . ALA B 1 27 ? 9.602 11.891 3.014 1 89.75 27 ALA B C 1
ATOM 2450 O O . ALA B 1 27 ? 9.945 12.883 3.666 1 89.75 27 ALA B O 1
ATOM 2451 N N . THR B 1 28 ? 10.188 11.43 1.98 1 91.19 28 THR B N 1
ATOM 2452 C CA . THR B 1 28 ? 11.453 12.031 1.579 1 91.19 28 THR B CA 1
ATOM 2453 C C . THR B 1 28 ? 11.234 13.094 0.503 1 91.19 28 THR B C 1
ATOM 2455 O O . THR B 1 28 ? 11.93 14.109 0.469 1 91.19 28 THR B O 1
ATOM 2458 N N . THR B 1 29 ? 10.234 12.875 -0.253 1 92.06 29 THR B N 1
ATOM 2459 C CA . THR B 1 29 ? 10.047 13.758 -1.398 1 92.06 29 THR B CA 1
ATOM 2460 C C . THR B 1 29 ? 9.188 14.961 -1.02 1 92.06 29 THR B C 1
ATOM 2462 O O . THR B 1 29 ? 9.188 15.977 -1.718 1 92.06 29 THR B O 1
ATOM 2465 N N . SER B 1 30 ? 8.492 14.844 -0.002 1 93.06 30 SER B N 1
ATOM 2466 C CA . SER B 1 30 ? 7.645 15.953 0.427 1 93.06 30 SER B CA 1
ATOM 2467 C C . SER B 1 30 ? 8.484 17.141 0.889 1 93.06 30 SER B C 1
ATOM 2469 O O . SER B 1 30 ? 9.539 16.969 1.496 1 93.06 30 SER B O 1
ATOM 2471 N N . GLU B 1 31 ? 7.953 18.281 0.634 1 93.19 31 GLU B N 1
ATOM 2472 C CA . GLU B 1 31 ? 8.641 19.5 1.078 1 93.19 31 GLU B CA 1
ATOM 2473 C C . GLU B 1 31 ? 8.125 19.953 2.441 1 93.19 31 GLU B C 1
ATOM 2475 O O . GLU B 1 31 ? 8.773 20.75 3.115 1 93.19 31 GLU B O 1
ATOM 2480 N N . THR B 1 32 ? 7.031 19.453 2.805 1 95.38 32 THR B N 1
ATOM 2481 C CA . THR B 1 32 ? 6.414 19.844 4.062 1 95.38 32 THR B CA 1
ATOM 2482 C C . THR B 1 32 ? 6.348 18.672 5.027 1 95.38 32 THR B C 1
ATOM 2484 O O . THR B 1 32 ? 6.477 17.516 4.613 1 95.38 32 THR B O 1
ATOM 2487 N N . LEU B 1 33 ? 6.254 18.953 6.227 1 95.62 33 LEU B N 1
ATOM 2488 C CA . LEU B 1 33 ? 6.117 17.969 7.293 1 95.62 33 LEU B CA 1
ATOM 2489 C C . LEU B 1 33 ? 4.82 18.172 8.062 1 95.62 33 LEU B C 1
ATOM 2491 O O . LEU B 1 33 ? 4.285 19.281 8.102 1 95.62 33 LEU B O 1
ATOM 2495 N N . PRO B 1 34 ? 4.305 17.125 8.633 1 95.06 34 PRO B N 1
ATOM 2496 C CA . PRO B 1 34 ? 3.154 17.312 9.516 1 95.06 34 PRO B CA 1
ATOM 2497 C C . PRO B 1 34 ? 3.471 18.219 10.703 1 95.06 34 PRO B C 1
ATOM 2499 O O . PRO B 1 34 ? 4.586 18.188 11.234 1 95.06 34 PRO B O 1
ATOM 2502 N N . LEU B 1 35 ? 2.492 18.953 11 1 96.44 35 LEU B N 1
ATOM 2503 C CA . LEU B 1 35 ? 2.664 19.859 12.125 1 96.44 35 LEU B CA 1
ATOM 2504 C C . LEU B 1 35 ? 1.976 19.328 13.375 1 96.44 35 LEU B C 1
ATOM 2506 O O . LEU B 1 35 ? 1.021 18.547 13.281 1 96.44 35 LEU B O 1
ATOM 2510 N N . THR B 1 36 ? 2.555 19.656 14.453 1 94.88 36 THR B N 1
ATOM 2511 C CA . THR B 1 36 ? 1.935 19.391 15.75 1 94.88 36 THR B CA 1
ATOM 2512 C C . THR B 1 36 ? 2.016 20.625 16.641 1 94.88 36 THR B C 1
ATOM 2514 O O . THR B 1 36 ? 2.789 21.547 16.375 1 94.88 36 THR B O 1
ATOM 2517 N N . GLU B 1 37 ? 1.212 20.609 17.641 1 96.12 37 GLU B N 1
ATOM 2518 C CA . GLU B 1 37 ? 1.161 21.766 18.516 1 96.12 37 GLU B CA 1
ATOM 2519 C C . GLU B 1 37 ? 1.9 21.5 19.828 1 96.12 37 GLU B C 1
ATOM 2521 O O . GLU B 1 37 ? 1.777 20.422 20.406 1 96.12 37 GLU B O 1
ATOM 2526 N N . PHE B 1 38 ? 2.664 22.516 20.281 1 94.25 38 PHE B N 1
ATOM 2527 C CA . PHE B 1 38 ? 3.418 22.438 21.531 1 94.25 38 PHE B CA 1
ATOM 2528 C C . PHE B 1 38 ? 3.133 23.641 22.406 1 94.25 38 PHE B C 1
ATOM 2530 O O . PHE B 1 38 ? 2.9 24.75 21.906 1 94.25 38 PHE B O 1
ATOM 2537 N N . TYR B 1 39 ? 3.152 23.406 23.703 1 93.25 39 TYR B N 1
ATOM 2538 C CA . TYR B 1 39 ? 3.201 24.516 24.656 1 93.25 39 TYR B CA 1
ATOM 2539 C C . TYR B 1 39 ? 4.602 25.109 24.719 1 93.25 39 TYR B C 1
ATOM 2541 O O . TYR B 1 39 ? 5.594 24.375 24.734 1 93.25 39 TYR B O 1
ATOM 2549 N N . VAL B 1 40 ? 4.578 26.422 24.734 1 93.62 40 VAL B N 1
ATOM 2550 C CA . VAL B 1 40 ? 5.855 27.125 24.844 1 93.62 40 VAL B CA 1
ATOM 2551 C C . VAL B 1 40 ? 5.777 28.172 25.953 1 93.62 40 VAL B C 1
ATOM 2553 O O . VAL B 1 40 ? 4.691 28.656 26.281 1 93.62 40 VAL B O 1
ATOM 2556 N N . VAL B 1 41 ? 6.945 28.406 26.5 1 92.38 41 VAL B N 1
ATOM 2557 C CA . VAL B 1 41 ? 7.047 29.438 27.516 1 92.38 41 VAL B CA 1
ATOM 2558 C C . VAL B 1 41 ? 8.102 30.469 27.109 1 92.38 41 VAL B C 1
ATOM 2560 O O . VAL B 1 41 ? 9.102 30.125 26.469 1 92.38 41 VAL B O 1
ATOM 2563 N N . HIS B 1 42 ? 7.699 31.609 27.375 1 91.88 42 HIS B N 1
ATOM 2564 C CA . HIS B 1 42 ? 8.656 32.688 27.188 1 91.88 42 HIS B CA 1
ATOM 2565 C C . HIS B 1 42 ? 9.297 33.094 28.516 1 91.88 42 HIS B C 1
ATOM 2567 O O . HIS B 1 42 ? 8.602 33.469 29.453 1 91.88 42 HIS B O 1
ATOM 2573 N N . LEU B 1 43 ? 10.609 32.938 28.5 1 86.69 43 LEU B N 1
ATOM 2574 C CA . LEU B 1 43 ? 11.328 33.375 29.688 1 86.69 43 LEU B CA 1
ATOM 2575 C C . LEU B 1 43 ? 11.93 34.75 29.5 1 86.69 43 LEU B C 1
ATOM 2577 O O . LEU B 1 43 ? 12.773 34.969 28.625 1 86.69 43 LEU B O 1
ATOM 2581 N N . GLN B 1 44 ? 11.5 35.719 30.281 1 81.06 44 GLN B N 1
ATOM 2582 C CA . GLN B 1 44 ? 11.977 37.094 30.172 1 81.06 44 GLN B CA 1
ATOM 2583 C C . GLN B 1 44 ? 13.469 37.188 30.469 1 81.06 44 GLN B C 1
ATOM 2585 O O . GLN B 1 44 ? 14.195 37.969 29.844 1 81.06 44 GLN B O 1
ATOM 2590 N N . ASP B 1 45 ? 13.891 36.438 31.438 1 84.75 45 ASP B N 1
ATOM 2591 C CA . ASP B 1 45 ? 15.297 36.406 31.812 1 84.75 45 ASP B CA 1
ATOM 2592 C C . ASP B 1 45 ? 16.047 35.312 31.062 1 84.75 45 ASP B C 1
ATOM 2594 O O . ASP B 1 45 ? 15.898 34.125 31.344 1 84.75 45 ASP B O 1
ATOM 2598 N N . LYS B 1 46 ? 16.906 35.688 30.141 1 84.81 46 LYS B N 1
ATOM 2599 C CA . LYS B 1 46 ? 17.656 34.75 29.297 1 84.81 46 LYS B CA 1
ATOM 2600 C C . LYS B 1 46 ? 18.578 33.875 30.125 1 84.81 46 LYS B C 1
ATOM 2602 O O . LYS B 1 46 ? 18.906 32.75 29.719 1 84.81 46 LYS B O 1
ATOM 2607 N N . LYS B 1 47 ? 18.922 34.344 31.297 1 87.5 47 LYS B N 1
ATOM 2608 C CA . LYS B 1 47 ? 19.828 33.594 32.156 1 87.5 47 LYS B CA 1
ATOM 2609 C C . LYS B 1 47 ? 19.125 32.375 32.719 1 87.5 47 LYS B C 1
ATOM 2611 O O . LYS B 1 47 ? 19.781 31.438 33.188 1 87.5 47 LYS B O 1
ATOM 2616 N N . LYS B 1 48 ? 17.859 32.406 32.688 1 87.75 48 LYS B N 1
ATOM 2617 C CA . LYS B 1 48 ? 17.109 31.328 33.281 1 87.75 48 LYS B CA 1
ATOM 2618 C C . LYS B 1 48 ? 16.844 30.219 32.281 1 87.75 48 LYS B C 1
ATOM 2620 O O . LYS B 1 48 ? 16.312 29.156 32.656 1 87.75 48 LYS B O 1
ATOM 2625 N N . ILE B 1 49 ? 17.203 30.5 31.078 1 87.12 49 ILE B N 1
ATOM 2626 C CA . ILE B 1 49 ? 16.891 29.547 30 1 87.12 49 ILE B CA 1
ATOM 2627 C C . ILE B 1 49 ? 17.641 28.25 30.234 1 87.12 49 ILE B C 1
ATOM 2629 O O . ILE B 1 49 ? 17.047 27.156 30.172 1 87.12 49 ILE B O 1
ATOM 2633 N N . SER B 1 50 ? 18.891 28.328 30.438 1 87.25 50 SER B N 1
ATOM 2634 C CA . SER B 1 50 ? 19.719 27.141 30.641 1 87.25 50 SER B CA 1
ATOM 2635 C C . SER B 1 50 ? 19.219 26.312 31.812 1 87.25 50 SER B C 1
ATOM 2637 O O . SER B 1 50 ? 19 25.109 31.688 1 87.25 50 SER B O 1
ATOM 2639 N N . PRO B 1 51 ? 19.078 26.938 33.031 1 88.12 51 PRO B N 1
ATOM 2640 C CA . PRO B 1 51 ? 18.531 26.172 34.156 1 88.12 51 PRO B CA 1
ATOM 2641 C C . PRO B 1 51 ? 17.156 25.578 33.844 1 88.12 51 PRO B C 1
ATOM 2643 O O . PRO B 1 51 ? 16.844 24.484 34.344 1 88.12 51 PRO B O 1
ATOM 2646 N N . PHE B 1 52 ? 16.375 26.281 33.094 1 88.19 52 PHE B N 1
ATOM 2647 C CA . PHE B 1 52 ? 15.039 25.812 32.719 1 88.19 52 PHE B CA 1
ATOM 2648 C C . PHE B 1 52 ? 15.117 24.547 31.906 1 88.19 52 PHE B C 1
ATOM 2650 O O . PHE B 1 52 ? 14.438 23.562 32.188 1 88.19 52 PHE B O 1
ATOM 2657 N N . MET B 1 53 ? 15.945 24.516 30.906 1 85.69 53 MET B N 1
ATOM 2658 C CA . MET B 1 53 ? 16.094 23.375 29.984 1 85.69 53 MET B CA 1
ATOM 2659 C C . MET B 1 53 ? 16.609 22.156 30.734 1 85.69 53 MET B C 1
ATOM 2661 O O . MET B 1 53 ? 16.266 21.031 30.375 1 85.69 53 MET B O 1
ATOM 2665 N N . LYS B 1 54 ? 17.344 22.359 31.75 1 84.81 54 LYS B N 1
ATOM 2666 C CA . LYS B 1 54 ? 17.891 21.266 32.531 1 84.81 54 LYS B CA 1
ATOM 2667 C C . LYS B 1 54 ? 16.812 20.656 33.438 1 84.81 54 LYS B C 1
ATOM 2669 O O . LYS B 1 54 ? 16.781 19.453 33.625 1 84.81 54 LYS B O 1
ATOM 2674 N N . LYS B 1 55 ? 16.031 21.5 33.906 1 84.44 55 LYS B N 1
ATOM 2675 C CA . LYS B 1 55 ? 15.062 21.062 34.906 1 84.44 55 LYS B CA 1
ATOM 2676 C C . LYS B 1 55 ? 13.82 20.484 34.219 1 84.44 55 LYS B C 1
ATOM 2678 O O . LYS B 1 55 ? 13.203 19.547 34.75 1 84.44 55 LYS B O 1
ATOM 2683 N N . ILE B 1 56 ? 13.477 21.078 33.062 1 79.81 56 ILE B N 1
ATOM 2684 C CA . ILE B 1 56 ? 12.266 20.672 32.375 1 79.81 56 ILE B CA 1
ATOM 2685 C C . ILE B 1 56 ? 12.633 20.031 31.047 1 79.81 56 ILE B C 1
ATOM 2687 O O . ILE B 1 56 ? 12.727 20.719 30.016 1 79.81 56 ILE B O 1
ATOM 2691 N N . PRO B 1 57 ? 12.961 18.75 31.125 1 68.38 57 PRO B N 1
ATOM 2692 C CA . PRO B 1 57 ? 13.383 18.109 29.875 1 68.38 57 PRO B CA 1
ATOM 2693 C C . PRO B 1 57 ? 12.25 17.984 28.859 1 68.38 57 PRO B C 1
ATOM 2695 O O . PRO B 1 57 ? 11.078 17.922 29.25 1 68.38 57 PRO B O 1
ATOM 2698 N N . LEU B 1 58 ? 12.672 18.328 27.656 1 62.66 58 LEU B N 1
ATOM 2699 C CA . LEU B 1 58 ? 11.688 18.094 26.594 1 62.66 58 LEU B CA 1
ATOM 2700 C C . LEU B 1 58 ? 11.188 16.656 26.641 1 62.66 58 LEU B C 1
ATOM 2702 O O . LEU B 1 58 ? 11.93 15.742 27 1 62.66 58 LEU B O 1
ATOM 2706 N N . VAL B 1 59 ? 9.82 16.438 26.438 1 61.94 59 VAL B N 1
ATOM 2707 C CA . VAL B 1 59 ? 9.016 15.258 26.75 1 61.94 59 VAL B CA 1
ATOM 2708 C C . VAL B 1 59 ? 9.602 14.031 26.062 1 61.94 59 VAL B C 1
ATOM 2710 O O . VAL B 1 59 ? 9.68 12.953 26.641 1 61.94 59 VAL B O 1
ATOM 2713 N N . SER B 1 60 ? 9.984 13.969 24.812 1 70 60 SER B N 1
ATOM 2714 C CA . SER B 1 60 ? 10.328 12.695 24.188 1 70 60 SER B CA 1
ATOM 2715 C C . SER B 1 60 ? 11.508 12.844 23.234 1 70 60 SER B C 1
ATOM 2717 O O . SER B 1 60 ? 11.742 13.922 22.688 1 70 60 SER B O 1
ATOM 2719 N N . GLU B 1 61 ? 12.367 11.883 23.312 1 78.88 61 GLU B N 1
ATOM 2720 C CA . GLU B 1 61 ? 13.5 11.805 22.406 1 78.88 61 GLU B CA 1
ATOM 2721 C C . GLU B 1 61 ? 13.062 11.992 20.953 1 78.88 61 GLU B C 1
ATOM 2723 O O . GLU B 1 61 ? 13.844 12.445 20.109 1 78.88 61 GLU B O 1
ATOM 2728 N N . LYS B 1 62 ? 11.781 11.789 20.75 1 84.25 62 LYS B N 1
ATOM 2729 C CA . LYS B 1 62 ? 11.219 11.914 19.406 1 84.25 62 LYS B CA 1
ATOM 2730 C C . LYS B 1 62 ? 11.227 13.367 18.938 1 84.25 62 LYS B C 1
ATOM 2732 O O . LYS B 1 62 ? 11.188 13.641 17.734 1 84.25 62 LYS B O 1
ATOM 2737 N N . PHE B 1 63 ? 11.453 14.281 19.938 1 88.19 63 PHE B N 1
ATOM 2738 C CA . PHE B 1 63 ? 11.375 15.695 19.578 1 88.19 63 PHE B CA 1
ATOM 2739 C C . PHE B 1 63 ? 12.695 16.406 19.859 1 88.19 63 PHE B C 1
ATOM 2741 O O . PHE B 1 63 ? 12.719 17.625 20.062 1 88.19 63 PHE B O 1
ATOM 2748 N N . ASP B 1 64 ? 13.727 15.664 19.875 1 87.19 64 ASP B N 1
ATOM 2749 C CA . ASP B 1 64 ? 15.039 16.219 20.188 1 87.19 64 ASP B CA 1
ATOM 2750 C C . ASP B 1 64 ? 15.445 17.281 19.172 1 87.19 64 ASP B C 1
ATOM 2752 O O . ASP B 1 64 ? 16.172 18.219 19.516 1 87.19 64 ASP B O 1
ATOM 2756 N N . HIS B 1 65 ? 14.938 17.125 18.031 1 88.81 65 HIS B N 1
ATOM 2757 C CA . HIS B 1 65 ? 15.273 18.078 16.984 1 88.81 65 HIS B CA 1
ATOM 2758 C C . HIS B 1 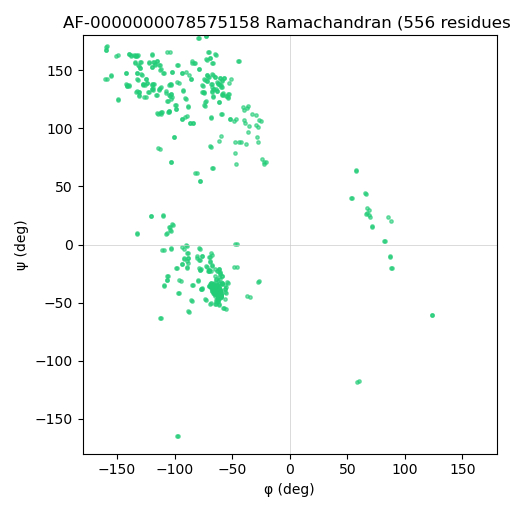65 ? 14.68 19.453 17.266 1 88.81 65 HIS B C 1
ATOM 2760 O O . HIS B 1 65 ? 15.078 20.453 16.656 1 88.81 65 HIS B O 1
ATOM 2766 N N . LEU B 1 66 ? 13.883 19.594 18.234 1 90.38 66 LEU B N 1
ATOM 2767 C CA . LEU B 1 66 ? 13.18 20.828 18.531 1 90.38 66 LEU B CA 1
ATOM 2768 C C . LEU B 1 66 ? 13.711 21.453 19.812 1 90.38 66 LEU B C 1
ATOM 2770 O O . LEU B 1 66 ? 13.227 22.5 20.25 1 90.38 66 LEU B O 1
ATOM 2774 N N . LYS B 1 67 ? 14.578 20.766 20.422 1 86 67 LYS B N 1
ATOM 2775 C CA . LYS B 1 67 ? 15.109 21.25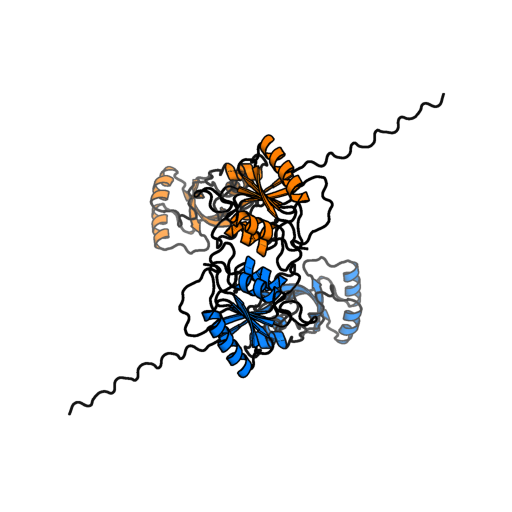 21.703 1 86 67 LYS B CA 1
ATOM 2776 C C . LYS B 1 67 ? 15.945 22.516 21.5 1 86 67 LYS B C 1
ATOM 2778 O O . LYS B 1 67 ? 17.156 22.484 21.688 1 86 67 LYS B O 1
ATOM 2783 N N . ARG B 1 68 ? 15.352 23.516 21.109 1 84.31 68 ARG B N 1
ATOM 2784 C CA . ARG B 1 68 ? 15.992 24.781 20.828 1 84.31 68 ARG B CA 1
ATOM 2785 C C . ARG B 1 68 ? 15.164 25.953 21.359 1 84.31 68 ARG B C 1
ATOM 2787 O O . ARG B 1 68 ? 14.031 25.75 21.812 1 84.31 68 ARG B O 1
ATOM 2794 N N . VAL B 1 69 ? 15.766 27.078 21.5 1 87.38 69 VAL B N 1
ATOM 2795 C CA . VAL B 1 69 ? 15.133 28.328 21.906 1 87.38 69 VAL B CA 1
ATOM 2796 C C . VAL B 1 69 ? 14.93 29.234 20.672 1 87.38 69 VAL B C 1
ATOM 2798 O O . VAL B 1 69 ? 15.836 29.375 19.859 1 87.38 69 VAL B O 1
ATOM 2801 N N . ASP B 1 70 ? 13.797 29.688 20.547 1 88.12 70 ASP B N 1
ATOM 2802 C CA . ASP B 1 70 ? 13.555 30.5 19.344 1 88.12 70 ASP B CA 1
ATOM 2803 C C . ASP B 1 70 ? 14.102 31.906 19.531 1 88.12 70 ASP B C 1
ATOM 2805 O O . ASP B 1 70 ? 14.695 32.219 20.562 1 88.12 70 ASP B O 1
ATOM 2809 N N . LYS B 1 71 ? 13.984 32.75 18.469 1 83.81 71 LYS B N 1
ATOM 2810 C CA . LYS B 1 71 ? 14.57 34.062 18.422 1 83.81 71 LYS B CA 1
ATOM 2811 C C . LYS B 1 71 ? 13.992 34.969 19.531 1 83.81 71 LYS B C 1
ATOM 2813 O O . LYS B 1 71 ? 14.68 35.844 20.031 1 83.81 71 LYS B O 1
ATOM 2818 N N . ALA B 1 72 ? 12.805 34.656 20.031 1 84.38 72 ALA B N 1
ATOM 2819 C CA . ALA B 1 72 ? 12.148 35.469 21.047 1 84.38 72 ALA B CA 1
ATOM 2820 C C . ALA B 1 72 ? 12.469 34.938 22.453 1 84.38 72 ALA B C 1
ATOM 2822 O O . ALA B 1 72 ? 12.031 35.5 23.453 1 84.38 72 ALA B O 1
ATOM 2823 N N . GLY B 1 73 ? 13.227 33.844 22.531 1 85.69 73 GLY B N 1
ATOM 2824 C CA . GLY B 1 73 ? 13.562 33.281 23.812 1 85.69 73 GLY B CA 1
ATOM 2825 C C . GLY B 1 73 ? 12.516 32.281 24.312 1 85.69 73 GLY B C 1
ATOM 2826 O O . GLY B 1 73 ? 12.406 32.062 25.531 1 85.69 73 GLY B O 1
ATOM 2827 N N . ARG B 1 74 ? 11.781 31.812 23.406 1 91.25 74 ARG B N 1
ATOM 2828 C CA . ARG B 1 74 ? 10.742 30.859 23.781 1 91.25 74 ARG B CA 1
ATOM 2829 C C . ARG B 1 74 ? 11.289 29.438 23.797 1 91.25 74 ARG B C 1
ATOM 2831 O O . ARG B 1 74 ? 12.172 29.094 23.016 1 91.25 74 ARG B O 1
ATOM 2838 N N . ILE B 1 75 ? 10.719 28.672 24.75 1 91.5 75 ILE B N 1
ATOM 2839 C CA . ILE B 1 75 ? 11.18 27.297 24.922 1 91.5 75 ILE B CA 1
ATOM 2840 C C . ILE B 1 75 ? 9.977 26.344 24.875 1 91.5 75 ILE B C 1
ATOM 2842 O O . ILE B 1 75 ? 8.938 26.625 25.469 1 91.5 75 ILE B O 1
ATOM 2846 N N . LEU B 1 76 ? 10.234 25.25 24.172 1 91.44 76 LEU B N 1
ATOM 2847 C CA . LEU B 1 76 ? 9.18 24.25 24.109 1 91.44 76 LEU B CA 1
ATOM 2848 C C . LEU B 1 76 ? 9.062 23.484 25.422 1 91.44 76 LEU B C 1
ATOM 2850 O O . LEU B 1 76 ? 10.07 23.156 26.047 1 91.44 76 LEU B O 1
ATOM 2854 N N . VAL B 1 77 ? 7.883 23.203 25.766 1 89.62 77 VAL B N 1
ATOM 2855 C CA . VAL B 1 77 ? 7.66 22.516 27.031 1 89.62 77 VAL B CA 1
ATOM 2856 C C . VAL B 1 77 ? 7.137 21.109 26.781 1 89.62 77 VAL B C 1
ATOM 2858 O O . VAL B 1 77 ? 7.793 20.125 27.125 1 89.62 77 VAL B O 1
ATOM 2861 N N . GLN B 1 78 ? 5.938 21 26.172 1 89.06 78 GLN B N 1
ATOM 2862 C CA . GLN B 1 78 ? 5.332 19.703 25.891 1 89.06 78 GLN B CA 1
ATOM 2863 C C . GLN B 1 78 ? 4.277 19.812 24.797 1 89.06 78 GLN B C 1
ATOM 2865 O O . GLN B 1 78 ? 3.898 20.922 24.391 1 89.06 78 GLN B O 1
ATOM 2870 N N . LEU B 1 79 ? 3.832 18.594 24.344 1 91.62 79 LEU B N 1
ATOM 2871 C CA . LEU B 1 79 ? 2.76 18.531 23.359 1 91.62 79 LEU B CA 1
ATOM 2872 C C . LEU B 1 79 ? 1.476 19.141 23.906 1 91.62 79 LEU B C 1
ATOM 2874 O O . LEU B 1 79 ? 1.133 18.938 25.062 1 91.62 79 LEU B O 1
ATOM 2878 N N . ALA B 1 80 ? 0.778 19.891 23.094 1 92.94 80 ALA B N 1
ATOM 2879 C CA . ALA B 1 80 ? -0.386 20.656 23.531 1 92.94 80 ALA B CA 1
ATOM 2880 C C . ALA B 1 80 ? -1.605 19.75 23.703 1 92.94 80 ALA B C 1
ATOM 2882 O O . ALA B 1 80 ? -2.596 20.141 24.328 1 92.94 80 ALA B O 1
ATOM 2883 N N . ASP B 1 81 ? -1.585 18.609 23.062 1 89.56 81 ASP B N 1
ATOM 2884 C CA . ASP B 1 81 ? -2.742 17.719 23.141 1 89.56 81 ASP B CA 1
ATOM 2885 C C . ASP B 1 81 ? -2.76 16.969 24.469 1 89.56 81 ASP B C 1
ATOM 2887 O O . ASP B 1 81 ? -3.701 16.219 24.75 1 89.56 81 ASP B O 1
ATOM 2891 N N . VAL B 1 82 ? -1.797 17.109 25.297 1 85.75 82 VAL B N 1
ATOM 2892 C CA . VAL B 1 82 ? -1.708 16.469 26.609 1 85.75 82 VAL B CA 1
ATOM 2893 C C . VAL B 1 82 ? -1.826 17.516 27.719 1 85.75 82 VAL B C 1
ATOM 2895 O O . VAL B 1 82 ? -1.23 18.594 27.625 1 85.75 82 VAL B O 1
ATOM 2898 N N . ALA B 1 83 ? -2.592 17.203 28.672 1 87.12 83 ALA B N 1
ATOM 2899 C CA . ALA B 1 83 ? -2.73 18.109 29.812 1 87.12 83 ALA B CA 1
ATOM 2900 C C . ALA B 1 83 ? -1.415 18.234 30.578 1 87.12 83 ALA B C 1
ATOM 2902 O O . ALA B 1 83 ? -0.678 17.266 30.719 1 87.12 83 ALA B O 1
ATOM 2903 N N . ILE B 1 84 ? -1.125 19.406 31.094 1 87.19 84 ILE B N 1
ATOM 2904 C CA . ILE B 1 84 ? 0.086 19.656 31.859 1 87.19 84 ILE B CA 1
ATOM 2905 C C . ILE B 1 84 ? -0.035 19.016 33.25 1 87.19 84 ILE B C 1
ATOM 2907 O O . ILE B 1 84 ? -0.995 19.266 33.969 1 87.19 84 ILE B O 1
ATOM 2911 N N . SER B 1 85 ? 0.909 18.188 33.469 1 87.75 85 SER B N 1
ATOM 2912 C CA . SER B 1 85 ? 0.901 17.5 34.75 1 87.75 85 SER B CA 1
ATOM 2913 C C . SER B 1 85 ? 1.141 18.469 35.906 1 87.75 85 SER B C 1
ATOM 2915 O O . SER B 1 85 ? 1.709 19.547 35.688 1 87.75 85 SER B O 1
ATOM 2917 N N . SER B 1 86 ? 0.664 18.031 37.094 1 90.38 86 SER B N 1
ATOM 2918 C CA . SER B 1 86 ? 0.89 18.844 38.281 1 90.38 86 SER B CA 1
ATOM 2919 C C . SER B 1 86 ? 2.379 18.984 38.594 1 90.38 86 SER B C 1
ATOM 2921 O O . SER B 1 86 ? 2.832 20.047 39.031 1 90.38 86 SER B O 1
ATOM 2923 N N . GLU B 1 87 ? 3.041 17.953 38.312 1 89.56 87 GLU B N 1
ATOM 2924 C CA . GLU B 1 87 ? 4.484 17.953 38.531 1 89.56 87 GLU B CA 1
ATOM 2925 C C . GLU B 1 87 ? 5.18 18.969 37.625 1 89.56 87 GLU B C 1
ATOM 2927 O O . GLU B 1 87 ? 6.055 19.719 38.094 1 89.56 87 GLU B O 1
ATOM 2932 N N . LEU B 1 88 ? 4.766 18.969 36.406 1 89.69 88 LEU B N 1
ATOM 2933 C CA . LEU B 1 88 ? 5.367 19.891 35.469 1 89.69 88 LEU B CA 1
ATOM 2934 C C . LEU B 1 88 ? 4.984 21.328 35.781 1 89.69 88 LEU B C 1
ATOM 2936 O O . LEU B 1 88 ? 5.824 22.234 35.719 1 89.69 88 LEU B O 1
ATOM 2940 N N . MET B 1 89 ? 3.816 21.516 36.25 1 90.75 89 MET B N 1
ATOM 2941 C CA . MET B 1 89 ? 3.363 22.859 36.594 1 90.75 89 MET B CA 1
ATOM 2942 C C . MET B 1 89 ? 4.133 23.406 37.781 1 90.75 89 MET B C 1
ATOM 2944 O O . MET B 1 89 ? 4.434 24.609 37.844 1 90.75 89 MET B O 1
ATOM 2948 N N . GLU B 1 90 ? 4.363 22.516 38.656 1 92.06 90 GLU B N 1
ATOM 2949 C CA . GLU B 1 90 ? 5.141 22.922 39.812 1 92.06 90 GLU B CA 1
ATOM 2950 C C . GLU B 1 90 ? 6.551 23.344 39.438 1 92.06 90 GLU B C 1
ATOM 2952 O O . GLU B 1 90 ? 7.078 24.328 39.938 1 92.06 90 GLU B O 1
ATOM 2957 N N . SER B 1 91 ? 7.086 22.625 38.531 1 91.62 91 SER B N 1
ATOM 2958 C CA . SER B 1 91 ? 8.414 22.969 38.031 1 91.62 91 SER B CA 1
ATOM 2959 C C . SER B 1 91 ? 8.391 24.297 37.281 1 91.62 91 SER B C 1
ATOM 2961 O O . SER B 1 91 ? 9.312 25.094 37.406 1 91.62 91 SER B O 1
ATOM 2963 N N . LEU B 1 92 ? 7.344 24.562 36.594 1 91.19 92 LEU B N 1
ATOM 2964 C CA . LEU B 1 92 ? 7.199 25.797 35.844 1 91.19 92 LEU B CA 1
ATOM 2965 C C . LEU B 1 92 ? 7.055 27 36.75 1 91.19 92 LEU B C 1
ATOM 2967 O O . LEU B 1 92 ? 7.594 28.078 36.5 1 91.19 92 LEU B O 1
ATOM 2971 N N . LYS B 1 93 ? 6.363 26.75 37.875 1 91.12 93 LYS B N 1
ATOM 2972 C CA . LYS B 1 93 ? 6.16 27.812 38.844 1 91.12 93 LYS B CA 1
ATOM 2973 C C . LYS B 1 93 ? 7.484 28.281 39.438 1 91.12 93 LYS B C 1
ATOM 2975 O O . LYS B 1 93 ? 7.633 29.438 39.812 1 91.12 93 LYS B O 1
ATOM 2980 N N . GLU B 1 94 ? 8.375 27.328 39.5 1 91.06 94 GLU B N 1
ATOM 2981 C CA . GLU B 1 94 ? 9.703 27.672 40 1 91.06 94 GLU B CA 1
ATOM 2982 C C . GLU B 1 94 ? 10.367 28.719 39.125 1 91.06 94 GLU B C 1
ATOM 2984 O O . GLU B 1 94 ? 11.234 29.469 39.562 1 91.06 94 GLU B O 1
ATOM 2989 N N . PHE B 1 95 ? 9.977 28.75 37.938 1 91.12 95 PHE B N 1
ATOM 2990 C CA . PHE B 1 95 ? 10.523 29.734 37 1 91.12 95 PHE B CA 1
ATOM 2991 C C . PHE B 1 95 ? 9.531 30.859 36.75 1 91.12 95 PHE B C 1
ATOM 2993 O O . PHE B 1 95 ? 9.625 31.578 35.75 1 91.12 95 PHE B O 1
ATOM 3000 N N . GLN B 1 96 ? 8.523 30.969 37.594 1 89.5 96 GLN B N 1
ATOM 3001 C CA . GLN B 1 96 ? 7.52 32.031 37.594 1 89.5 96 GLN B CA 1
ATOM 3002 C C . GLN B 1 96 ? 6.641 31.953 36.344 1 89.5 96 GLN B C 1
ATOM 3004 O O . GLN B 1 96 ? 6.297 32.969 35.75 1 89.5 96 GLN B O 1
ATOM 3009 N N . VAL B 1 97 ? 6.465 30.781 35.906 1 90.69 97 VAL B N 1
ATOM 3010 C CA . VAL B 1 97 ? 5.59 30.562 34.75 1 90.69 97 VAL B CA 1
ATOM 3011 C C . VAL B 1 97 ? 4.25 30 35.219 1 90.69 97 VAL B C 1
ATOM 3013 O O . VAL B 1 97 ? 4.211 29 35.969 1 90.69 97 VAL B O 1
ATOM 3016 N N . GLU B 1 98 ? 3.229 30.656 34.844 1 90.06 98 GLU B N 1
ATOM 3017 C CA . GLU B 1 98 ? 1.88 30.188 35.125 1 90.06 98 GLU B CA 1
ATOM 3018 C C . GLU B 1 98 ? 1.201 29.594 33.906 1 90.06 98 GLU B C 1
ATOM 3020 O O . GLU B 1 98 ? 1.723 29.703 32.781 1 90.06 98 GLU B O 1
ATOM 3025 N N . GLU B 1 99 ? 0.158 28.922 34.062 1 88.62 99 GLU B N 1
ATOM 3026 C CA . GLU B 1 99 ? -0.556 28.266 32.969 1 88.62 99 GLU B CA 1
ATOM 3027 C C . GLU B 1 99 ? -0.994 29.281 31.922 1 88.62 99 GLU B C 1
ATOM 3029 O O . GLU B 1 99 ? -0.988 28.984 30.734 1 88.62 99 GLU B O 1
ATOM 3034 N N . LYS B 1 100 ? -1.316 30.469 32.375 1 90.06 100 LYS B N 1
ATOM 3035 C CA . LYS B 1 100 ? -1.775 31.531 31.469 1 90.06 100 LYS B CA 1
ATOM 3036 C C . LYS B 1 100 ? -0.636 32.031 30.594 1 90.06 100 LYS B C 1
ATOM 3038 O O . LYS B 1 100 ? -0.875 32.688 29.562 1 90.06 100 LYS B O 1
ATOM 3043 N N . ASP B 1 101 ? 0.61 31.812 31.062 1 91.12 101 ASP B N 1
ATOM 3044 C CA . ASP B 1 101 ? 1.777 32.281 30.328 1 91.12 101 ASP B CA 1
ATOM 3045 C C . ASP B 1 101 ? 2.127 31.328 29.172 1 91.12 101 ASP B C 1
ATOM 3047 O O . ASP B 1 101 ? 2.967 31.641 28.328 1 91.12 101 ASP B O 1
ATOM 3051 N N . LEU B 1 102 ? 1.499 30.188 29.188 1 92.69 102 LEU B N 1
ATOM 3052 C CA . LEU B 1 102 ? 1.785 29.188 28.156 1 92.69 102 LEU B CA 1
ATOM 3053 C C . LEU B 1 102 ? 1.144 29.562 26.828 1 92.69 102 LEU B C 1
ATOM 3055 O O . LEU B 1 102 ? -0.003 30.016 26.797 1 92.69 102 LEU B O 1
ATOM 3059 N N . GLN B 1 103 ? 1.894 29.516 25.797 1 94 103 GLN B N 1
ATOM 3060 C CA . GLN B 1 103 ? 1.419 29.75 24.438 1 94 103 GLN B CA 1
ATOM 3061 C C . GLN B 1 103 ? 1.505 28.469 23.609 1 94 103 GLN B C 1
ATOM 3063 O O . GLN B 1 103 ? 2.205 27.531 23.984 1 94 103 GLN B O 1
ATOM 3068 N N . VAL B 1 104 ? 0.664 28.406 22.594 1 95.31 104 VAL B N 1
ATOM 3069 C CA . VAL B 1 104 ? 0.687 27.25 21.719 1 95.31 104 VAL B CA 1
ATOM 3070 C C . VAL B 1 104 ? 1.3 27.625 20.375 1 95.31 104 VAL B C 1
ATOM 3072 O O . VAL B 1 104 ? 0.946 28.656 19.797 1 95.31 104 VAL B O 1
ATOM 3075 N N . VAL B 1 105 ? 2.215 26.828 19.984 1 94.69 105 VAL B N 1
ATOM 3076 C CA . VAL B 1 105 ? 2.836 27.062 18.688 1 94.69 105 VAL B CA 1
ATOM 3077 C C . VAL B 1 105 ? 2.816 25.781 17.859 1 94.69 105 VAL B C 1
ATOM 3079 O O . VAL B 1 105 ? 2.689 24.688 18.406 1 94.69 105 VAL B O 1
ATOM 3082 N N . LYS B 1 106 ? 2.893 25.938 16.547 1 96.5 106 LYS B N 1
ATOM 3083 C CA . LYS B 1 106 ? 3.006 24.812 15.633 1 96.5 106 LYS B CA 1
ATOM 3084 C C . LYS B 1 106 ? 4.469 24.5 15.32 1 96.5 106 LYS B C 1
ATOM 3086 O O . LYS B 1 106 ? 5.262 25.406 15.078 1 96.5 106 LYS B O 1
ATOM 3091 N N . VAL B 1 107 ? 4.789 23.25 15.414 1 95.25 107 VAL B N 1
ATOM 3092 C CA . VAL B 1 107 ? 6.145 22.812 15.102 1 95.25 107 VAL B CA 1
ATOM 3093 C C . VAL B 1 107 ? 6.102 21.562 14.227 1 95.25 107 VAL B C 1
ATOM 3095 O O . VAL B 1 107 ? 5.062 20.906 14.133 1 95.25 107 VAL B O 1
ATOM 3098 N N . ALA B 1 108 ? 7.188 21.266 13.586 1 94.75 108 ALA B N 1
ATOM 3099 C CA . ALA B 1 108 ? 7.266 20.047 12.789 1 94.75 108 ALA B CA 1
ATOM 3100 C C . ALA B 1 108 ? 7.223 18.812 13.68 1 94.75 108 ALA B C 1
ATOM 3102 O O . ALA B 1 108 ? 7.992 18.703 14.633 1 94.75 108 ALA B O 1
ATOM 3103 N N . ALA B 1 109 ? 6.422 17.891 13.352 1 94 109 ALA B N 1
ATOM 3104 C CA . ALA B 1 109 ? 6.203 16.703 14.172 1 94 109 ALA B CA 1
ATOM 3105 C C . ALA B 1 109 ? 7.344 15.703 14.008 1 94 109 ALA B C 1
ATOM 3107 O O . ALA B 1 109 ? 7.508 14.805 14.836 1 94 109 ALA B O 1
ATOM 3108 N N . CYS B 1 110 ? 8.031 15.828 12.922 1 93.62 110 CYS B N 1
ATOM 3109 C CA . CYS B 1 110 ? 9.141 14.914 12.664 1 93.62 110 CYS B CA 1
ATOM 3110 C C . CYS B 1 110 ? 10.391 15.672 12.258 1 93.62 110 CYS B C 1
ATOM 3112 O O . CYS B 1 110 ? 10.305 16.797 11.75 1 93.62 110 CYS B O 1
ATOM 3114 N N . LYS B 1 111 ? 11.523 15.016 12.547 1 93.44 111 LYS B N 1
ATOM 3115 C CA . LYS B 1 111 ? 12.805 15.586 12.133 1 93.44 111 LYS B CA 1
ATOM 3116 C C . LYS B 1 111 ? 12.898 15.68 10.609 1 93.44 111 LYS B C 1
ATOM 3118 O O . LYS B 1 111 ? 12.578 14.719 9.906 1 93.44 111 LYS B O 1
ATOM 3123 N N . PRO B 1 112 ? 13.281 16.766 10.125 1 95.06 112 PRO B N 1
ATOM 3124 C CA . PRO B 1 112 ? 13.445 16.906 8.68 1 95.06 112 PRO B CA 1
ATOM 3125 C C . PRO B 1 112 ? 14.492 15.945 8.109 1 95.06 112 PRO B C 1
ATOM 3127 O O . PRO B 1 112 ? 15.57 15.797 8.688 1 95.06 112 PRO B O 1
ATOM 3130 N N . ALA B 1 113 ? 14.164 15.375 6.988 1 94.38 113 ALA B N 1
ATOM 3131 C CA . ALA B 1 113 ? 15.07 14.43 6.348 1 94.38 113 ALA B CA 1
ATOM 3132 C C . ALA B 1 113 ? 15.875 15.102 5.238 1 94.38 113 ALA B C 1
ATOM 3134 O O . ALA B 1 113 ? 16.969 14.648 4.883 1 94.38 113 ALA B O 1
ATOM 3135 N N . THR B 1 114 ? 15.352 16.188 4.789 1 95.94 114 THR B N 1
ATOM 3136 C CA . THR B 1 114 ? 15.977 16.875 3.662 1 95.94 114 THR B CA 1
ATOM 3137 C C . THR B 1 114 ? 16.125 18.375 3.943 1 95.94 114 THR B C 1
ATOM 3139 O O . THR B 1 114 ? 15.484 18.891 4.855 1 95.94 114 THR B O 1
ATOM 3142 N N . ARG B 1 115 ? 16.984 19 3.154 1 95.88 115 ARG B N 1
ATOM 3143 C CA . ARG B 1 115 ? 17.203 20.438 3.291 1 95.88 115 ARG B CA 1
ATOM 3144 C C . ARG B 1 115 ? 15.906 21.203 3.02 1 95.88 115 ARG B C 1
ATOM 3146 O O . ARG B 1 115 ? 15.609 22.188 3.699 1 95.88 115 ARG B O 1
ATOM 3153 N N . ARG B 1 116 ? 15.203 20.797 2.068 1 95.56 116 ARG B N 1
ATOM 3154 C CA . ARG B 1 116 ? 13.93 21.438 1.746 1 95.56 116 ARG B CA 1
ATOM 3155 C C . ARG B 1 116 ? 12.969 21.375 2.93 1 95.56 116 ARG B C 1
ATOM 3157 O O . ARG B 1 116 ? 12.328 22.375 3.27 1 95.56 116 ARG B O 1
ATOM 3164 N N . GLN B 1 117 ? 12.906 20.25 3.543 1 96.38 117 GLN B N 1
ATOM 3165 C CA . GLN B 1 117 ? 12.062 20.078 4.723 1 96.38 117 GLN B CA 1
ATOM 3166 C C . GLN B 1 117 ? 12.555 20.938 5.879 1 96.38 117 GLN B C 1
ATOM 3168 O O . GLN B 1 117 ? 11.742 21.516 6.609 1 96.38 117 GLN B O 1
ATOM 3173 N N . PHE B 1 118 ? 13.859 21.016 5.973 1 97 118 PHE B N 1
ATOM 3174 C CA . PHE B 1 118 ? 14.461 21.844 7.016 1 97 118 PHE B CA 1
ATOM 3175 C C . PHE B 1 118 ? 14.086 23.312 6.828 1 97 118 PHE B C 1
ATOM 3177 O O . PHE B 1 118 ? 13.656 23.969 7.773 1 97 118 PHE B O 1
ATOM 3184 N N . ASN B 1 119 ? 14.234 23.703 5.582 1 96.94 119 ASN B N 1
ATOM 3185 C CA . ASN B 1 119 ? 13.898 25.094 5.266 1 96.94 119 ASN B CA 1
ATOM 3186 C C . ASN B 1 119 ? 12.43 25.406 5.551 1 96.94 119 ASN B C 1
ATOM 3188 O O . ASN B 1 119 ? 12.094 26.5 5.992 1 96.94 119 ASN B O 1
ATOM 3192 N N . TRP B 1 120 ? 11.625 24.484 5.371 1 97 120 TRP B N 1
ATOM 3193 C CA . TRP B 1 120 ? 10.203 24.625 5.66 1 97 120 TRP B CA 1
ATOM 3194 C C . TRP B 1 120 ? 9.953 24.609 7.164 1 97 120 TRP B C 1
ATOM 3196 O O . TRP B 1 120 ? 9.266 25.484 7.691 1 97 120 TRP B O 1
ATOM 3206 N N . ALA B 1 121 ? 10.516 23.719 7.836 1 96.25 121 ALA B N 1
ATOM 3207 C CA . ALA B 1 121 ? 10.266 23.5 9.258 1 96.25 121 ALA B CA 1
ATOM 3208 C C . ALA B 1 121 ? 10.773 24.672 10.094 1 96.25 121 ALA B C 1
ATOM 3210 O O . ALA B 1 121 ? 10.141 25.062 11.078 1 96.25 121 ALA B O 1
ATOM 3211 N N . LYS B 1 122 ? 11.875 25.234 9.68 1 95.31 122 LYS B N 1
ATOM 3212 C CA . LYS B 1 122 ? 12.516 26.281 10.469 1 95.31 122 LYS B CA 1
ATOM 3213 C C . LYS B 1 122 ? 11.656 27.547 10.508 1 95.31 122 LYS B C 1
ATOM 3215 O O . LYS B 1 122 ? 11.875 28.422 11.336 1 95.31 122 LYS B O 1
ATOM 3220 N N . GLN B 1 123 ? 10.766 27.609 9.609 1 95.19 123 GLN B N 1
ATOM 3221 C CA . GLN B 1 123 ? 9.859 28.75 9.602 1 95.19 123 GLN B CA 1
ATOM 3222 C C . GLN B 1 123 ? 8.891 28.688 10.781 1 95.19 123 GLN B C 1
ATOM 3224 O O . GLN B 1 123 ? 8.359 29.719 11.203 1 95.19 123 GLN B O 1
ATOM 3229 N N . TYR B 1 124 ? 8.68 27.562 11.297 1 95.44 124 TYR B N 1
ATOM 3230 C CA . TYR B 1 124 ? 7.746 27.375 12.398 1 95.44 124 TYR B CA 1
ATOM 3231 C C . TYR B 1 124 ? 8.477 27.391 13.734 1 95.44 124 TYR B C 1
ATOM 3233 O O . TYR B 1 124 ? 8 27.984 14.703 1 95.44 124 TYR B O 1
ATOM 3241 N N . TRP B 1 125 ? 9.625 26.75 13.781 1 94.81 125 TRP B N 1
ATOM 3242 C CA . TRP B 1 125 ? 10.453 26.656 14.984 1 94.81 125 TRP B CA 1
ATOM 3243 C C . TRP B 1 125 ? 11.891 26.297 14.633 1 94.81 125 TRP B C 1
ATOM 3245 O O . TRP B 1 125 ? 12.133 25.516 13.719 1 94.81 125 TRP B O 1
ATOM 3255 N N . PRO B 1 126 ? 12.766 26.906 15.383 1 93.44 126 PRO B N 1
ATOM 3256 C CA . PRO B 1 126 ? 14.148 26.484 15.156 1 93.44 126 PRO B CA 1
ATOM 3257 C C . PRO B 1 126 ? 14.32 24.969 15.273 1 93.44 126 PRO B C 1
ATOM 3259 O O . PRO B 1 126 ? 13.922 24.375 16.266 1 93.44 126 PRO B O 1
ATOM 3262 N N . THR B 1 127 ? 14.883 24.344 14.25 1 92.88 127 THR B N 1
ATOM 3263 C CA . THR B 1 127 ? 14.953 22.891 14.148 1 92.88 127 THR B CA 1
ATOM 3264 C C . THR B 1 127 ? 16.375 22.438 13.805 1 92.88 127 THR B C 1
ATOM 3266 O O . THR B 1 127 ? 17.016 23.016 12.914 1 92.88 127 THR B O 1
ATOM 3269 N N . CYS B 1 128 ? 16.828 21.484 14.562 1 91.25 128 CYS B N 1
ATOM 3270 C CA . CYS B 1 128 ? 18.125 20.891 14.242 1 91.25 128 CYS B CA 1
ATOM 3271 C C . CYS B 1 128 ? 18.031 20.031 12.992 1 91.25 128 CYS B C 1
ATOM 3273 O O . CYS B 1 128 ? 17.078 19.281 12.82 1 91.25 128 CYS B O 1
ATOM 3275 N N . PHE B 1 129 ? 19.109 20.141 12.188 1 93.5 129 PHE B N 1
ATOM 3276 C CA . PHE B 1 129 ? 19.109 19.406 10.93 1 93.5 129 PHE B CA 1
ATOM 3277 C C . PHE B 1 129 ? 20.531 19 10.531 1 93.5 129 PHE B C 1
ATOM 3279 O O . PHE B 1 129 ? 21.438 19.828 10.547 1 93.5 129 PHE B O 1
ATOM 3286 N N . HIS B 1 130 ? 20.656 17.703 10.336 1 93.38 130 HIS B N 1
ATOM 3287 C CA . HIS B 1 130 ? 21.875 17.172 9.758 1 93.38 130 HIS B CA 1
ATOM 3288 C C . HIS B 1 130 ? 21.625 16.547 8.383 1 93.38 130 HIS B C 1
ATOM 3290 O O . HIS B 1 130 ? 20.984 15.508 8.281 1 93.38 130 HIS B O 1
ATOM 3296 N N . PRO B 1 131 ? 22.141 17.156 7.418 1 92.25 131 PRO B N 1
ATOM 3297 C CA . PRO B 1 131 ? 21.844 16.688 6.062 1 92.25 131 PRO B CA 1
ATOM 3298 C C . PRO B 1 131 ? 22.406 15.297 5.781 1 92.25 131 PRO B C 1
ATOM 3300 O O . PRO B 1 131 ? 23.516 14.969 6.227 1 92.25 131 PRO B O 1
ATOM 3303 N N . ASP B 1 132 ? 21.609 14.469 5.215 1 94.31 132 ASP B N 1
ATOM 3304 C CA . ASP B 1 132 ? 22.062 13.211 4.625 1 94.31 132 ASP B CA 1
ATOM 3305 C C . ASP B 1 132 ? 22.578 13.43 3.205 1 94.31 132 ASP B C 1
ATOM 3307 O O . ASP B 1 132 ? 21.797 13.562 2.262 1 94.31 132 ASP B O 1
ATOM 3311 N N . LYS B 1 133 ? 23.844 13.414 3.062 1 94.69 133 LYS B N 1
ATOM 3312 C CA . LYS B 1 133 ? 24.469 13.781 1.799 1 94.69 133 LYS B CA 1
ATOM 3313 C C . LYS B 1 133 ? 24 12.875 0.663 1 94.69 133 LYS B C 1
ATOM 3315 O O . LYS B 1 133 ? 23.766 13.344 -0.455 1 94.69 133 LYS B O 1
ATOM 3320 N N . GLU B 1 134 ? 23.938 11.672 0.92 1 94.94 134 GLU B N 1
ATOM 3321 C CA . GLU B 1 134 ? 23.5 10.742 -0.108 1 94.94 134 GLU B CA 1
ATOM 3322 C C . GLU B 1 134 ? 22.062 11.031 -0.528 1 94.94 134 GLU B C 1
ATOM 3324 O O . GLU B 1 134 ? 21.75 11.078 -1.722 1 94.94 134 GLU B O 1
ATOM 3329 N N . LEU B 1 135 ? 21.25 11.195 0.439 1 94.5 135 LEU B N 1
ATOM 3330 C CA . LEU B 1 135 ? 19.859 11.492 0.157 1 94.5 135 LEU B CA 1
ATOM 3331 C C . LEU B 1 135 ? 19.734 12.781 -0.646 1 94.5 135 LEU B C 1
ATOM 3333 O O . LEU B 1 135 ? 18.969 12.844 -1.612 1 94.5 135 LEU B O 1
ATOM 3337 N N . GLU B 1 136 ? 20.469 13.766 -0.272 1 95.31 136 GLU B N 1
ATOM 3338 C CA . GLU B 1 136 ? 20.453 15.039 -0.985 1 95.31 136 GLU B CA 1
ATOM 3339 C C . GLU B 1 136 ? 20.906 14.867 -2.434 1 95.31 136 GLU B C 1
ATOM 3341 O O . GLU B 1 136 ? 20.328 15.484 -3.342 1 95.31 136 GLU B O 1
ATOM 3346 N N . SER B 1 137 ? 21.875 14.07 -2.588 1 95.62 137 SER B N 1
ATOM 3347 C CA . SER B 1 137 ? 22.375 13.859 -3.939 1 95.62 137 SER B CA 1
ATOM 3348 C C . SER B 1 137 ? 21.359 13.133 -4.809 1 95.62 137 SER B C 1
ATOM 3350 O O . SER B 1 137 ? 21.297 13.352 -6.02 1 95.62 137 SER B O 1
ATOM 3352 N N . LEU B 1 138 ? 20.609 12.242 -4.25 1 95.12 138 LEU B N 1
ATOM 3353 C CA . LEU B 1 138 ? 19.547 11.562 -4.977 1 95.12 138 LEU B CA 1
ATOM 3354 C C . LEU B 1 138 ? 18.484 12.555 -5.434 1 95.12 138 LEU B C 1
ATOM 3356 O O . LEU B 1 138 ? 17.938 12.414 -6.531 1 95.12 138 LEU B O 1
ATOM 3360 N N . LEU B 1 139 ? 18.25 13.539 -4.625 1 92.62 139 LEU B N 1
ATOM 3361 C CA . LEU B 1 139 ? 17.188 14.508 -4.883 1 92.62 139 LEU B CA 1
ATOM 3362 C C . LEU B 1 139 ? 17.641 15.547 -5.906 1 92.62 139 LEU B C 1
ATOM 3364 O O . LEU B 1 139 ? 16.828 16.047 -6.684 1 92.62 139 LEU B O 1
ATOM 3368 N N . ASP B 1 140 ? 18.891 15.898 -5.984 1 91.19 140 ASP B N 1
ATOM 3369 C CA . ASP B 1 140 ? 19.328 16.969 -6.871 1 91.19 140 ASP B CA 1
ATOM 3370 C C . ASP B 1 140 ? 20 16.406 -8.117 1 91.19 140 ASP B C 1
ATOM 3372 O O . ASP B 1 140 ? 20.703 17.125 -8.836 1 91.19 140 ASP B O 1
ATOM 3376 N N . ASP B 1 141 ? 19.938 15.156 -8.422 1 89.56 141 ASP B N 1
ATOM 3377 C CA . ASP B 1 141 ? 20.406 14.484 -9.633 1 89.56 141 ASP B CA 1
ATOM 3378 C C . ASP B 1 141 ? 21.938 14.469 -9.703 1 89.56 141 ASP B C 1
ATOM 3380 O O . ASP B 1 141 ? 22.516 14.531 -10.789 1 89.56 141 ASP B O 1
ATOM 3384 N N . SER B 1 142 ? 22.578 14.57 -8.57 1 92.81 142 SER B N 1
ATOM 3385 C CA . SER B 1 142 ? 24.031 14.523 -8.547 1 92.81 142 SER B CA 1
ATOM 3386 C C . SER B 1 142 ? 24.531 13.195 -7.988 1 92.81 142 SER B C 1
ATOM 3388 O O . SER B 1 142 ? 25.734 13.039 -7.738 1 92.81 142 SER B O 1
ATOM 3390 N N . PHE B 1 143 ? 23.688 12.297 -7.828 1 95.06 143 PHE B N 1
ATOM 3391 C CA . PHE B 1 143 ? 24.031 11 -7.262 1 95.06 143 PHE B CA 1
ATOM 3392 C C . PHE B 1 143 ? 24.969 10.227 -8.195 1 95.06 143 PHE B C 1
ATOM 3394 O O . PHE B 1 143 ? 25.891 9.555 -7.738 1 95.06 143 PHE B O 1
ATOM 3401 N N . PHE B 1 144 ? 24.703 10.344 -9.5 1 96.81 144 PHE B N 1
ATOM 3402 C CA . PHE B 1 144 ? 25.531 9.68 -10.5 1 96.81 144 PHE B CA 1
ATOM 3403 C C . PHE B 1 144 ? 26.469 10.672 -11.18 1 96.81 144 PHE B C 1
ATOM 3405 O O . PHE B 1 144 ? 26.062 11.781 -11.523 1 96.81 144 PHE B O 1
ATOM 3412 N N . THR B 1 145 ? 27.703 10.266 -11.375 1 95.88 145 THR B N 1
ATOM 3413 C CA . THR B 1 145 ? 28.594 11.023 -12.242 1 95.88 145 THR B CA 1
ATOM 3414 C C . THR B 1 145 ? 28.172 10.891 -13.703 1 95.88 145 THR B C 1
ATOM 3416 O O . THR B 1 145 ? 27.359 10.023 -14.047 1 95.88 145 THR B O 1
ATOM 3419 N N . GLU B 1 146 ? 28.734 11.773 -14.484 1 95.25 146 GLU B N 1
ATOM 3420 C CA . GLU B 1 146 ? 28.406 11.711 -15.906 1 95.25 146 GLU B CA 1
ATOM 3421 C C . GLU B 1 146 ? 28.797 10.367 -16.5 1 95.25 146 GLU B C 1
ATOM 3423 O O . GLU B 1 146 ? 28.062 9.805 -17.312 1 95.25 146 GLU B O 1
ATOM 3428 N N . GLU B 1 147 ? 29.891 9.891 -16.094 1 95.56 147 GLU B N 1
ATOM 3429 C CA . GLU B 1 147 ? 30.344 8.586 -16.562 1 95.56 147 GLU B CA 1
ATOM 3430 C C . GLU B 1 147 ? 29.391 7.484 -16.109 1 95.56 147 GLU B C 1
ATOM 3432 O O . GLU B 1 147 ? 29.047 6.598 -16.891 1 95.56 147 GLU B O 1
ATOM 3437 N N . GLN B 1 148 ? 28.969 7.566 -14.914 1 96 148 GLN B N 1
ATOM 3438 C CA . GLN B 1 148 ? 28.031 6.586 -14.383 1 96 148 GLN B CA 1
ATOM 3439 C C . GLN B 1 148 ? 26.703 6.645 -15.117 1 96 148 GLN B C 1
ATOM 3441 O O . GLN B 1 148 ? 26.078 5.609 -15.383 1 96 148 GLN B O 1
ATOM 3446 N N . LYS B 1 149 ? 26.266 7.801 -15.422 1 96.38 149 LYS B N 1
ATOM 3447 C CA . LYS B 1 149 ? 25.016 7.965 -16.156 1 96.38 149 LYS B CA 1
ATOM 3448 C C . LYS B 1 149 ? 25.094 7.289 -17.531 1 96.38 149 LYS B C 1
ATOM 3450 O O . LYS B 1 149 ? 24.156 6.59 -17.922 1 96.38 149 LYS B O 1
ATOM 3455 N N . GLN B 1 150 ? 26.172 7.539 -18.172 1 95.88 150 GLN B N 1
ATOM 3456 C CA . GLN B 1 150 ? 26.344 6.922 -19.484 1 95.88 150 GLN B CA 1
ATOM 3457 C C . GLN B 1 150 ? 26.328 5.398 -19.375 1 95.88 150 GLN B C 1
ATOM 3459 O O . GLN B 1 150 ? 25.734 4.73 -20.234 1 95.88 150 GLN B O 1
ATOM 3464 N N . ASN B 1 151 ? 26.953 4.902 -18.344 1 96.94 151 ASN B N 1
ATOM 3465 C CA . ASN B 1 151 ? 26.922 3.459 -18.125 1 96.94 151 ASN B CA 1
ATOM 3466 C C . ASN B 1 151 ? 25.5 2.955 -17.875 1 96.94 151 ASN B C 1
ATOM 3468 O O . ASN B 1 151 ? 25.109 1.923 -18.406 1 96.94 151 ASN B O 1
ATOM 3472 N N . VAL B 1 152 ? 24.766 3.68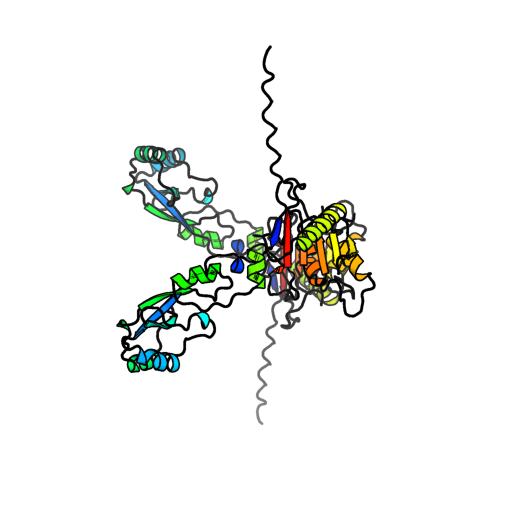 -17.078 1 97.81 152 VAL B N 1
ATOM 3473 C CA . VAL B 1 152 ? 23.391 3.316 -16.766 1 97.81 152 VAL B CA 1
ATOM 3474 C C . VAL B 1 152 ? 22.562 3.285 -18.062 1 97.81 152 VAL B C 1
ATOM 3476 O O . VAL B 1 152 ? 21.812 2.334 -18.297 1 97.81 152 VAL B O 1
ATOM 3479 N N . TYR B 1 153 ? 22.797 4.281 -18.906 1 96.94 153 TYR B N 1
ATOM 3480 C CA . TYR B 1 153 ? 22.047 4.344 -20.156 1 96.94 153 TYR B CA 1
ATOM 3481 C C . TYR B 1 153 ? 22.391 3.164 -21.062 1 96.94 153 TYR B C 1
ATOM 3483 O O . TYR B 1 153 ? 21.5 2.549 -21.656 1 96.94 153 TYR B O 1
ATOM 3491 N N . ARG B 1 154 ? 23.609 2.859 -21.078 1 96.94 154 ARG B N 1
ATOM 3492 C CA . ARG B 1 154 ? 24.047 1.746 -21.906 1 96.94 154 ARG B CA 1
ATOM 3493 C C . ARG B 1 154 ? 23.453 0.43 -21.438 1 96.94 154 ARG B C 1
ATOM 3495 O O . ARG B 1 154 ? 22.938 -0.356 -22.234 1 96.94 154 ARG B O 1
ATOM 3502 N N . TRP B 1 155 ? 23.516 0.179 -20.188 1 98.12 155 TRP B N 1
ATOM 3503 C CA . TRP B 1 155 ? 23 -1.064 -19.625 1 98.12 155 TRP B CA 1
ATOM 3504 C C . TRP B 1 155 ? 21.484 -1.124 -19.766 1 98.12 155 TRP B C 1
ATOM 3506 O O . TRP B 1 155 ? 20.906 -2.201 -19.953 1 98.12 155 TRP B O 1
ATOM 3516 N N . CYS B 1 156 ? 20.844 0.035 -19.672 1 97.56 156 CYS B N 1
ATOM 3517 C CA . CYS B 1 156 ? 19.406 0.074 -19.875 1 97.56 156 CYS B CA 1
ATOM 3518 C C . CYS B 1 156 ? 19.031 -0.285 -21.297 1 97.56 156 CYS B C 1
ATOM 3520 O O . CYS B 1 156 ? 18.062 -0.999 -21.531 1 97.56 156 CYS B O 1
ATOM 3522 N N . GLU B 1 157 ? 19.812 0.196 -22.188 1 96.5 157 GLU B N 1
ATOM 3523 C CA . GLU B 1 157 ? 19.578 -0.162 -23.594 1 96.5 157 GLU B CA 1
ATOM 3524 C C . GLU B 1 157 ? 19.719 -1.665 -23.812 1 96.5 157 GLU B C 1
ATOM 3526 O O . GLU B 1 157 ? 18.922 -2.277 -24.516 1 96.5 157 GLU B O 1
ATOM 3531 N N . ARG B 1 158 ? 20.734 -2.229 -23.203 1 97.38 158 ARG B N 1
ATOM 3532 C CA . ARG B 1 158 ? 20.922 -3.674 -23.25 1 97.38 158 ARG B CA 1
ATOM 3533 C C . ARG B 1 158 ? 19.734 -4.406 -22.641 1 97.38 158 ARG B C 1
ATOM 3535 O O . ARG B 1 158 ? 19.25 -5.398 -23.188 1 97.38 158 ARG B O 1
ATOM 3542 N N . ALA B 1 159 ? 19.234 -3.938 -21.578 1 97.19 159 ALA B N 1
ATOM 3543 C CA . ALA B 1 159 ? 18.094 -4.551 -20.875 1 97.19 159 ALA B CA 1
ATOM 3544 C C . ALA B 1 159 ? 16.828 -4.477 -21.734 1 97.19 159 ALA B C 1
ATOM 3546 O O . ALA B 1 159 ? 16 -5.391 -21.703 1 97.19 159 ALA B O 1
ATOM 3547 N N . VAL B 1 160 ? 16.672 -3.361 -22.406 1 95.31 160 VAL B N 1
ATOM 3548 C CA . VAL B 1 160 ? 15.516 -3.205 -23.281 1 95.31 160 VAL B CA 1
ATOM 3549 C C . VAL B 1 160 ? 15.516 -4.309 -24.344 1 95.31 160 VAL B C 1
ATOM 3551 O O . VAL B 1 160 ? 14.453 -4.836 -24.688 1 95.31 160 VAL B O 1
ATOM 3554 N N . GLU B 1 161 ? 16.641 -4.73 -24.766 1 95.75 161 GLU B N 1
ATOM 3555 C CA . GLU B 1 161 ? 16.781 -5.754 -25.797 1 95.75 161 GLU B CA 1
ATOM 3556 C C . GLU B 1 161 ? 16.5 -7.145 -25.234 1 95.75 161 GLU B C 1
ATOM 3558 O O . GLU B 1 161 ? 15.844 -7.961 -25.891 1 95.75 161 GLU B O 1
ATOM 3563 N N . VAL B 1 162 ? 16.922 -7.41 -24.047 1 96.81 162 VAL B N 1
ATOM 3564 C CA . VAL B 1 162 ? 16.938 -8.789 -23.562 1 96.81 162 VAL B CA 1
ATOM 3565 C C . VAL B 1 162 ? 15.82 -8.992 -22.547 1 96.81 162 VAL B C 1
ATOM 3567 O O . VAL B 1 162 ? 15.344 -10.109 -22.359 1 96.81 162 VAL B O 1
ATOM 3570 N N . GLY B 1 163 ? 15.43 -7.977 -21.797 1 96.62 163 GLY B N 1
ATOM 3571 C CA . GLY B 1 163 ? 14.414 -8.055 -20.75 1 96.62 163 GLY B CA 1
ATOM 3572 C C . GLY B 1 163 ? 14.914 -7.602 -19.391 1 96.62 163 GLY B C 1
ATOM 3573 O O . GLY B 1 163 ? 14.398 -6.633 -18.828 1 96.62 163 GLY B O 1
ATOM 3574 N N . SER B 1 164 ? 15.922 -8.305 -18.906 1 98 164 SER B N 1
ATOM 3575 C CA . SER B 1 164 ? 16.531 -7.953 -17.625 1 98 164 SER B CA 1
ATOM 3576 C C . SER B 1 164 ? 17.984 -8.453 -17.547 1 98 164 SER B C 1
ATOM 3578 O O . SER B 1 164 ? 18.297 -9.523 -18.062 1 98 164 SER B O 1
ATOM 3580 N N . ILE B 1 165 ? 18.859 -7.645 -16.844 1 98.19 165 ILE B N 1
ATOM 3581 C CA . ILE B 1 165 ? 20.266 -8.039 -16.75 1 98.19 165 ILE B CA 1
ATOM 3582 C C . ILE B 1 165 ? 20.797 -7.699 -15.359 1 98.19 165 ILE B C 1
ATOM 3584 O O . ILE B 1 165 ? 20.344 -6.75 -14.727 1 98.19 165 ILE B O 1
ATOM 3588 N N . VAL B 1 166 ? 21.719 -8.539 -14.906 1 97.38 166 VAL B N 1
ATOM 3589 C CA . VAL B 1 166 ? 22.484 -8.266 -13.695 1 97.38 166 VAL B CA 1
ATOM 3590 C C . VAL B 1 166 ? 23.891 -7.824 -14.07 1 97.38 166 VAL B C 1
ATOM 3592 O O . VAL B 1 166 ? 24.562 -8.477 -14.883 1 97.38 166 VAL B O 1
ATOM 3595 N N . VAL B 1 167 ? 24.297 -6.684 -13.508 1 96.94 167 VAL B N 1
ATOM 3596 C CA . VAL B 1 167 ? 25.609 -6.133 -13.82 1 96.94 167 VAL B CA 1
ATOM 3597 C C . VAL B 1 167 ? 26.422 -5.965 -12.539 1 96.94 167 VAL B C 1
ATOM 3599 O O . VAL B 1 167 ? 25.906 -5.465 -11.531 1 96.94 167 VAL B O 1
ATOM 3602 N N . GLN B 1 168 ? 27.625 -6.426 -12.547 1 92.94 168 GLN B N 1
ATOM 3603 C CA . GLN B 1 168 ? 28.578 -6.227 -11.469 1 92.94 168 GLN B CA 1
ATOM 3604 C C . GLN B 1 168 ? 29.922 -5.734 -12.016 1 92.94 168 GLN B C 1
ATOM 3606 O O . GLN B 1 168 ? 30.453 -6.312 -12.961 1 92.94 168 GLN B O 1
ATOM 3611 N N . ASP B 1 169 ? 30.422 -4.652 -11.461 1 90.44 169 ASP B N 1
ATOM 3612 C CA . ASP B 1 169 ? 31.719 -4.109 -11.875 1 90.44 169 ASP B CA 1
ATOM 3613 C C . ASP B 1 169 ? 31.75 -3.883 -13.383 1 90.44 169 ASP B C 1
ATOM 3615 O O . ASP B 1 169 ? 32.719 -4.293 -14.055 1 90.44 169 ASP B O 1
ATOM 3619 N N . ASN B 1 170 ? 30.688 -3.422 -13.891 1 93.5 170 ASN B N 1
ATOM 3620 C CA . ASN B 1 170 ? 30.531 -3.037 -15.289 1 93.5 170 ASN B CA 1
ATOM 3621 C C . ASN B 1 170 ? 30.609 -4.246 -16.219 1 93.5 170 ASN B C 1
ATOM 3623 O O . ASN B 1 170 ? 31.047 -4.125 -17.375 1 93.5 170 ASN B O 1
ATOM 3627 N N . LYS B 1 171 ? 30.25 -5.375 -15.664 1 94.06 171 LYS B N 1
ATOM 3628 C CA . LYS B 1 171 ? 30.156 -6.605 -16.453 1 94.06 171 LYS B CA 1
ATOM 3629 C C . LYS B 1 171 ? 28.797 -7.266 -16.281 1 94.06 171 LYS B C 1
ATOM 3631 O O . LYS B 1 171 ? 28.266 -7.344 -15.164 1 94.06 171 LYS B O 1
ATOM 3636 N N . GLU B 1 172 ? 28.297 -7.719 -17.375 1 95.31 172 GLU B N 1
ATOM 3637 C CA . GLU B 1 172 ? 27.031 -8.461 -17.328 1 95.31 172 GLU B CA 1
ATOM 3638 C C . GLU B 1 172 ? 27.25 -9.859 -16.766 1 95.31 172 GLU B C 1
ATOM 3640 O O . GLU B 1 172 ? 28.016 -10.656 -17.312 1 95.31 172 GLU B O 1
ATOM 3645 N N . LEU B 1 173 ? 26.641 -10.164 -15.727 1 93.75 173 LEU B N 1
ATOM 3646 C CA . LEU B 1 173 ? 26.766 -11.477 -15.102 1 93.75 173 LEU B CA 1
ATOM 3647 C C . LEU B 1 173 ? 25.797 -12.469 -15.727 1 93.75 173 LEU B C 1
ATOM 3649 O O . LEU B 1 173 ? 26.172 -13.609 -16.031 1 93.75 173 LEU B O 1
ATOM 3653 N N . THR B 1 174 ? 24.609 -12.062 -15.852 1 95.19 174 THR B N 1
ATOM 3654 C CA . THR B 1 174 ? 23.562 -12.898 -16.438 1 95.19 174 THR B CA 1
ATOM 3655 C C . THR B 1 174 ? 22.391 -12.039 -16.922 1 95.19 174 THR B C 1
ATOM 3657 O O . THR B 1 174 ? 22.359 -10.836 -16.672 1 95.19 174 THR B O 1
ATOM 3660 N N . SER B 1 175 ? 21.547 -12.648 -17.672 1 97 175 SER B N 1
ATOM 3661 C CA . SER B 1 175 ? 20.359 -11.992 -18.203 1 97 175 SER B CA 1
ATOM 3662 C C . SER B 1 175 ? 19.141 -12.914 -18.156 1 97 175 SER B C 1
ATOM 3664 O O . SER B 1 175 ? 19.281 -14.109 -17.875 1 97 175 SER B O 1
ATOM 3666 N N . GLY B 1 176 ? 18 -12.328 -18.297 1 97.25 176 GLY B N 1
ATOM 3667 C CA . GLY B 1 176 ? 16.75 -13.07 -18.391 1 97.25 176 GLY B CA 1
ATOM 3668 C C . GLY B 1 176 ? 15.781 -12.461 -19.391 1 97.25 176 GLY B C 1
ATOM 3669 O O . GLY B 1 176 ? 15.633 -11.242 -19.453 1 97.25 176 GLY B O 1
ATOM 3670 N N . SER B 1 177 ? 15.156 -13.344 -20.188 1 96.69 177 SER B N 1
ATOM 3671 C CA . SER B 1 177 ? 14.094 -12.961 -21.109 1 96.69 177 SER B CA 1
ATOM 3672 C C . SER B 1 177 ? 12.789 -13.68 -20.797 1 96.69 177 SER B C 1
ATOM 3674 O O . SER B 1 177 ? 12.773 -14.602 -19.969 1 96.69 177 SER B O 1
ATOM 3676 N N . ARG B 1 178 ? 11.797 -13.125 -21.344 1 95.69 178 ARG B N 1
ATOM 3677 C CA . ARG B 1 178 ? 10.508 -13.781 -21.172 1 95.69 178 ARG B CA 1
ATOM 3678 C C . ARG B 1 178 ? 10.539 -15.203 -21.719 1 95.69 178 ARG B C 1
ATOM 3680 O O . ARG B 1 178 ? 11.078 -15.445 -22.797 1 95.69 178 ARG B O 1
ATOM 3687 N N . MET B 1 179 ? 9.992 -16.094 -20.953 1 93.69 179 MET B N 1
ATOM 3688 C CA . MET B 1 179 ? 9.844 -17.484 -21.391 1 93.69 179 MET B CA 1
ATOM 3689 C C . MET B 1 179 ? 8.375 -17.844 -21.594 1 93.69 179 MET B C 1
ATOM 3691 O O . MET B 1 179 ? 7.496 -17.266 -20.953 1 93.69 179 MET B O 1
ATOM 3695 N N . ASP B 1 180 ? 8.188 -18.719 -22.484 1 89.38 180 ASP B N 1
ATOM 3696 C CA . ASP B 1 180 ? 6.824 -19.188 -22.75 1 89.38 180 ASP B CA 1
ATOM 3697 C C . ASP B 1 180 ? 6.383 -20.234 -21.734 1 89.38 180 ASP B C 1
ATOM 3699 O O . ASP B 1 180 ? 6.164 -21.391 -22.078 1 89.38 180 ASP B O 1
ATOM 3703 N N . ARG B 1 181 ? 6.34 -19.859 -20.594 1 87.44 181 ARG B N 1
ATOM 3704 C CA . ARG B 1 181 ? 5.867 -20.703 -19.5 1 87.44 181 ARG B CA 1
ATOM 3705 C C . ARG B 1 181 ? 5.254 -19.859 -18.391 1 87.44 181 ARG B C 1
ATOM 3707 O O . ARG B 1 181 ? 5.484 -18.641 -18.312 1 87.44 181 ARG B O 1
ATOM 3714 N N . LEU B 1 182 ? 4.531 -20.5 -17.594 1 89.44 182 LEU B N 1
ATOM 3715 C CA . LEU B 1 182 ? 3.922 -19.828 -16.438 1 89.44 182 LEU B CA 1
ATOM 3716 C C . LEU B 1 182 ? 4.984 -19.203 -15.555 1 89.44 182 LEU B C 1
ATOM 3718 O O . LEU B 1 182 ? 6.004 -19.828 -15.258 1 89.44 182 LEU B O 1
ATOM 3722 N N . LEU B 1 183 ? 4.828 -17.953 -15.234 1 92.81 183 LEU B N 1
ATOM 3723 C CA . LEU B 1 183 ? 5.688 -17.172 -14.367 1 92.81 183 LEU B CA 1
ATOM 3724 C C . LEU B 1 183 ? 7.023 -16.875 -15.039 1 92.81 183 LEU B C 1
ATOM 3726 O O . LEU B 1 183 ? 7.996 -16.516 -14.375 1 92.81 183 LEU B O 1
ATOM 3730 N N . GLY B 1 184 ? 7.066 -17.078 -16.375 1 94.62 184 GLY B N 1
ATOM 3731 C CA . GLY B 1 184 ? 8.305 -16.875 -17.109 1 94.62 184 GLY B CA 1
ATOM 3732 C C . GLY B 1 184 ? 8.609 -15.414 -17.375 1 94.62 184 GLY B C 1
ATOM 3733 O O . GLY B 1 184 ? 8.867 -15.031 -18.516 1 94.62 184 GLY B O 1
ATOM 3734 N N . HIS B 1 185 ? 8.633 -14.656 -16.375 1 96.62 185 HIS B N 1
ATOM 3735 C CA . HIS B 1 185 ? 8.992 -13.25 -16.5 1 96.62 185 HIS B CA 1
ATOM 3736 C C . HIS B 1 185 ? 10.5 -13.07 -16.609 1 96.62 185 HIS B C 1
ATOM 3738 O O . HIS B 1 185 ? 11.266 -13.859 -16.062 1 96.62 185 HIS B O 1
ATOM 3744 N N . PRO B 1 186 ? 10.914 -12.047 -17.266 1 97.44 186 PRO B N 1
ATOM 3745 C CA . PRO B 1 186 ? 12.352 -11.836 -17.469 1 97.44 186 PRO B CA 1
ATOM 3746 C C . PRO B 1 186 ? 13.125 -11.797 -16.156 1 97.44 186 PRO B C 1
ATOM 3748 O O . PRO B 1 186 ? 14.203 -12.391 -16.047 1 97.44 186 PRO B O 1
ATOM 3751 N N . VAL B 1 187 ? 12.609 -11.164 -15.141 1 97.69 187 VAL B N 1
ATOM 3752 C CA . VAL B 1 187 ? 13.297 -11.039 -13.859 1 97.69 187 VAL B CA 1
ATOM 3753 C C . VAL B 1 187 ? 13.414 -12.414 -13.203 1 97.69 187 VAL B C 1
ATOM 3755 O O . VAL B 1 187 ? 14.461 -12.758 -12.641 1 97.69 187 VAL B O 1
ATOM 3758 N N . MET B 1 188 ? 12.344 -13.18 -13.281 1 96.69 188 MET B N 1
ATOM 3759 C CA . MET B 1 188 ? 12.375 -14.516 -12.695 1 96.69 188 MET B CA 1
ATOM 3760 C C . MET B 1 188 ? 13.422 -15.383 -13.367 1 96.69 188 MET B C 1
ATOM 3762 O O . MET B 1 188 ? 14.195 -16.078 -12.695 1 96.69 188 MET B O 1
ATOM 3766 N N . THR B 1 189 ? 13.445 -15.312 -14.68 1 96 189 THR B N 1
ATOM 3767 C CA . THR B 1 189 ? 14.43 -16.062 -15.453 1 96 189 THR B CA 1
ATOM 3768 C C . THR B 1 189 ? 15.852 -15.602 -15.117 1 96 189 THR B C 1
ATOM 3770 O O . THR B 1 189 ? 16.75 -16.422 -14.938 1 96 189 THR B O 1
ATOM 3773 N N . MET B 1 190 ? 16.031 -14.32 -15.008 1 96.56 190 MET B N 1
ATOM 3774 C CA . MET B 1 190 ? 17.328 -13.742 -14.672 1 96.56 190 MET B CA 1
ATOM 3775 C C . MET B 1 190 ? 17.812 -14.242 -13.312 1 96.56 190 MET B C 1
ATOM 3777 O O . MET B 1 190 ? 18.969 -14.641 -13.172 1 96.56 190 MET B O 1
ATOM 3781 N N . VAL B 1 191 ? 16.938 -14.258 -12.344 1 95.25 191 VAL B N 1
ATOM 3782 C CA . VAL B 1 191 ? 17.281 -14.672 -10.984 1 95.25 191 VAL B CA 1
ATOM 3783 C C . VAL B 1 191 ? 17.656 -16.156 -10.977 1 95.25 191 VAL B C 1
ATOM 3785 O O . VAL B 1 191 ? 18.594 -16.562 -10.297 1 95.25 191 VAL B O 1
ATOM 3788 N N . GLN B 1 192 ? 16.891 -16.922 -11.719 1 91.75 192 GLN B N 1
ATOM 3789 C CA . GLN B 1 192 ? 17.203 -18.344 -11.828 1 91.75 192 GLN B CA 1
ATOM 3790 C C . GLN B 1 192 ? 18.578 -18.562 -12.445 1 91.75 192 GLN B C 1
ATOM 3792 O O . GLN B 1 192 ? 19.344 -19.406 -11.969 1 91.75 192 GLN B O 1
ATOM 3797 N N . ASN B 1 193 ? 18.859 -17.844 -13.469 1 93.38 193 ASN B N 1
ATOM 3798 C CA . ASN B 1 193 ? 20.156 -17.922 -14.117 1 93.38 193 ASN B CA 1
ATOM 3799 C C . ASN B 1 193 ? 21.281 -17.484 -13.188 1 93.38 193 ASN B C 1
ATOM 3801 O O . ASN B 1 193 ? 22.375 -18.062 -13.195 1 93.38 193 ASN B O 1
ATOM 3805 N N . LEU B 1 194 ? 21 -16.453 -12.422 1 92 194 LEU B N 1
ATOM 3806 C CA . LEU B 1 194 ? 21.984 -15.93 -11.469 1 92 194 LEU B CA 1
ATOM 3807 C C . LEU B 1 194 ? 22.359 -17 -10.445 1 92 194 LEU B C 1
ATOM 3809 O O . LEU B 1 194 ? 23.531 -17.109 -10.07 1 92 194 LEU B O 1
ATOM 3813 N N . ALA B 1 195 ? 21.359 -17.766 -9.977 1 86.31 195 ALA B N 1
ATOM 3814 C CA . ALA B 1 195 ? 21.594 -18.812 -8.984 1 86.31 195 ALA B CA 1
ATOM 3815 C C . ALA B 1 195 ? 22.547 -19.875 -9.523 1 86.31 195 ALA B C 1
ATOM 3817 O O . ALA B 1 195 ? 23.203 -20.562 -8.75 1 86.31 195 ALA B O 1
ATOM 3818 N N . GLN B 1 196 ? 22.656 -19.953 -10.82 1 85.06 196 GLN B N 1
ATOM 3819 C CA . GLN B 1 196 ? 23.5 -20.969 -11.445 1 85.06 196 GLN B CA 1
ATOM 3820 C C . GLN B 1 196 ? 24.906 -20.438 -11.688 1 85.06 196 GLN B C 1
ATOM 3822 O O . GLN B 1 196 ? 25.797 -21.203 -12.047 1 85.06 196 GLN B O 1
ATOM 3827 N N . CYS B 1 197 ? 25 -19.203 -11.523 1 81.5 197 CYS B N 1
ATOM 3828 C CA . CYS B 1 197 ? 26.297 -18.578 -11.75 1 81.5 197 CYS B CA 1
ATOM 3829 C C . CYS B 1 197 ? 27.266 -18.891 -10.609 1 81.5 197 CYS B C 1
ATOM 3831 O O . CYS B 1 197 ? 26.844 -18.984 -9.453 1 81.5 197 CYS B O 1
ATOM 3833 N N . GLN B 1 198 ? 28.5 -19.344 -10.93 1 66.81 198 GLN B N 1
ATOM 3834 C CA . GLN B 1 198 ? 29.547 -19.594 -9.945 1 66.81 198 GLN B CA 1
ATOM 3835 C C . GLN B 1 198 ? 30.031 -18.297 -9.328 1 66.81 198 GLN B C 1
ATOM 3837 O O . GLN B 1 198 ? 30.594 -17.438 -10.023 1 66.81 198 GLN B O 1
ATOM 3842 N N . ARG B 1 199 ? 29.375 -17.875 -8.398 1 63.94 199 ARG B N 1
ATOM 3843 C CA . ARG B 1 199 ? 29.844 -16.641 -7.781 1 63.94 199 ARG B CA 1
ATOM 3844 C C . ARG B 1 199 ? 30.75 -16.922 -6.594 1 63.94 199 ARG B C 1
ATOM 3846 O O . ARG B 1 199 ? 30.734 -18.031 -6.043 1 63.94 199 ARG B O 1
ATOM 3853 N N . ARG B 1 200 ? 31.688 -15.984 -6.461 1 57.28 200 ARG B N 1
ATOM 3854 C CA . ARG B 1 200 ? 32.562 -16.125 -5.312 1 57.28 200 ARG B CA 1
ATOM 3855 C C . ARG B 1 200 ? 31.781 -16.109 -4.008 1 57.28 200 ARG B C 1
ATOM 3857 O O . ARG B 1 200 ? 30.672 -15.578 -3.949 1 57.28 200 ARG B O 1
ATOM 3864 N N . ASP B 1 201 ? 32.156 -16.984 -2.973 1 51.66 201 ASP B N 1
ATOM 3865 C CA . ASP B 1 201 ? 31.531 -17.219 -1.678 1 51.66 201 ASP B CA 1
ATOM 3866 C C . ASP B 1 201 ? 30.922 -15.93 -1.12 1 51.66 201 ASP B C 1
ATOM 3868 O O . ASP B 1 201 ? 29.828 -15.945 -0.543 1 51.66 201 ASP B O 1
ATOM 3872 N N . CYS B 1 202 ? 31.719 -14.758 -1.198 1 49.84 202 CYS B N 1
ATOM 3873 C CA . CYS B 1 202 ? 31.297 -13.523 -0.542 1 49.84 202 CYS B CA 1
ATOM 3874 C C . CYS B 1 202 ? 30.188 -12.836 -1.322 1 49.84 202 CYS B C 1
ATOM 3876 O O . CYS B 1 202 ? 29.531 -11.914 -0.816 1 49.84 202 CYS B O 1
ATOM 3878 N N . ASP B 1 203 ? 29.953 -13.375 -2.555 1 60.88 203 ASP B N 1
ATOM 3879 C CA . ASP B 1 203 ? 29.016 -12.711 -3.449 1 60.88 203 ASP B CA 1
ATOM 3880 C C . ASP B 1 203 ? 27.672 -13.453 -3.48 1 60.88 203 ASP B C 1
ATOM 3882 O O . ASP B 1 203 ? 27.391 -14.188 -4.426 1 60.88 203 ASP B O 1
ATOM 3886 N N . TYR B 1 204 ? 27.031 -13.336 -2.422 1 68.69 204 TYR B N 1
ATOM 3887 C CA . TYR B 1 204 ? 25.734 -14 -2.26 1 68.69 204 TYR B CA 1
ATOM 3888 C C . TYR B 1 204 ? 24.688 -13.375 -3.172 1 68.69 204 TYR B C 1
ATOM 3890 O O . TYR B 1 204 ? 24.438 -12.172 -3.119 1 68.69 204 TYR B O 1
ATOM 3898 N N . LEU B 1 205 ? 24.344 -14.141 -4.168 1 82.81 205 LEU B N 1
ATOM 3899 C CA . LEU B 1 205 ? 23.266 -13.812 -5.09 1 82.81 205 LEU B CA 1
ATOM 3900 C C . LEU B 1 205 ? 23.547 -12.492 -5.805 1 82.81 205 LEU B C 1
ATOM 3902 O O . LEU B 1 205 ? 24.562 -12.367 -6.504 1 82.81 205 LEU B O 1
ATOM 3906 N N . ALA B 1 206 ? 22.797 -11.469 -5.688 1 87.38 206 ALA B N 1
ATOM 3907 C CA . ALA B 1 206 ? 22.969 -10.195 -6.383 1 87.38 206 ALA B CA 1
ATOM 3908 C C . ALA B 1 206 ? 23.406 -9.102 -5.414 1 87.38 206 ALA B C 1
ATOM 3910 O O . ALA B 1 206 ? 23.141 -7.922 -5.641 1 87.38 206 ALA B O 1
ATOM 3911 N N . THR B 1 207 ? 24.031 -9.508 -4.328 1 88.25 207 THR B N 1
ATOM 3912 C CA . THR B 1 207 ? 24.516 -8.508 -3.377 1 88.25 207 THR B CA 1
ATOM 3913 C C . THR B 1 207 ? 25.531 -7.59 -4.027 1 88.25 207 THR B C 1
ATOM 3915 O O . THR B 1 207 ? 26.484 -8.062 -4.672 1 88.25 207 THR B O 1
ATOM 3918 N N . GLY B 1 208 ? 25.234 -6.301 -3.984 1 89.31 208 GLY B N 1
ATOM 3919 C CA . GLY B 1 208 ? 26.141 -5.32 -4.555 1 89.31 208 GLY B CA 1
ATOM 3920 C C . GLY B 1 208 ? 26 -5.164 -6.055 1 89.31 208 GLY B C 1
ATOM 3921 O O . GLY B 1 208 ? 26.734 -4.402 -6.684 1 89.31 208 GLY B O 1
ATOM 3922 N N . CYS B 1 209 ? 25.047 -5.883 -6.645 1 94.44 209 CYS B N 1
ATOM 3923 C CA . CYS B 1 209 ? 24.875 -5.84 -8.094 1 94.44 209 CYS B CA 1
ATOM 3924 C C . CYS B 1 209 ? 23.766 -4.863 -8.477 1 94.44 209 CYS B C 1
ATOM 3926 O O . CYS B 1 209 ? 22.875 -4.586 -7.676 1 94.44 209 CYS B O 1
ATOM 3928 N N . ASP B 1 210 ? 23.922 -4.375 -9.703 1 98.12 210 ASP B N 1
ATOM 3929 C CA . ASP B 1 210 ? 22.859 -3.59 -10.328 1 98.12 210 ASP B CA 1
ATOM 3930 C C . ASP B 1 210 ? 21.984 -4.457 -11.242 1 98.12 210 ASP B C 1
ATOM 3932 O O . ASP B 1 210 ? 22.5 -5.316 -11.961 1 98.12 210 ASP B O 1
ATOM 3936 N N . VAL B 1 211 ? 20.734 -4.199 -11.164 1 98.69 211 VAL B N 1
ATOM 3937 C CA . VAL B 1 211 ? 19.797 -4.891 -12.055 1 98.69 211 VAL B CA 1
ATOM 3938 C C . VAL B 1 211 ? 19.141 -3.885 -12.992 1 98.69 211 VAL B C 1
ATOM 3940 O O . VAL B 1 211 ? 18.641 -2.844 -12.547 1 98.69 211 VAL B O 1
ATOM 3943 N N . TYR B 1 212 ? 19.188 -4.164 -14.219 1 98.69 212 TYR B N 1
ATOM 3944 C CA . TYR B 1 212 ? 18.547 -3.336 -15.234 1 98.69 212 TYR B CA 1
ATOM 3945 C C . TYR B 1 212 ? 17.391 -4.086 -15.898 1 98.69 212 TYR B C 1
ATOM 3947 O O . TYR B 1 212 ? 17.547 -5.246 -16.281 1 98.69 212 TYR B O 1
ATOM 3955 N N . MET B 1 213 ? 16.281 -3.418 -16.016 1 97.81 213 MET B N 1
ATOM 3956 C CA . MET B 1 213 ? 15.086 -4.062 -16.578 1 97.81 213 MET B CA 1
ATOM 3957 C C . MET B 1 213 ? 14.43 -3.178 -17.625 1 97.81 213 MET B C 1
ATOM 3959 O O . MET B 1 213 ? 14.414 -1.953 -17.5 1 97.81 213 MET B O 1
ATOM 3963 N N . ARG B 1 214 ? 13.844 -3.828 -18.594 1 96.31 214 ARG B N 1
ATOM 3964 C CA . ARG B 1 214 ? 13.055 -3.117 -19.594 1 96.31 214 ARG B CA 1
ATOM 3965 C C . ARG B 1 214 ? 11.781 -2.547 -18.984 1 96.31 214 ARG B C 1
ATOM 3967 O O . ARG B 1 214 ? 11.492 -1.356 -19.125 1 96.31 214 ARG B O 1
ATOM 3974 N N . ASP B 1 215 ? 11.047 -3.42 -18.266 1 95.81 215 ASP B N 1
ATOM 3975 C CA . ASP B 1 215 ? 9.734 -3.07 -17.75 1 95.81 215 ASP B CA 1
ATOM 3976 C C . ASP B 1 215 ? 9.766 -2.941 -16.219 1 95.81 215 ASP B C 1
ATOM 3978 O O . ASP B 1 215 ? 10.492 -3.67 -15.547 1 95.81 215 ASP B O 1
ATOM 3982 N N . GLU B 1 216 ? 8.953 -2.051 -15.656 1 97.31 216 GLU B N 1
ATOM 3983 C CA . GLU B 1 216 ? 8.727 -2.01 -14.211 1 97.31 216 GLU B CA 1
ATOM 3984 C C . GLU B 1 216 ? 8.258 -3.367 -13.688 1 97.31 216 GLU B C 1
ATOM 3986 O O . GLU B 1 216 ? 7.336 -3.967 -14.242 1 97.31 216 GLU B O 1
ATOM 3991 N N . PRO B 1 217 ? 8.883 -3.875 -12.703 1 97.62 217 PRO B N 1
ATOM 3992 C CA . PRO B 1 217 ? 8.547 -5.223 -12.234 1 97.62 217 PRO B CA 1
ATOM 3993 C C . PRO B 1 217 ? 7.199 -5.27 -11.508 1 97.62 217 PRO B C 1
ATOM 3995 O O . PRO B 1 217 ? 6.832 -4.316 -10.82 1 97.62 217 PRO B O 1
ATOM 3998 N N . CYS B 1 218 ? 6.473 -6.355 -11.641 1 97.06 218 CYS B N 1
ATOM 3999 C CA . CYS B 1 218 ? 5.285 -6.641 -10.844 1 97.06 218 CYS B CA 1
ATOM 4000 C C . CYS B 1 218 ? 5.664 -7.012 -9.414 1 97.06 218 CYS B C 1
ATOM 4002 O O . CYS B 1 218 ? 6.848 -7.062 -9.078 1 97.06 218 CYS B O 1
ATOM 4004 N N . ALA B 1 219 ? 4.715 -7.273 -8.625 1 97.44 219 ALA B N 1
ATOM 4005 C CA . ALA B 1 219 ? 4.977 -7.621 -7.234 1 97.44 219 ALA B CA 1
ATOM 4006 C C . ALA B 1 219 ? 5.832 -8.883 -7.129 1 97.44 219 ALA B C 1
ATOM 4008 O O . ALA B 1 219 ? 6.723 -8.969 -6.277 1 97.44 219 ALA B O 1
ATOM 4009 N N . MET B 1 220 ? 5.605 -9.836 -7.965 1 97.62 220 MET B N 1
ATOM 4010 C CA . MET B 1 220 ? 6.359 -11.086 -7.973 1 97.62 220 MET B CA 1
ATOM 4011 C C . MET B 1 220 ? 7.84 -10.828 -8.25 1 97.62 220 MET B C 1
ATOM 4013 O O . MET B 1 220 ? 8.703 -11.273 -7.492 1 97.62 220 MET B O 1
ATOM 4017 N N . CYS B 1 221 ? 8.062 -10.125 -9.297 1 98.12 221 CYS B N 1
ATOM 4018 C CA . CYS B 1 221 ? 9.438 -9.836 -9.703 1 98.12 221 CYS B CA 1
ATOM 4019 C C . CYS B 1 221 ? 10.125 -8.922 -8.703 1 98.12 221 CYS B C 1
ATOM 4021 O O . CYS B 1 221 ? 11.312 -9.102 -8.406 1 98.12 221 CYS B O 1
ATOM 4023 N N . ALA B 1 222 ? 9.383 -7.973 -8.227 1 98.06 222 ALA B N 1
ATOM 4024 C CA . ALA B 1 222 ? 9.945 -7.039 -7.258 1 98.06 222 ALA B CA 1
ATOM 4025 C C . ALA B 1 222 ? 10.391 -7.766 -5.992 1 98.06 222 ALA B C 1
ATOM 4027 O O . ALA B 1 222 ? 11.438 -7.453 -5.43 1 98.06 222 ALA B O 1
ATOM 4028 N N . MET B 1 223 ? 9.586 -8.68 -5.547 1 97.5 223 MET B N 1
ATOM 4029 C CA . MET B 1 223 ? 9.938 -9.445 -4.355 1 97.5 223 MET B CA 1
ATOM 4030 C C . MET B 1 223 ? 11.102 -10.398 -4.648 1 97.5 223 MET B C 1
ATOM 4032 O O . MET B 1 223 ? 11.945 -10.633 -3.787 1 97.5 223 MET B O 1
ATOM 4036 N N . ALA B 1 224 ? 11.117 -10.93 -5.836 1 96.88 224 ALA B N 1
ATOM 4037 C CA . ALA B 1 224 ? 12.25 -11.766 -6.234 1 96.88 224 ALA B CA 1
ATOM 4038 C C . ALA B 1 224 ? 13.562 -11.008 -6.102 1 96.88 224 ALA B C 1
ATOM 4040 O O . ALA B 1 224 ? 14.586 -11.586 -5.711 1 96.88 224 ALA B O 1
ATOM 4041 N N . LEU B 1 225 ? 13.547 -9.773 -6.418 1 97.06 225 LEU B N 1
ATOM 4042 C CA . LEU B 1 225 ? 14.727 -8.93 -6.324 1 97.06 225 LEU B CA 1
ATOM 4043 C C . LEU B 1 225 ? 15.156 -8.75 -4.871 1 97.06 225 LEU B C 1
ATOM 4045 O O . LEU B 1 225 ? 16.344 -8.586 -4.586 1 97.06 225 LEU B O 1
ATOM 4049 N N . VAL B 1 226 ? 14.195 -8.711 -3.924 1 96 226 VAL B N 1
ATOM 4050 C CA . VAL B 1 226 ? 14.508 -8.688 -2.498 1 96 226 VAL B CA 1
ATOM 4051 C C . VAL B 1 226 ? 15.25 -9.969 -2.107 1 96 226 VAL B C 1
ATOM 4053 O O . VAL B 1 226 ? 16.297 -9.914 -1.465 1 96 226 VAL B O 1
ATOM 4056 N N . HIS B 1 227 ? 14.703 -11.07 -2.615 1 93.19 227 HIS B N 1
ATOM 4057 C CA . HIS B 1 227 ? 15.242 -12.367 -2.225 1 93.19 227 HIS B CA 1
ATOM 4058 C C . HIS B 1 227 ? 16.641 -12.57 -2.781 1 93.19 227 HIS B C 1
ATOM 4060 O O . HIS B 1 227 ? 17.484 -13.219 -2.148 1 93.19 227 HIS B O 1
ATOM 4066 N N . CYS B 1 228 ? 16.938 -12.039 -3.934 1 93.19 228 CYS B N 1
ATOM 4067 C CA . CYS B 1 228 ? 18.281 -12.203 -4.484 1 93.19 228 CYS B CA 1
ATOM 4068 C C . CYS B 1 228 ? 19.188 -11.07 -4.031 1 93.19 228 CYS B C 1
ATOM 4070 O O . CYS B 1 228 ? 20.344 -11 -4.445 1 93.19 228 CYS B O 1
ATOM 4072 N N . ARG B 1 229 ? 18.672 -10.125 -3.252 1 94 229 ARG B N 1
ATOM 4073 C CA . ARG B 1 229 ? 19.406 -9.078 -2.564 1 94 229 ARG B CA 1
ATOM 4074 C C . ARG B 1 229 ? 20.047 -8.117 -3.562 1 94 229 ARG B C 1
ATOM 4076 O O . ARG B 1 229 ? 21.234 -7.777 -3.438 1 94 229 ARG B O 1
ATOM 4083 N N . ALA B 1 230 ? 19.312 -7.715 -4.586 1 96.12 230 ALA B N 1
ATOM 4084 C CA . ALA B 1 230 ? 19.766 -6.691 -5.523 1 96.12 230 ALA B CA 1
ATOM 4085 C C . ALA B 1 230 ? 20.109 -5.395 -4.793 1 96.12 230 ALA B C 1
ATOM 4087 O O . ALA B 1 230 ? 19.438 -5.023 -3.828 1 96.12 230 ALA B O 1
ATOM 4088 N N . ALA B 1 231 ? 21.141 -4.699 -5.246 1 96.75 231 ALA B N 1
ATOM 4089 C CA . ALA B 1 231 ? 21.531 -3.438 -4.621 1 96.75 231 ALA B CA 1
ATOM 4090 C C . ALA B 1 231 ? 20.781 -2.262 -5.238 1 96.75 231 ALA B C 1
ATOM 4092 O O . ALA B 1 231 ? 20.109 -1.507 -4.535 1 96.75 231 ALA B O 1
ATOM 4093 N N . ARG B 1 232 ? 20.922 -2.107 -6.551 1 98.25 232 ARG B N 1
ATOM 4094 C CA . ARG B 1 232 ? 20.203 -1.067 -7.289 1 98.25 232 ARG B CA 1
ATOM 4095 C C . ARG B 1 232 ? 19.406 -1.662 -8.445 1 98.25 232 ARG B C 1
ATOM 4097 O O . ARG B 1 232 ? 19.875 -2.592 -9.109 1 98.25 232 ARG B O 1
ATOM 4104 N N . VAL B 1 233 ? 18.25 -1.08 -8.641 1 98.75 233 VAL B N 1
ATOM 4105 C CA . VAL B 1 233 ? 17.344 -1.553 -9.68 1 98.75 233 VAL B CA 1
ATOM 4106 C C . VAL B 1 233 ? 16.953 -0.395 -10.602 1 98.75 233 VAL B C 1
ATOM 4108 O O . VAL B 1 233 ? 16.562 0.675 -10.133 1 98.75 233 VAL B O 1
ATOM 4111 N N . PHE B 1 234 ? 17.156 -0.626 -11.898 1 98.69 234 PHE B N 1
ATOM 4112 C CA . PHE B 1 234 ? 16.828 0.352 -12.93 1 98.69 234 PHE B CA 1
ATOM 4113 C C . PHE B 1 234 ? 15.773 -0.201 -13.883 1 98.69 234 PHE B C 1
ATOM 4115 O O . PHE B 1 234 ? 15.867 -1.353 -14.312 1 98.69 234 PHE B O 1
ATOM 4122 N N . PHE B 1 235 ? 14.766 0.529 -14.203 1 97.56 235 PHE B N 1
ATOM 4123 C CA . PHE B 1 235 ? 13.812 0.121 -15.227 1 97.56 235 PHE B CA 1
ATOM 4124 C C . PHE B 1 235 ? 13.508 1.278 -16.172 1 97.56 235 PHE B C 1
ATOM 4126 O O . PHE B 1 235 ? 13.633 2.445 -15.797 1 97.56 235 PHE B O 1
ATOM 4133 N N . THR B 1 236 ? 13.078 0.971 -17.359 1 95.69 236 THR B N 1
ATOM 4134 C CA . THR B 1 236 ? 12.93 1.999 -18.391 1 95.69 236 THR B CA 1
ATOM 4135 C C . THR B 1 236 ? 11.461 2.271 -18.672 1 95.69 236 THR B C 1
ATOM 4137 O O . THR B 1 236 ? 11.062 3.418 -18.891 1 95.69 236 THR B O 1
ATOM 4140 N N . ARG B 1 237 ? 10.617 1.244 -18.594 1 94.12 237 ARG B N 1
ATOM 4141 C CA . ARG B 1 237 ? 9.211 1.4 -18.953 1 94.12 237 ARG B CA 1
ATOM 4142 C C . ARG B 1 237 ? 8.297 1.093 -17.781 1 94.12 237 ARG B C 1
ATOM 4144 O O . AR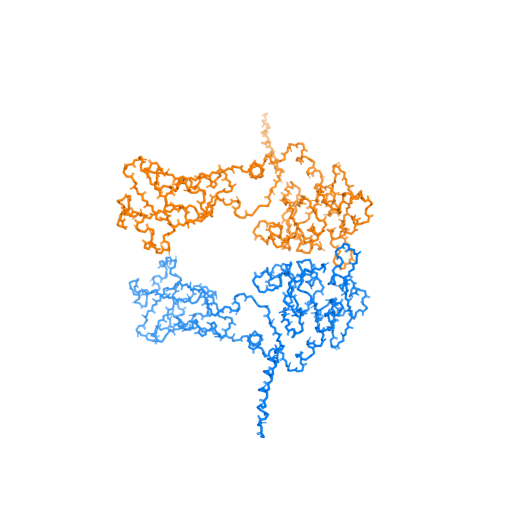G B 1 237 ? 8.453 0.064 -17.109 1 94.12 237 ARG B O 1
ATOM 4151 N N . ASN B 1 238 ? 7.344 1.954 -17.594 1 93.94 238 ASN B N 1
ATOM 4152 C CA . ASN B 1 238 ? 6.316 1.663 -16.609 1 93.94 238 ASN B CA 1
ATOM 4153 C C . ASN B 1 238 ? 5.395 0.538 -17.062 1 93.94 238 ASN B C 1
ATOM 4155 O O . ASN B 1 238 ? 5.121 0.404 -18.266 1 93.94 238 ASN B O 1
ATOM 4159 N N . SER B 1 239 ? 5.008 -0.225 -16.141 1 93.56 239 SER B N 1
ATOM 4160 C CA . SER B 1 239 ? 4.066 -1.3 -16.438 1 93.56 239 SER B CA 1
ATOM 4161 C C . SER B 1 239 ? 2.75 -1.103 -15.688 1 93.56 239 SER B C 1
ATOM 4163 O O . SER B 1 239 ? 2.725 -0.509 -14.609 1 93.56 239 SER B O 1
ATOM 4165 N N . ARG B 1 240 ? 1.69 -1.649 -16.203 1 90.69 240 ARG B N 1
ATOM 4166 C CA . ARG B 1 240 ? 0.373 -1.567 -15.578 1 90.69 240 ARG B CA 1
ATOM 4167 C C . ARG B 1 240 ? 0.363 -2.271 -14.227 1 90.69 240 ARG B C 1
ATOM 4169 O O . ARG B 1 240 ? -0.26 -1.792 -13.273 1 90.69 240 ARG B O 1
ATOM 4176 N N . ASN B 1 241 ? 1.072 -3.344 -14.18 1 91.62 241 ASN B N 1
ATOM 4177 C CA . ASN B 1 241 ? 1.079 -4.137 -12.953 1 91.62 241 ASN B CA 1
ATOM 4178 C C . ASN B 1 241 ? 2.346 -3.896 -12.133 1 91.62 241 ASN B C 1
ATOM 4180 O O . ASN B 1 241 ? 2.678 -4.688 -11.25 1 91.62 241 ASN B O 1
ATOM 4184 N N . GLY B 1 242 ? 3.027 -2.832 -12.422 1 95.44 242 GLY B N 1
ATOM 4185 C CA . GLY B 1 242 ? 4.238 -2.506 -11.688 1 95.44 242 GLY B CA 1
ATOM 4186 C C . GLY B 1 242 ? 3.975 -2.031 -10.273 1 95.44 242 GLY B C 1
ATOM 4187 O O . GLY B 1 242 ? 2.885 -1.538 -9.969 1 95.44 242 GLY B O 1
ATOM 4188 N N . VAL B 1 243 ? 5.055 -2.156 -9.406 1 96.81 243 VAL B N 1
ATOM 4189 C CA . VAL B 1 243 ? 4.777 -1.808 -8.016 1 96.81 243 VAL B CA 1
ATOM 4190 C C . VAL B 1 243 ? 5.875 -0.888 -7.488 1 96.81 243 VAL B C 1
ATOM 4192 O O . VAL B 1 243 ? 5.93 -0.6 -6.289 1 96.81 243 VAL B O 1
ATOM 4195 N N . LEU B 1 244 ? 6.754 -0.411 -8.32 1 97.12 244 LEU B N 1
ATOM 4196 C CA . LEU B 1 244 ? 7.902 0.319 -7.797 1 97.12 244 LEU B CA 1
ATOM 4197 C C . LEU B 1 244 ? 7.754 1.817 -8.039 1 97.12 244 LEU B C 1
ATOM 4199 O O . LEU B 1 244 ? 8.297 2.629 -7.285 1 97.12 244 LEU B O 1
ATOM 4203 N N . ALA B 1 245 ? 7.051 2.176 -9.039 1 94.94 245 ALA B N 1
ATOM 4204 C CA . ALA B 1 245 ? 6.965 3.576 -9.453 1 94.94 245 ALA B CA 1
ATOM 4205 C C . ALA B 1 245 ? 6.305 4.426 -8.375 1 94.94 245 ALA B C 1
ATOM 4207 O O . ALA B 1 245 ? 5.617 3.9 -7.492 1 94.94 245 ALA B O 1
ATOM 4208 N N . GLN B 1 246 ? 6.488 5.695 -8.5 1 91.75 246 GLN B N 1
ATOM 4209 C CA . GLN B 1 246 ? 5.863 6.645 -7.582 1 91.75 246 GLN B CA 1
ATOM 4210 C C . GLN B 1 246 ? 4.344 6.535 -7.629 1 91.75 246 GLN B C 1
ATOM 4212 O O . GLN B 1 246 ? 3.756 6.43 -8.711 1 91.75 246 GLN B O 1
ATOM 4217 N N . GLY B 1 247 ? 3.814 6.582 -6.434 1 89.75 247 GLY B N 1
ATOM 4218 C CA . GLY B 1 247 ? 2.365 6.508 -6.367 1 89.75 247 GLY B CA 1
ATOM 4219 C C . GLY B 1 247 ? 1.843 5.082 -6.32 1 89.75 247 GLY B C 1
ATOM 4220 O O . GLY B 1 247 ? 0.646 4.859 -6.125 1 89.75 247 GLY B O 1
ATOM 4221 N N . LYS B 1 248 ? 2.67 4.176 -6.543 1 93.44 248 LYS B N 1
ATOM 4222 C CA . LYS B 1 248 ? 2.301 2.766 -6.441 1 93.44 248 LYS B CA 1
ATOM 4223 C C . LYS B 1 248 ? 2.703 2.189 -5.09 1 93.44 248 LYS B C 1
ATOM 4225 O O . LYS B 1 248 ? 2.902 2.934 -4.125 1 93.44 248 LYS B O 1
ATOM 4230 N N . TRP B 1 249 ? 2.713 0.878 -4.992 1 93.06 249 TRP B N 1
ATOM 4231 C CA . TRP B 1 249 ? 2.965 0.255 -3.697 1 93.06 249 TRP B CA 1
ATOM 4232 C C . TRP B 1 249 ? 4.371 0.578 -3.203 1 93.06 249 TRP B C 1
ATOM 4234 O O . TRP B 1 249 ? 4.578 0.8 -2.008 1 93.06 249 TRP B O 1
ATOM 4244 N N . GLN B 1 250 ? 5.32 0.573 -4.074 1 96.25 250 GLN B N 1
ATOM 4245 C CA . GLN B 1 250 ? 6.727 0.808 -3.762 1 96.25 250 GLN B CA 1
ATOM 4246 C C . GLN B 1 250 ? 7.234 -0.194 -2.729 1 96.25 250 GLN B C 1
ATOM 4248 O O . GLN B 1 250 ? 7.727 0.196 -1.668 1 96.25 250 GLN B O 1
ATOM 4253 N N . LEU B 1 251 ? 7.211 -1.376 -3.115 1 96.62 251 LEU B N 1
ATOM 4254 C CA . LEU B 1 251 ? 7.562 -2.523 -2.285 1 96.62 251 LEU B CA 1
ATOM 4255 C C . LEU B 1 251 ? 8.953 -2.352 -1.679 1 96.62 251 LEU B C 1
ATOM 4257 O O . LEU B 1 251 ? 9.188 -2.73 -0.528 1 96.62 251 LEU B O 1
ATOM 4261 N N . HIS B 1 252 ? 9.844 -1.703 -2.377 1 96.75 252 HIS B N 1
ATOM 4262 C CA . HIS B 1 252 ? 11.242 -1.577 -1.973 1 96.75 252 HIS B CA 1
ATOM 4263 C C . HIS B 1 252 ? 11.383 -0.667 -0.757 1 96.75 252 HIS B C 1
ATOM 4265 O O . HIS B 1 252 ? 12.438 -0.634 -0.12 1 96.75 252 HIS B O 1
ATOM 4271 N N . LEU B 1 253 ? 10.328 0.003 -0.406 1 95.44 253 LEU B N 1
ATOM 4272 C CA . LEU B 1 253 ? 10.352 0.912 0.736 1 95.44 253 LEU B CA 1
ATOM 4273 C C . LEU B 1 253 ? 9.672 0.285 1.945 1 95.44 253 LEU B C 1
ATOM 4275 O O . LEU B 1 253 ? 9.648 0.875 3.027 1 95.44 253 LEU B O 1
ATOM 4279 N N . GLU B 1 254 ? 9.109 -0.926 1.781 1 93.38 254 GLU B N 1
ATOM 4280 C CA . GLU B 1 254 ? 8.398 -1.594 2.869 1 93.38 254 GLU B CA 1
ATOM 4281 C C . GLU B 1 254 ? 9.359 -1.984 3.992 1 93.38 254 GLU B C 1
ATOM 4283 O O . GLU B 1 254 ? 10.328 -2.707 3.764 1 93.38 254 GLU B O 1
ATOM 4288 N N . PRO B 1 255 ? 9.039 -1.596 5.203 1 90.19 255 PRO B N 1
ATOM 4289 C CA . PRO B 1 255 ? 9.953 -1.889 6.312 1 90.19 255 PRO B CA 1
ATOM 4290 C C . PRO B 1 255 ? 9.984 -3.373 6.668 1 90.19 255 PRO B C 1
ATOM 4292 O O . PRO B 1 255 ? 10.984 -3.859 7.203 1 90.19 255 PRO B O 1
ATOM 4295 N N . ALA B 1 256 ? 8.984 -4.105 6.352 1 87.62 256 ALA B N 1
ATOM 4296 C CA . ALA B 1 256 ? 8.828 -5.488 6.797 1 87.62 256 ALA B CA 1
ATOM 4297 C C . ALA B 1 256 ? 9.703 -6.43 5.973 1 87.62 256 ALA B C 1
ATOM 4299 O O . ALA B 1 256 ? 9.891 -7.594 6.344 1 87.62 256 ALA B O 1
ATOM 4300 N N . ILE B 1 257 ? 10.219 -5.875 4.832 1 91.5 257 ILE B N 1
ATOM 4301 C CA . ILE B 1 257 ? 11.039 -6.762 4.016 1 91.5 257 ILE B CA 1
ATOM 4302 C C . ILE B 1 257 ? 12.469 -6.789 4.562 1 91.5 257 ILE B C 1
ATOM 4304 O O . ILE B 1 257 ? 12.891 -5.867 5.266 1 91.5 257 ILE B O 1
ATOM 4308 N N . ASN B 1 258 ? 13.172 -7.859 4.27 1 88.25 258 ASN B N 1
ATOM 4309 C CA . ASN B 1 258 ? 14.453 -8.117 4.91 1 88.25 258 ASN B CA 1
ATOM 4310 C C . ASN B 1 258 ? 15.609 -7.473 4.141 1 88.25 258 ASN B C 1
ATOM 4312 O O . ASN B 1 258 ? 16.719 -7.379 4.648 1 88.25 258 ASN B O 1
ATOM 4316 N N . HIS B 1 259 ? 15.422 -7.105 3.014 1 93.44 259 HIS B N 1
ATOM 4317 C CA . HIS B 1 259 ? 16.422 -6.469 2.164 1 93.44 259 HIS B CA 1
ATOM 4318 C C . HIS B 1 259 ? 15.812 -5.324 1.359 1 93.44 259 HIS B C 1
ATOM 4320 O O . HIS B 1 259 ? 14.719 -5.465 0.8 1 93.44 259 HIS B O 1
ATOM 4326 N N . HIS B 1 260 ? 16.547 -4.227 1.314 1 95.69 260 HIS B N 1
ATOM 4327 C CA . HIS B 1 260 ? 16.078 -3.066 0.562 1 95.69 260 HIS B CA 1
ATOM 4328 C C . HIS B 1 260 ? 17.047 -2.727 -0.573 1 95.69 260 HIS B C 1
ATOM 4330 O O . HIS B 1 260 ? 18.266 -2.834 -0.414 1 95.69 260 HIS B O 1
ATOM 4336 N N . TYR B 1 261 ? 16.484 -2.406 -1.676 1 97.44 261 TYR B N 1
ATOM 4337 C CA . TYR B 1 261 ? 17.266 -1.95 -2.816 1 97.44 261 TYR B CA 1
ATOM 4338 C C . TYR B 1 261 ? 16.828 -0.568 -3.271 1 97.44 261 TYR B C 1
ATOM 4340 O O . TYR B 1 261 ? 15.688 -0.158 -3.004 1 97.44 261 TYR B O 1
ATOM 4348 N N . ARG B 1 262 ? 17.719 0.201 -3.977 1 97.44 262 ARG B N 1
ATOM 4349 C CA . ARG B 1 262 ? 17.375 1.494 -4.559 1 97.44 262 ARG B CA 1
ATOM 4350 C C . ARG B 1 262 ? 16.75 1.324 -5.941 1 97.44 262 ARG B C 1
ATOM 4352 O O . ARG B 1 262 ? 17.188 0.476 -6.723 1 97.44 262 ARG B O 1
ATOM 4359 N N . VAL B 1 263 ? 15.797 2.133 -6.203 1 98.69 263 VAL B N 1
ATOM 4360 C CA . VAL B 1 263 ? 15.086 2.004 -7.473 1 98.69 263 VAL B CA 1
ATOM 4361 C C . VAL B 1 263 ? 15.227 3.291 -8.281 1 98.69 263 VAL B C 1
ATOM 4363 O O . VAL B 1 263 ? 15.102 4.391 -7.734 1 98.69 263 VAL B O 1
ATOM 4366 N N . PHE B 1 264 ? 15.469 3.143 -9.594 1 98.44 264 PHE B N 1
ATOM 4367 C CA . PHE B 1 264 ? 15.578 4.277 -10.5 1 98.44 264 PHE B CA 1
ATOM 4368 C C . PHE B 1 264 ? 14.758 4.039 -11.758 1 98.44 264 PHE B C 1
ATOM 4370 O O . PHE B 1 264 ? 14.844 2.973 -12.375 1 98.44 264 PHE B O 1
ATOM 4377 N N . HIS B 1 265 ? 13.984 4.992 -12.133 1 97.19 265 HIS B N 1
ATOM 4378 C CA . HIS B 1 265 ? 13.352 5.02 -13.445 1 97.19 265 HIS B CA 1
ATOM 4379 C C . HIS B 1 265 ? 14.234 5.742 -14.461 1 97.19 265 HIS B C 1
ATOM 4381 O O . HIS B 1 265 ? 14.648 6.879 -14.234 1 97.19 265 HIS B O 1
ATOM 4387 N N . VAL B 1 266 ? 14.508 5.09 -15.516 1 97 266 VAL B N 1
ATOM 4388 C CA . VAL B 1 266 ? 15.406 5.66 -16.516 1 97 266 VAL B CA 1
ATOM 4389 C C . VAL B 1 266 ? 14.633 5.996 -17.781 1 97 266 VAL B C 1
ATOM 4391 O O . VAL B 1 266 ? 14.086 5.105 -18.438 1 97 266 VAL B O 1
ATOM 4394 N N . ASP B 1 267 ? 14.523 7.234 -18.109 1 91 267 ASP B N 1
ATOM 4395 C CA . ASP B 1 267 ? 13.883 7.703 -19.344 1 91 267 ASP B CA 1
ATOM 4396 C C . ASP B 1 267 ? 14.875 7.738 -20.5 1 91 267 ASP B C 1
ATOM 4398 O O . ASP B 1 267 ? 15.75 8.609 -20.547 1 91 267 ASP B O 1
ATOM 4402 N N . ILE B 1 268 ? 14.641 6.691 -21.328 1 84.25 268 ILE B N 1
ATOM 4403 C CA . ILE B 1 268 ? 15.508 6.664 -22.5 1 84.25 268 ILE B CA 1
ATOM 4404 C C . ILE B 1 268 ? 14.719 7.094 -23.734 1 84.25 268 ILE B C 1
ATOM 4406 O O . ILE B 1 268 ? 13.508 6.875 -23.812 1 84.25 268 ILE B O 1
ATOM 4410 N N . ALA B 1 269 ? 14.945 8.273 -24.5 1 64.5 269 ALA B N 1
ATOM 4411 C CA . ALA B 1 269 ? 14.305 8.977 -25.609 1 64.5 269 ALA B CA 1
ATOM 4412 C C . ALA B 1 269 ? 13.5 8.008 -26.484 1 64.5 269 ALA B C 1
ATOM 4414 O O . ALA B 1 269 ? 12.492 8.391 -27.078 1 64.5 269 ALA B O 1
ATOM 4415 N N . SER B 1 270 ? 13.789 6.812 -26.672 1 57.62 270 SER B N 1
ATOM 4416 C CA . SER B 1 270 ? 13.188 6.008 -27.734 1 57.62 270 SER B CA 1
ATOM 4417 C C . SER B 1 270 ? 11.898 5.348 -27.266 1 57.62 270 SER B C 1
ATOM 4419 O O . SER B 1 270 ? 11.172 4.758 -28.062 1 57.62 270 SER B O 1
ATOM 4421 N N . GLN B 1 271 ? 11.586 5.348 -26.016 1 57.31 271 GLN B N 1
ATOM 4422 C CA . GLN B 1 271 ? 10.531 4.395 -25.688 1 57.31 271 GLN B CA 1
ATOM 4423 C C . GLN B 1 271 ? 9.18 5.094 -25.562 1 57.31 271 GLN B C 1
ATOM 4425 O O . GLN B 1 271 ? 9.039 6.059 -24.812 1 57.31 271 GLN B O 1
ATOM 4430 N N . GLU B 1 272 ? 8.516 5.105 -26.656 1 51.97 272 GLU B N 1
ATOM 4431 C CA . GLU B 1 272 ? 7.148 5.602 -26.766 1 51.97 272 GLU B CA 1
ATOM 4432 C C . GLU B 1 272 ? 6.281 5.082 -25.609 1 51.97 272 GLU B C 1
ATOM 4434 O O . GLU B 1 272 ? 6.609 4.066 -25 1 51.97 272 GLU B O 1
ATOM 4439 N N . GLY B 1 273 ? 5.105 5.793 -25.266 1 54.12 273 GLY B N 1
ATOM 4440 C CA . GLY B 1 273 ? 3.996 6 -24.344 1 54.12 273 GLY B CA 1
ATOM 4441 C C . GLY B 1 273 ? 3.305 4.707 -23.953 1 54.12 273 GLY B C 1
ATOM 4442 O O . GLY B 1 273 ? 2.246 4.734 -23.312 1 54.12 273 GLY B O 1
ATOM 4443 N N . GLU B 1 274 ? 3.795 3.512 -24.5 1 59.16 274 GLU B N 1
ATOM 4444 C CA . GLU B 1 274 ? 2.801 2.477 -24.234 1 59.16 274 GLU B CA 1
ATOM 4445 C C . GLU B 1 274 ? 3.039 1.816 -22.875 1 59.16 274 GLU B C 1
ATOM 4447 O O . GLU B 1 274 ? 4.18 1.515 -22.516 1 59.16 274 GLU B O 1
ATOM 4452 N N . ILE B 1 275 ? 2.158 1.883 -21.969 1 66.25 275 ILE B N 1
ATOM 4453 C CA . ILE B 1 275 ? 2.166 1.207 -20.672 1 66.25 275 ILE B CA 1
ATOM 4454 C C . ILE B 1 275 ? 2.234 -0.304 -20.875 1 66.25 275 ILE B C 1
ATOM 4456 O O . ILE B 1 275 ? 1.382 -0.883 -21.547 1 66.25 275 ILE B O 1
ATOM 4460 N N . ALA B 1 276 ? 3.416 -0.923 -20.469 1 77.81 276 ALA B N 1
ATOM 4461 C CA . ALA B 1 276 ? 3.688 -2.352 -20.625 1 77.81 276 ALA B CA 1
ATOM 4462 C C . ALA B 1 276 ? 3.094 -3.146 -19.453 1 77.81 276 ALA B C 1
ATOM 4464 O O . ALA B 1 276 ? 2.51 -2.57 -18.531 1 77.81 276 ALA B O 1
ATOM 4465 N N . THR B 1 277 ? 2.834 -4.434 -19.703 1 78.44 277 THR B N 1
ATOM 4466 C CA . THR B 1 277 ? 2.541 -5.352 -18.609 1 78.44 277 THR B CA 1
ATOM 4467 C C . THR B 1 277 ? 3.73 -6.273 -18.344 1 78.44 277 THR B C 1
ATOM 4469 O O . THR B 1 277 ? 4.277 -6.875 -19.266 1 78.44 277 THR B O 1
ATOM 4472 N N . CYS B 1 278 ? 4.16 -6.219 -17.109 1 77.88 278 CYS B N 1
ATOM 4473 C CA . CYS B 1 278 ? 5.262 -7.109 -16.766 1 77.88 278 CYS B CA 1
ATOM 4474 C C . CYS B 1 278 ? 4.891 -8.562 -17.016 1 77.88 278 CYS B C 1
ATOM 4476 O O . CYS B 1 278 ? 3.914 -9.07 -16.469 1 77.88 278 CYS B O 1
ATOM 4478 N N . GLY B 1 279 ? 5.68 -9.328 -17.703 1 60.06 279 GLY B N 1
ATOM 4479 C CA . GLY B 1 279 ? 5.488 -10.742 -17.969 1 60.06 279 GLY B CA 1
ATOM 4480 C C . GLY B 1 279 ? 4.672 -11 -19.219 1 60.06 279 GLY B C 1
ATOM 4481 O O . GLY B 1 279 ? 4.527 -12.148 -19.656 1 60.06 279 GLY B O 1
ATOM 4482 N N . THR B 1 280 ? 3.881 -10.016 -19.719 1 55.41 280 THR B N 1
ATOM 4483 C CA . THR B 1 280 ? 3.297 -10.219 -21.047 1 55.41 280 THR B CA 1
ATOM 4484 C C . THR B 1 280 ? 4.227 -9.688 -22.125 1 55.41 280 THR B C 1
ATOM 4486 O O . THR B 1 280 ? 5.008 -8.766 -21.891 1 55.41 280 THR B O 1
#

Organism: NCBI:txid53326

Radius of gyration: 31.55 Å; Cα contacts (8 Å, |Δi|>4): 1038; chains: 2; bounding box: 80×77×117 Å

InterPro domains:
  IPR002125 Cytidine and deoxycytidylate deaminase domain [PF00383] (154-235)
  IPR002125 Cytidine and deoxycytidylate deaminase domain [PS51747] (138-264)
  IPR016193 Cytidine deaminase-like [SSF53927] (160-265)

Solvent-accessible surface area (backbone atoms only — not comparable to full-atom values): 31349 Å² total; per-residue (Å²): 134,83,77,76,76,73,70,74,74,70,77,69,71,76,77,64,78,67,43,76,42,67,56,70,53,64,86,68,69,43,53,68,71,59,68,38,50,28,28,27,38,69,48,88,54,71,81,48,47,64,63,44,53,70,72,51,57,65,76,47,83,77,50,55,42,46,78,44,64,39,98,83,41,31,35,64,49,41,57,56,91,50,82,82,47,70,68,56,46,54,57,35,43,75,71,74,41,53,80,85,58,51,41,79,44,57,33,58,62,58,72,48,73,40,68,60,23,39,62,50,37,42,74,57,35,52,59,59,77,75,82,43,64,67,61,51,24,51,73,69,68,58,64,56,51,72,68,52,46,53,50,52,51,51,49,38,54,54,7,55,74,49,32,16,32,36,33,48,95,92,34,78,76,42,53,12,41,72,45,100,48,89,81,27,20,18,57,49,40,19,52,57,48,47,72,69,49,90,56,61,88,90,43,54,74,30,50,80,18,37,34,26,20,26,50,24,42,25,47,30,42,49,40,48,40,37,75,37,35,34,35,35,38,36,23,52,33,59,22,61,42,31,23,58,54,82,92,47,77,26,64,59,72,46,80,67,51,94,47,66,41,48,42,31,45,32,46,58,74,79,67,71,90,68,74,39,49,54,72,107,136,83,78,78,78,76,72,74,74,71,76,71,72,75,78,66,78,67,44,76,41,67,55,70,53,63,86,67,69,41,52,70,70,60,71,37,50,28,26,28,39,68,49,89,54,70,80,49,46,64,62,43,51,69,72,51,58,66,78,46,83,76,47,55,42,45,77,46,62,39,97,84,42,31,35,64,51,42,57,54,91,51,81,82,47,70,68,55,47,53,57,35,43,74,70,74,42,52,79,86,58,49,42,78,44,56,32,55,62,56,71,49,71,39,68,59,22,38,63,49,35,43,73,56,36,54,60,60,75,75,80,44,66,68,61,50,22,52,72,68,66,58,64,56,52,72,67,52,45,52,49,52,52,51,48,38,55,52,7,56,74,48,31,16,32,36,32,46,94,92,35,77,74,39,52,11,41,72,44,99,49,90,80,27,20,17,58,50,41,20,52,55,50,46,72,69,46,90,56,60,88,91,43,56,73,30,51,81,17,36,35,26,22,26,48,25,42,24,47,30,42,49,40,48,41,38,75,37,34,33,35,35,38,36,23,52,34,60,22,62,44,32,23,56,54,82,93,47,76,26,63,60,71,47,80,66,53,94,48,66,41,49,42,31,45,32,47,59,75,80,68,71,92,68,73,39,49,54,70,108

Foldseek 3Di:
DPPPPPDPPDPPPPPPDKAKAWQDDPLLVDLEADKFKFKKAAQPDLVCLVVLCVQQPEDDPQQVQQQDAFPRRMGTHYGPVDDQDPVSQVSCVVSVDHPVRIDMFMAGSGAHAAPSHQVRRVVGGRGDDDYDPCSHCSVVVNNDDPVRSVLLLVVQVVQLVAFKFKDDPSDTQFWFHADPDPVRFGLVRRQVVQVVGPDDPVCQQQAVIEMHGAEADAPVSVVSCLVSQHAEYEYAAYAPRHACHPPHVNVLPDPPRPHHHIYIYIHDVPDDDDHHHGND/DPPPPPDPPDPPPPPPDKAKAWQDDPLLVDLEADKFKFKKAAQPDLVCLVVLCVQQPEDDPQQVQQQDAFPRRMGTHYGPVDDQDPVNQVSCVVSVDHPVRIDMFMAGSGAHAAPSHQVRRVVRGRGDDDYDPCSHCSVVVNNDDPVRSVLLLVVQVVQLVAFKFKDDPSDTQFWFHADPDVVRFGLVRRQVVQVVGPDDPVCQQQARIEMHGAEADAPVSVVSCLVSQHAEYEYAAYAPRHACHPPHVNVLPDPPRDHHHIYIYIHDVPDDDDHHHGND

pLDDT: mean 87.39, std 15.51, range [25.97, 98.75]

Secondary structure (DSSP, 8-state):
------------------EEEE---HHHH-S---EEEEEEEE-S-GGGHHHHHHHS--S-GGGGGG--B-TT-EEEEEETTSPPPHHHHHHHHHTT--GGG-EEEEEESS---SHHHHHHHTTTS-------HHHHHHHTT-SS-HHHHHHHHHHHHHHHHHSEEEEETTEEEEEE---SSTT--HHHHHHHHHHTS---TT--TTTT-EEEEEE---HHHHHHHHHTT-SEEEEEE-BTT-SSSTTS--GGG-TTSS---EEEEEE-TT--S--B-TT-/------------------EEEE---HHHH-S---EEEEEEEE-S-GGGHHHHHHHS--S-GGGGGG--B-TT-EEEEEETTSPPPHHHHHHHHHTT--GGG-EEEEEESS---SHHHHHHHTTTS-------HHHHHHHTT-SS-HHHHHHHHHHHHHHHHHSEEEEETTEEEEEE---SSTT--HHHHHHHHHHTS---TT--TTTT-EEEEEE---HHHHHHHHHTT-SEEEEEE-BTT--SSTTS--GGG-TTSS---EEEEEE-TT--S--B-TT-

Nearest PDB structures (foldseek):
  7nz9-assembly1_B  TM=5.362E-01  e=3.169E-19  Mus musculus
  7nz8-assembly1_B  TM=5.385E-01  e=7.610E-19  Mus musculus
  7nz7-assembly1_B  TM=5.177E-01  e=1.255E-18  Mus musculus
  8aw3-assembly1_3  TM=6.695E-01  e=1.290E-11  Trypanosoma brucei brucei
  1wwr-assembly1_A  TM=7.813E-01  e=4.459E-07  Aquifex aeolicus

=== Feature glossary ===
The record interleaves many kinds of information about one protein. Here is each kind framed as the question it answers.

Q: What does the local fold look like, residue by residue?
A: A 3Di character summarizes, for each residue, the relative orientation of the Cα frame of its nearest spatial neighbor. Because it encodes fold topology rather than chemistry, 3Di alignments detect remote structural similarity that sequence alignment misses.

Q: Which residues are in helices, strands, or loops?
A: Secondary structure is the local, repeating backbone conformation. DSSP classifies it into eight states by reading the hydrogen-bond network: three helix types (H, G, I), two β types (E, B), two non-regular types (T, S), and unstructured coil (-).

Q: How big and how compact is the whole molecule?
A: Three whole-structure scalars: the radius of gyration (RMS distance of Cα from centroid, in Å), the count of Cα–Cα contacts (pairs closer than 8 Å and separated by more than four residues in sequence — i.e. tertiary, not local, contacts), and the bounding-box dimensions. Together they distinguish compact globular folds from extended fibres or disordered chains.

Q: How confident is the AlphaFold model at each residue?
A: For AlphaFold models, the B-factor field carries pLDDT — the model's own estimate of local accuracy on a 0–100 scale. Regions with pLDDT<50 should be treated as essentially unmodeled; they often correspond to intrinsically disordered segments.

Q: What family and function is it annotated with?
A: Functional annotations link the protein to curated databases. InterPro entries identify conserved domains and families by matching the sequence against member-database signatures (Pfam, PROSITE, CDD, …). Gene Ontology (GO) terms describe molecular function, biological process, and cellular component in a controlled vocabulary. CATH places the structure in a hierarchical fold classification (Class/Architecture/Topology/Homologous-superfamily). The organism is the source species.

Q: What known structures does this most resemble?
A: Nearest PDB neighbors are the top structural matches found by Foldseek when searching this structure against the entire Protein Data Bank. Each hit reports a TM-score (0 to 1; >0.5 almost always implies the same fold) and an E-value. These are *structural* homologs — they may share no detectable sequence similarity.

Q: Which residues are buried vs exposed?
A: Solvent-accessible surface area (SASA) is the area in Å² traced out by the centre of a 1.4 Å probe sphere (a water molecule) rolled over the protein's van der Waals surface (Shrake–Rupley / Lee–Richards construction). Buried residues have near-zero SASA; fully exposed residues can exceed 200 Å². The total SASA scales roughly with the number of surface residues.

Q: What are the backbone torsion angles?
A: φ (phi) and ψ (psi) are the two rotatable backbone dihedrals per residue: φ is the C(i-1)–N–Cα–C torsion, ψ is the N–Cα–C–N(i+1) torsion, both in degrees on (−180°, 180°]. α-helical residues cluster near (−60°, −45°); β-strand residues near (−120°, +130°). A Ramachandran plot is simply a scatter of (φ, ψ) for every residue.

Q: Are the domains correctly placed relative to each other?
A: Predicted aligned error is AlphaFold's pairwise confidence. Unlike pLDDT (per-residue), PAE is per-residue-pair and captures whether two parts of the structure are correctly placed relative to each other. Units are ångströms of expected positional error.

Q: What if only a Cα trace is available?
A: P-SEA three-state annotation labels each residue as helix, strand, or coil based purely on the geometry of the Cα trace. It serves as a fallback when the full backbone (and thus DSSP) is unavailable.

Q: What is the amino-acid chain?
A: This is the polypeptide sequence — one letter per residue, N-terminus first. Length ranges from a few dozen residues for small domains to over a thousand for large multi-domain proteins.

Q: What do the rendered images show?
A: The six renders are orthographic views along the three Cartesian axes in both directions. Representation (cartoon, sticks, or surface) and color scheme (sequence-rainbow or by-chain) vary across proteins so the training set covers all the common visualization conventions.

Q: What do the diagnostic plots show?
A: Plot images: a contact map (which residues are close in 3D, as an N×N binary image), a Ramachandran scatter (backbone torsion angles, revealing secondary-structure composition at a glance), and — for AlphaFold structures — a PAE heatmap (pairwise prediction confidence).

Q: How mobile is each atom in the crystal?
A: B-factor (Debye–Waller factor) reflects atomic displacement in the crystal lattice. It is an experimental observable (units Å²), not a prediction; low values mean the atom is pinned down, high values mean it moves or is heterogeneous across the crystal.

Q: Where is each backbone atom in 3D?
A: The mmCIF table is the protein's shape written out atom by atom. For each backbone N, Cα, C, and carbonyl O, it records an (x, y, z) coordinate triple in Å plus the residue type, chain letter, and residue number.